Protein AF-A0A370HIV4-F1 (afdb_monomer_lite)

Structure (mmCIF, N/CA/C/O backbone):
data_AF-A0A370HIV4-F1
#
_entry.id   AF-A0A370HIV4-F1
#
loop_
_atom_site.group_PDB
_atom_site.id
_atom_site.type_symbol
_atom_site.label_atom_id
_atom_site.label_alt_id
_atom_site.label_comp_id
_atom_site.label_asym_id
_atom_site.label_entity_id
_atom_site.label_seq_id
_atom_site.pdbx_PDB_ins_code
_atom_site.Cartn_x
_atom_site.Cartn_y
_atom_site.Cartn_z
_atom_site.occupancy
_atom_site.B_iso_or_equiv
_atom_site.auth_seq_id
_atom_site.auth_comp_id
_atom_site.auth_asym_id
_atom_site.auth_atom_id
_atom_site.pdbx_PDB_model_num
ATOM 1 N N . MET A 1 1 ? 9.798 -13.502 9.143 1.00 44.50 1 MET A N 1
ATOM 2 C CA . MET A 1 1 ? 8.578 -12.725 8.877 1.00 44.50 1 MET A CA 1
ATOM 3 C C . MET A 1 1 ? 7.433 -13.500 9.479 1.00 44.50 1 MET A C 1
ATOM 5 O O . MET A 1 1 ? 7.302 -14.675 9.152 1.00 44.50 1 MET A O 1
ATOM 9 N N . HIS A 1 2 ? 6.742 -12.895 10.441 1.00 48.12 2 HIS A N 1
ATOM 10 C CA . HIS A 1 2 ? 5.476 -13.410 10.951 1.00 48.12 2 HIS A CA 1
ATOM 11 C C . HIS A 1 2 ? 4.416 -13.077 9.895 1.00 48.12 2 HIS A C 1
ATOM 13 O O . HIS A 1 2 ? 4.437 -11.974 9.356 1.00 48.12 2 HIS A O 1
ATOM 19 N N . SER A 1 3 ? 3.565 -14.026 9.520 1.00 66.75 3 SER A N 1
ATOM 20 C CA . SER A 1 3 ? 2.393 -13.719 8.695 1.00 66.75 3 SER A CA 1
ATOM 21 C C . SER A 1 3 ? 1.323 -13.077 9.579 1.00 66.75 3 SER A C 1
ATOM 23 O O . SER A 1 3 ? 1.197 -13.473 10.733 1.00 66.75 3 SER A O 1
ATOM 25 N N . ILE A 1 4 ? 0.577 -12.100 9.063 1.00 82.50 4 ILE A N 1
ATOM 26 C CA . ILE A 1 4 ? -0.661 -11.635 9.705 1.00 82.50 4 ILE A CA 1
ATOM 27 C C . ILE A 1 4 ? -1.726 -12.713 9.494 1.00 82.50 4 ILE A C 1
ATOM 29 O O . ILE A 1 4 ? -1.934 -13.150 8.360 1.00 82.50 4 ILE A O 1
ATOM 33 N N . ASP A 1 5 ? -2.392 -13.125 10.567 1.00 86.56 5 ASP A N 1
ATOM 34 C CA . ASP A 1 5 ? -3.491 -14.091 10.528 1.00 86.56 5 ASP A CA 1
ATOM 35 C C . ASP A 1 5 ? -4.853 -13.401 10.309 1.00 86.56 5 ASP A C 1
ATOM 37 O O . ASP A 1 5 ? -5.758 -14.020 9.744 1.00 86.56 5 ASP A O 1
ATOM 41 N N . HIS A 1 6 ? -4.993 -12.127 10.707 1.00 89.75 6 HIS A N 1
ATOM 42 C CA . HIS A 1 6 ? -6.242 -11.352 10.633 1.00 89.75 6 HIS A CA 1
ATOM 43 C C . HIS A 1 6 ? -6.062 -10.025 9.860 1.00 89.75 6 HIS A C 1
ATOM 45 O O . HIS A 1 6 ? -6.101 -8.936 10.454 1.00 89.75 6 HIS A O 1
ATOM 51 N N . PRO A 1 7 ? -5.846 -10.065 8.528 1.00 89.56 7 PRO A N 1
ATOM 52 C CA . PRO A 1 7 ? -5.645 -8.862 7.715 1.00 89.56 7 PRO A CA 1
ATOM 53 C C . PRO A 1 7 ? -6.848 -7.910 7.750 1.00 89.56 7 PRO A C 1
ATOM 55 O O . PRO A 1 7 ? -6.678 -6.702 7.607 1.00 89.56 7 PRO A O 1
ATOM 58 N N . GLU A 1 8 ? -8.051 -8.415 8.033 1.00 90.56 8 GLU A N 1
ATOM 59 C CA . GLU A 1 8 ? -9.260 -7.610 8.194 1.00 90.56 8 GLU A CA 1
ATOM 60 C C . GLU A 1 8 ? -9.182 -6.631 9.375 1.00 90.56 8 GLU A C 1
ATOM 62 O O . GLU A 1 8 ? -9.895 -5.629 9.400 1.00 90.56 8 GLU A O 1
ATOM 67 N N . LYS A 1 9 ? -8.297 -6.846 10.359 1.00 95.69 9 LYS A N 1
ATOM 68 C CA . LYS A 1 9 ? -8.083 -5.861 11.433 1.00 95.69 9 LYS A CA 1
ATOM 69 C C . LYS A 1 9 ? -7.536 -4.541 10.884 1.00 95.69 9 LYS A C 1
ATOM 71 O O . LYS A 1 9 ? -7.753 -3.490 11.491 1.00 95.69 9 LYS A O 1
ATOM 76 N N . ILE A 1 10 ? -6.811 -4.592 9.770 1.00 96.12 10 ILE A N 1
ATOM 77 C CA . ILE A 1 10 ? -6.045 -3.478 9.226 1.00 96.12 10 ILE A CA 1
ATOM 78 C C . ILE A 1 10 ? -6.953 -2.580 8.385 1.00 96.12 10 ILE A C 1
ATOM 80 O O . ILE A 1 10 ? -7.531 -2.998 7.384 1.00 96.12 10 ILE A O 1
ATOM 84 N N . GLY A 1 11 ? -7.055 -1.326 8.804 1.00 96.31 11 GLY A N 1
ATOM 85 C CA . GLY A 1 11 ? -7.689 -0.250 8.061 1.00 96.31 11 GLY A CA 1
ATOM 86 C C . GLY A 1 11 ? -6.772 0.952 7.937 1.00 96.31 11 GLY A C 1
ATOM 87 O O . GLY A 1 11 ? -5.592 0.914 8.303 1.00 96.31 11 GLY A O 1
ATOM 88 N N . ILE A 1 12 ? -7.336 2.033 7.418 1.00 96.31 12 ILE A N 1
ATOM 89 C CA . ILE A 1 12 ? -6.588 3.247 7.118 1.00 96.31 12 ILE A CA 1
ATOM 90 C C . ILE A 1 12 ? -7.407 4.496 7.441 1.00 96.31 12 ILE A C 1
ATOM 92 O O . ILE A 1 12 ? -8.611 4.555 7.183 1.00 96.31 12 ILE A O 1
ATOM 96 N N . SER A 1 13 ? -6.738 5.501 8.000 1.00 94.31 13 SER A N 1
ATOM 97 C CA . SER A 1 13 ? -7.294 6.840 8.164 1.00 94.31 13 SER A CA 1
ATOM 98 C C . SER A 1 13 ? -6.828 7.707 6.999 1.00 94.31 13 SER A C 1
ATOM 100 O O . SER A 1 13 ? -5.652 7.673 6.613 1.00 94.31 13 SER A O 1
ATOM 102 N N . LEU A 1 14 ? -7.753 8.440 6.381 1.00 92.44 14 LEU A N 1
ATOM 103 C CA . LEU A 1 14 ? -7.433 9.265 5.221 1.00 92.44 14 LEU A CA 1
ATOM 104 C C . LEU A 1 14 ? -8.408 10.412 4.995 1.00 92.44 14 LEU A C 1
ATOM 106 O O . LEU A 1 14 ? -9.582 10.350 5.345 1.00 92.44 14 LEU A O 1
ATOM 110 N N . TRP A 1 15 ? -7.898 11.440 4.336 1.00 88.00 15 TRP A N 1
ATOM 111 C CA . TRP A 1 15 ? -8.668 12.521 3.739 1.00 88.00 15 TRP A CA 1
ATOM 112 C C . TRP A 1 15 ? -8.683 12.369 2.219 1.00 88.00 15 TRP A C 1
ATOM 114 O O . TRP A 1 15 ? -7.852 11.654 1.646 1.00 88.00 15 TRP A O 1
ATOM 124 N N . ASP A 1 16 ? -9.605 13.072 1.561 1.00 82.38 16 ASP A N 1
ATOM 125 C CA . ASP A 1 16 ? -9.550 13.177 0.108 1.00 82.38 16 ASP A CA 1
ATOM 126 C C . ASP A 1 16 ? -8.347 14.023 -0.316 1.00 82.38 16 ASP A C 1
ATOM 128 O O . ASP A 1 16 ? -8.036 15.046 0.300 1.00 82.38 16 ASP A O 1
ATOM 132 N N . LYS A 1 17 ? -7.664 13.598 -1.375 1.00 77.19 17 LYS A N 1
ATOM 133 C CA . LYS A 1 17 ? -6.492 14.309 -1.902 1.00 77.19 17 LYS A CA 1
ATOM 134 C C . LYS A 1 17 ? -6.805 15.152 -3.129 1.00 77.19 17 LYS A C 1
ATOM 136 O O . LYS A 1 17 ? -5.969 15.967 -3.522 1.00 77.19 17 LYS A O 1
ATOM 141 N N . ASP A 1 18 ? -7.967 14.954 -3.750 1.00 73.88 18 ASP A N 1
ATOM 142 C CA . ASP A 1 18 ? -8.435 15.777 -4.858 1.00 73.88 18 ASP A CA 1
ATOM 143 C C . ASP A 1 18 ? -9.960 15.770 -5.003 1.00 73.88 18 ASP A C 1
ATOM 145 O O . ASP A 1 18 ? -10.648 14.871 -4.548 1.00 73.88 18 ASP A O 1
ATOM 149 N N . ASP A 1 19 ? -10.503 16.745 -5.733 1.00 72.62 19 ASP A N 1
ATOM 150 C CA . ASP A 1 19 ? -11.945 16.818 -6.026 1.00 72.62 19 ASP A CA 1
ATOM 151 C C . ASP A 1 19 ? -12.424 15.717 -7.002 1.00 72.62 19 ASP A C 1
ATOM 153 O O . ASP A 1 19 ? -13.513 15.808 -7.573 1.00 72.62 19 ASP A O 1
ATOM 157 N N . ARG A 1 20 ? -11.581 14.715 -7.291 1.00 68.06 20 ARG A N 1
ATOM 158 C CA . ARG A 1 20 ? -11.856 13.640 -8.253 1.00 68.06 20 ARG A CA 1
ATOM 159 C C . ARG A 1 20 ? -12.156 12.305 -7.574 1.00 68.06 20 ARG A C 1
ATOM 161 O O . ARG A 1 20 ? -12.395 11.348 -8.304 1.00 68.06 20 ARG A O 1
ATOM 168 N N . GLY A 1 21 ? -12.154 12.238 -6.240 1.00 68.69 21 GLY A N 1
ATOM 169 C CA . GLY A 1 21 ? -12.482 11.015 -5.504 1.00 68.69 21 GLY A CA 1
ATOM 170 C C . GLY A 1 21 ? -11.435 9.915 -5.669 1.00 68.69 21 GLY A C 1
ATOM 171 O O . GLY A 1 21 ? -11.731 8.726 -5.602 1.00 68.69 21 GLY A O 1
ATOM 172 N N . THR A 1 22 ? -10.178 10.281 -5.941 1.00 75.12 22 THR A N 1
ATOM 173 C CA . THR A 1 22 ? -9.132 9.282 -6.228 1.00 75.12 22 THR A CA 1
ATOM 174 C C . THR A 1 22 ? -8.598 8.585 -4.980 1.00 75.12 22 THR A C 1
ATOM 176 O O . THR A 1 22 ? -7.841 7.624 -5.100 1.00 75.12 22 THR A O 1
ATOM 179 N N . ALA A 1 23 ? -8.976 9.058 -3.792 1.00 83.31 23 ALA A N 1
ATOM 180 C CA . ALA A 1 23 ? -8.522 8.502 -2.529 1.00 83.31 23 ALA A CA 1
ATOM 181 C C . ALA A 1 23 ? -8.988 7.054 -2.313 1.00 83.31 23 ALA A C 1
ATOM 183 O O . ALA A 1 23 ? -8.193 6.210 -1.905 1.00 83.31 23 ALA A O 1
ATOM 184 N N . LEU A 1 24 ? -10.243 6.740 -2.647 1.00 78.56 24 LEU A N 1
ATOM 185 C CA . LEU A 1 24 ? -10.789 5.390 -2.470 1.00 78.56 24 LEU A CA 1
ATOM 186 C C . LEU A 1 24 ? -10.171 4.377 -3.432 1.00 78.56 24 LEU A C 1
ATOM 188 O O . LEU A 1 24 ? -9.748 3.308 -3.002 1.00 78.56 24 LEU A O 1
ATOM 192 N N . ASN A 1 25 ? -9.945 4.785 -4.681 1.00 75.75 25 ASN A N 1
ATOM 193 C CA . ASN A 1 25 ? -9.194 4.000 -5.660 1.00 75.75 25 ASN A CA 1
ATOM 194 C C . ASN A 1 25 ? -7.797 3.588 -5.148 1.00 75.75 25 ASN A C 1
ATOM 196 O O . ASN A 1 25 ? -7.335 2.476 -5.397 1.00 75.75 25 ASN A O 1
ATOM 200 N N . ASP A 1 26 ? -7.109 4.472 -4.423 1.00 77.75 26 ASP A N 1
ATOM 201 C CA . ASP A 1 26 ? -5.804 4.175 -3.826 1.00 77.75 26 ASP A CA 1
ATOM 202 C C . ASP A 1 26 ? -5.903 3.255 -2.598 1.00 77.75 26 ASP A C 1
ATOM 204 O O . ASP A 1 26 ? -5.043 2.396 -2.404 1.00 77.75 26 ASP A O 1
ATOM 208 N N . VAL A 1 27 ? -6.948 3.384 -1.783 1.00 76.38 27 VAL A N 1
ATOM 209 C CA . VAL A 1 27 ? -7.199 2.476 -0.652 1.00 76.38 27 VAL A CA 1
ATOM 210 C C . VAL A 1 27 ? -7.513 1.064 -1.140 1.00 76.38 27 VAL A C 1
ATOM 212 O O . VAL A 1 27 ? -6.935 0.099 -0.637 1.00 76.38 27 VAL A O 1
ATOM 215 N N . ASP A 1 28 ? -8.337 0.944 -2.178 1.00 76.50 28 ASP A N 1
ATOM 216 C CA . ASP A 1 28 ? -8.667 -0.332 -2.809 1.00 76.50 28 ASP A CA 1
ATOM 217 C C . ASP A 1 28 ? -7.425 -0.984 -3.454 1.00 76.50 28 ASP A C 1
ATOM 219 O O . ASP A 1 28 ? -7.274 -2.208 -3.402 1.00 76.50 28 ASP A O 1
ATOM 223 N N . ARG A 1 29 ? -6.457 -0.190 -3.955 1.00 75.81 29 ARG A N 1
ATOM 224 C CA . ARG A 1 29 ? -5.132 -0.687 -4.404 1.00 75.81 29 ARG A CA 1
ATOM 225 C C . ARG A 1 29 ? -4.301 -1.321 -3.289 1.00 75.81 29 ARG A C 1
ATOM 227 O O . ARG A 1 29 ? -3.350 -2.028 -3.612 1.00 75.81 29 ARG A O 1
ATOM 234 N N . VAL A 1 30 ? -4.609 -1.049 -2.021 1.00 81.25 30 VAL A N 1
ATOM 235 C CA . VAL A 1 30 ? -3.926 -1.591 -0.833 1.00 81.25 30 VAL A CA 1
ATOM 236 C C . VAL A 1 30 ? -4.804 -2.635 -0.120 1.00 81.25 30 VAL A C 1
ATOM 238 O O . VAL A 1 30 ? -4.378 -3.186 0.876 1.00 81.25 30 VAL A O 1
ATOM 241 N N . ASN A 1 31 ? -5.996 -2.974 -0.635 1.00 83.38 31 ASN A N 1
ATOM 242 C CA . ASN A 1 31 ? -6.896 -4.014 -0.099 1.00 83.38 31 ASN A CA 1
ATOM 243 C C . ASN A 1 31 ? -7.185 -3.890 1.412 1.00 83.38 31 ASN A C 1
ATOM 245 O O . ASN A 1 31 ? -7.249 -4.892 2.127 1.00 83.38 31 ASN A O 1
ATOM 249 N N . PHE A 1 32 ? -7.361 -2.665 1.909 1.00 90.12 32 PHE A N 1
ATOM 250 C CA . PHE A 1 32 ? -7.856 -2.462 3.270 1.00 90.12 32 PHE A CA 1
ATOM 251 C C . PHE A 1 32 ? -9.304 -2.961 3.397 1.00 90.12 32 PHE A C 1
ATOM 253 O O . PHE A 1 32 ? -10.102 -2.828 2.475 1.00 90.12 32 PHE A O 1
ATOM 260 N N . ASP A 1 33 ? -9.669 -3.516 4.555 1.00 87.81 33 ASP A N 1
ATOM 261 C CA . ASP A 1 33 ? -11.056 -3.956 4.802 1.00 87.81 33 ASP A CA 1
ATOM 262 C C . ASP A 1 33 ? -11.967 -2.773 5.170 1.00 87.81 33 ASP A C 1
ATOM 264 O O . ASP A 1 33 ? -13.172 -2.773 4.911 1.00 87.81 33 ASP A O 1
ATOM 268 N N . TRP A 1 34 ? -11.390 -1.741 5.790 1.00 94.38 34 TRP A N 1
ATOM 269 C CA . TRP A 1 34 ? -12.133 -0.599 6.302 1.00 94.38 34 TRP A CA 1
ATOM 270 C C . TRP A 1 34 ? -11.305 0.688 6.320 1.00 94.38 34 TRP A C 1
ATOM 272 O O . TRP A 1 34 ? -10.073 0.665 6.376 1.00 94.38 34 TRP A O 1
ATOM 282 N N . TYR A 1 35 ? -12.002 1.820 6.314 1.00 95.81 35 TYR A N 1
ATOM 283 C CA . TYR A 1 35 ? -11.404 3.140 6.471 1.00 95.81 35 TYR A CA 1
ATOM 284 C C . TYR A 1 35 ? -12.311 4.080 7.265 1.00 95.81 35 TYR A C 1
ATOM 286 O O . TYR A 1 35 ? -13.519 3.853 7.386 1.00 95.81 35 TYR A O 1
ATOM 294 N N . TYR A 1 36 ? -11.745 5.176 7.758 1.00 96.19 36 TYR A N 1
ATOM 295 C CA . TYR A 1 36 ? -12.521 6.338 8.191 1.00 96.19 36 TYR A CA 1
ATOM 296 C C . TYR A 1 36 ? -11.789 7.639 7.838 1.00 96.19 36 TYR A C 1
ATOM 298 O O . TYR A 1 36 ? -10.594 7.642 7.547 1.00 96.19 36 TYR A O 1
ATOM 306 N N . ASN A 1 37 ? -12.531 8.742 7.827 1.00 94.31 37 ASN A N 1
ATOM 307 C CA . ASN A 1 37 ? -12.093 10.047 7.326 1.00 94.31 37 ASN A CA 1
ATOM 308 C C . ASN A 1 37 ? -12.462 11.198 8.274 1.00 94.31 37 ASN A C 1
ATOM 310 O O . ASN A 1 37 ? -12.679 12.319 7.822 1.00 94.31 37 ASN A O 1
ATOM 314 N N . TRP A 1 38 ? -12.583 10.909 9.575 1.00 94.88 38 TRP A N 1
ATOM 315 C CA . TRP A 1 38 ? -13.037 11.849 10.618 1.00 94.88 38 TRP A CA 1
ATOM 316 C C . TRP A 1 38 ? -14.430 12.450 10.406 1.00 94.88 38 TRP A C 1
ATOM 318 O O . TRP A 1 38 ? -14.840 13.337 11.153 1.00 94.88 38 TRP A O 1
ATOM 328 N N . ASP A 1 39 ? -15.179 11.943 9.430 1.00 92.62 39 ASP A N 1
ATOM 329 C CA . ASP A 1 39 ? -16.472 12.473 9.034 1.00 92.62 39 ASP A CA 1
ATOM 330 C C . ASP A 1 39 ? -17.559 11.389 9.105 1.00 92.62 39 ASP A C 1
ATOM 332 O O . ASP A 1 39 ? -17.308 10.180 9.173 1.00 92.62 39 ASP A O 1
ATOM 336 N N . PHE A 1 40 ? -18.810 11.830 9.118 1.00 91.50 40 PHE A N 1
ATOM 337 C CA . PHE A 1 40 ? -19.982 10.971 9.088 1.00 91.50 40 PHE A CA 1
ATOM 338 C C . PHE A 1 40 ? -20.296 10.455 7.682 1.00 91.50 40 PHE A C 1
ATOM 340 O O . PHE A 1 40 ? -21.014 9.461 7.550 1.00 91.50 40 PHE A O 1
ATOM 347 N N . HIS A 1 41 ? -19.811 11.131 6.639 1.00 89.75 41 HIS A N 1
ATOM 348 C CA . HIS A 1 41 ? -20.022 10.731 5.254 1.00 89.75 41 HIS A CA 1
ATOM 349 C C . HIS A 1 41 ? -18.792 10.024 4.686 1.00 89.75 41 HIS A C 1
ATOM 351 O O . HIS A 1 41 ? -17.652 10.410 4.944 1.00 89.75 41 HIS A O 1
ATOM 357 N N . ALA A 1 42 ? -19.048 8.982 3.898 1.00 88.69 42 ALA A N 1
ATOM 358 C CA . ALA A 1 42 ? -18.019 8.317 3.115 1.00 88.69 42 ALA A CA 1
ATOM 359 C C . ALA A 1 42 ? -17.382 9.306 2.133 1.00 88.69 42 ALA A C 1
ATOM 361 O O . ALA A 1 42 ? -18.042 10.247 1.676 1.00 88.69 42 ALA A O 1
ATOM 362 N N . LEU A 1 43 ? -16.117 9.067 1.786 1.00 87.00 43 LEU A N 1
ATOM 363 C CA . LEU A 1 43 ? -15.481 9.796 0.697 1.00 87.00 43 LEU A CA 1
ATOM 364 C C . LEU A 1 43 ? -16.250 9.554 -0.605 1.00 87.00 43 LEU A C 1
ATOM 366 O O . LEU A 1 43 ? -16.894 8.519 -0.791 1.00 87.00 43 LEU A O 1
ATOM 370 N N . TRP A 1 44 ? -16.223 10.549 -1.482 1.00 81.25 44 TRP A N 1
ATOM 371 C CA . TRP A 1 44 ? -16.857 10.441 -2.784 1.00 81.25 44 TRP A CA 1
ATOM 372 C C . TRP A 1 44 ? -15.927 9.713 -3.757 1.00 81.25 44 TRP A C 1
ATOM 374 O O . TRP A 1 44 ? -14.726 9.961 -3.750 1.00 81.25 44 TRP A O 1
ATOM 384 N N . ASP A 1 45 ? -16.494 8.866 -4.614 1.00 69.50 45 ASP A N 1
ATOM 385 C CA . ASP A 1 45 ? -15.803 8.287 -5.766 1.00 69.50 45 ASP A CA 1
ATOM 386 C C . ASP A 1 45 ? -16.582 8.598 -7.052 1.00 69.50 45 ASP A C 1
ATOM 388 O O . ASP A 1 45 ? -17.820 8.636 -7.081 1.00 69.50 45 ASP A O 1
ATOM 392 N N . ALA A 1 46 ? -15.830 8.879 -8.113 1.00 66.06 46 ALA A N 1
ATOM 393 C CA . ALA A 1 46 ? -16.346 9.137 -9.447 1.00 66.06 46 ALA A CA 1
ATOM 394 C C . ALA A 1 46 ? -16.676 7.842 -10.203 1.00 66.06 46 ALA A C 1
ATOM 396 O O . ALA A 1 46 ? -17.472 7.887 -11.151 1.00 66.06 46 ALA A O 1
ATOM 397 N N . ASP A 1 47 ? -16.041 6.723 -9.840 1.00 63.94 47 ASP A N 1
ATOM 398 C CA . ASP A 1 47 ? -16.299 5.427 -10.456 1.00 63.94 47 ASP A CA 1
ATOM 399 C C . ASP A 1 47 ? -17.616 4.817 -9.932 1.00 63.94 47 ASP A C 1
ATOM 401 O O . ASP A 1 47 ? -18.098 5.077 -8.834 1.00 63.94 47 ASP A O 1
ATOM 405 N N . ALA A 1 48 ? -18.266 4.028 -10.784 1.00 57.12 48 ALA A N 1
ATOM 406 C CA . ALA A 1 48 ? -19.438 3.235 -10.440 1.00 57.12 48 ALA A CA 1
ATOM 407 C C . ALA A 1 48 ? -19.059 1.854 -9.874 1.00 57.12 48 ALA A C 1
ATOM 409 O O . ALA A 1 48 ? -19.953 1.038 -9.610 1.00 57.12 48 ALA A O 1
ATOM 410 N N . THR A 1 49 ? -17.763 1.558 -9.746 1.00 58.69 49 THR A N 1
ATOM 411 C CA . THR A 1 49 ? -17.274 0.309 -9.168 1.00 58.69 49 THR A CA 1
ATOM 412 C C . THR A 1 49 ? -17.605 0.280 -7.674 1.00 58.69 49 THR A C 1
ATOM 414 O O . THR A 1 49 ? -17.319 1.234 -6.963 1.00 58.69 49 THR A O 1
ATOM 417 N N . PRO A 1 50 ? -18.251 -0.785 -7.166 1.00 60.16 50 PRO A N 1
ATOM 418 C CA . PRO A 1 50 ? -18.503 -0.896 -5.739 1.00 60.16 50 PRO A CA 1
ATOM 419 C C . PRO A 1 50 ? -17.189 -0.981 -4.965 1.00 60.16 50 PRO A C 1
ATOM 421 O O . PRO A 1 50 ? -16.421 -1.924 -5.172 1.00 60.16 50 PRO A O 1
ATOM 424 N N . GLU A 1 51 ? -16.995 -0.036 -4.052 1.00 68.56 51 GLU A N 1
ATOM 425 C CA . GLU A 1 51 ? -15.879 -0.031 -3.109 1.00 68.56 51 GLU A CA 1
ATOM 426 C C . GLU A 1 51 ? -15.873 -1.316 -2.284 1.00 68.56 51 GLU A C 1
ATOM 428 O O . GLU A 1 51 ? -16.906 -1.737 -1.741 1.00 68.56 51 GLU A O 1
ATOM 433 N N . ARG A 1 52 ? -14.705 -1.952 -2.189 1.00 69.88 52 ARG A N 1
ATOM 434 C CA . ARG A 1 52 ? -14.528 -3.112 -1.301 1.00 69.88 52 ARG A CA 1
ATOM 435 C C . ARG A 1 52 ? -14.332 -2.674 0.139 1.00 69.88 52 ARG A C 1
ATOM 437 O O . ARG A 1 52 ? -14.773 -3.371 1.050 1.00 69.88 52 ARG A O 1
ATOM 444 N N . THR A 1 53 ? -13.695 -1.524 0.321 1.00 83.69 53 THR A N 1
ATOM 445 C CA . THR A 1 53 ? -13.347 -0.987 1.628 1.00 83.69 53 THR A CA 1
ATOM 446 C C . THR A 1 53 ? -14.566 -0.351 2.304 1.00 83.69 53 THR A C 1
ATOM 448 O O . THR A 1 53 ? -15.231 0.529 1.754 1.00 83.69 53 THR A O 1
ATOM 451 N N . HIS A 1 54 ? -14.862 -0.758 3.538 1.00 88.62 54 HIS A N 1
ATOM 452 C CA . HIS A 1 54 ? -16.014 -0.250 4.280 1.00 88.62 54 HIS A CA 1
ATOM 453 C C . HIS A 1 54 ? -15.713 1.059 5.028 1.00 88.62 54 HIS A C 1
ATOM 455 O O . HIS A 1 54 ? -14.817 1.115 5.870 1.00 88.62 54 HIS A O 1
ATOM 461 N N . HIS A 1 55 ? -16.518 2.098 4.786 1.00 94.06 55 HIS A N 1
ATOM 462 C CA . HIS A 1 55 ? -16.471 3.338 5.570 1.00 94.06 55 HIS A CA 1
ATOM 463 C C . HIS A 1 55 ? -17.032 3.130 6.981 1.00 94.06 55 HIS A C 1
ATOM 465 O O . HIS A 1 55 ? -18.124 2.575 7.153 1.00 94.06 55 HIS A O 1
ATOM 471 N N . VAL A 1 56 ? -16.313 3.630 7.985 1.00 97.19 56 VAL A N 1
ATOM 472 C CA . VAL A 1 56 ? -16.794 3.736 9.364 1.00 97.19 56 VAL A CA 1
ATOM 473 C C . VAL A 1 56 ? -17.023 5.214 9.704 1.00 97.19 56 VAL A C 1
ATOM 475 O O . VAL A 1 56 ? -16.057 5.968 9.803 1.00 97.19 56 VAL A O 1
ATOM 478 N N . PRO A 1 57 ? -18.278 5.650 9.917 1.00 97.25 57 PRO A N 1
ATOM 479 C CA . PRO A 1 57 ? -18.583 7.041 10.220 1.00 97.25 57 PRO A CA 1
ATOM 480 C C . PRO A 1 57 ? -18.119 7.441 11.622 1.00 97.25 57 PRO A C 1
ATOM 482 O O . PRO A 1 57 ? -18.112 6.630 12.557 1.00 97.25 57 PRO A O 1
ATOM 485 N N . MET A 1 58 ? -17.818 8.728 11.775 1.00 97.44 58 MET A N 1
ATOM 486 C CA . MET A 1 58 ? -17.431 9.348 13.038 1.00 97.44 58 MET A CA 1
ATOM 487 C C . MET A 1 58 ? -18.304 10.567 13.350 1.00 97.44 58 MET A C 1
ATOM 489 O O . MET A 1 58 ? -18.683 11.322 12.457 1.00 97.44 58 MET A O 1
ATOM 493 N N . ILE A 1 59 ? -18.602 10.781 14.633 1.00 96.56 59 ILE A N 1
ATOM 494 C CA . ILE A 1 59 ? -19.032 12.095 15.127 1.00 96.56 59 ILE A CA 1
ATOM 495 C C . ILE A 1 59 ? -17.813 12.765 15.743 1.00 96.56 59 ILE A C 1
ATOM 497 O O . ILE A 1 59 ? -17.400 12.365 16.825 1.00 96.56 59 ILE A O 1
ATOM 501 N N . TRP A 1 60 ? -17.240 13.756 15.062 1.00 94.38 60 TRP A N 1
ATOM 502 C CA . TRP A 1 60 ? -15.984 14.378 15.485 1.00 94.38 60 TRP A CA 1
ATOM 503 C C . TRP A 1 60 ? -16.124 15.167 16.801 1.00 94.38 60 TRP A C 1
ATOM 505 O O . TRP A 1 60 ? -15.370 14.904 17.735 1.00 94.38 60 TRP A O 1
ATOM 515 N N . ASP A 1 61 ? -17.119 16.056 16.921 1.00 91.81 61 ASP A N 1
ATOM 516 C CA . ASP A 1 61 ? -17.332 16.938 18.082 1.00 91.81 61 ASP A CA 1
ATOM 517 C C . ASP A 1 61 ? -18.819 17.222 18.406 1.00 91.81 61 ASP A C 1
ATOM 519 O O . ASP A 1 61 ? -19.747 16.558 17.927 1.00 91.81 61 ASP A O 1
ATOM 523 N N . GLU A 1 62 ? -19.049 18.222 19.268 1.00 85.00 62 GLU A N 1
ATOM 524 C CA . GLU A 1 62 ? -20.359 18.828 19.489 1.00 85.00 62 GLU A CA 1
ATOM 525 C C . GLU A 1 62 ? -20.777 19.676 18.275 1.00 85.00 62 GLU A C 1
ATOM 527 O O . GLU A 1 62 ? -20.273 20.773 18.047 1.00 85.00 62 GLU A O 1
ATOM 532 N N . THR A 1 63 ? -21.783 19.199 17.539 1.00 79.56 63 THR A N 1
ATOM 533 C CA . THR A 1 63 ? -22.340 19.897 16.373 1.00 79.56 63 THR A CA 1
ATOM 534 C C . THR A 1 63 ? -23.829 20.199 16.532 1.00 79.56 63 THR A C 1
ATOM 536 O O . THR A 1 63 ? -24.620 19.368 16.986 1.00 79.56 63 THR A O 1
ATOM 539 N N . PHE A 1 64 ? -24.252 21.392 16.094 1.00 73.50 64 PHE A N 1
ATOM 540 C CA . PHE A 1 64 ? -25.647 21.853 16.174 1.00 73.50 64 PHE A CA 1
ATOM 541 C C . PHE A 1 64 ? -26.644 20.974 15.397 1.00 73.50 64 PHE A C 1
ATOM 543 O O . PHE A 1 64 ? -27.846 21.058 15.642 1.00 73.50 64 PHE A O 1
ATOM 550 N N . ALA A 1 65 ? -26.170 20.142 14.465 1.00 86.19 65 ALA A N 1
ATOM 551 C CA . ALA A 1 65 ? -27.002 19.284 13.620 1.00 86.19 65 ALA A CA 1
ATOM 552 C C . ALA A 1 65 ? -26.891 17.786 13.962 1.00 86.19 65 ALA A C 1
ATOM 554 O O . ALA A 1 65 ? -27.239 16.946 13.130 1.00 86.19 65 ALA A O 1
ATOM 555 N N . ILE A 1 66 ? -26.425 17.432 15.169 1.00 89.56 66 ILE A N 1
ATOM 556 C CA . ILE A 1 66 ? -26.086 16.045 15.529 1.00 89.56 66 ILE A CA 1
ATOM 557 C C . ILE A 1 66 ? -27.225 15.046 15.268 1.00 89.56 66 ILE A C 1
ATOM 559 O O . ILE A 1 66 ? -26.987 13.980 14.715 1.00 89.56 66 ILE A O 1
ATOM 563 N N . GLU A 1 67 ? -28.481 15.394 15.561 1.00 91.31 67 GLU A N 1
ATOM 564 C CA . GLU A 1 67 ? -29.624 14.503 15.303 1.00 91.31 67 GLU A CA 1
ATOM 565 C C . GLU A 1 67 ? -29.832 14.222 13.806 1.00 91.31 67 GLU A C 1
ATOM 567 O O . GLU A 1 67 ? -30.146 13.094 13.420 1.00 91.31 67 GLU A O 1
ATOM 572 N N . GLN A 1 68 ? -29.637 15.231 12.951 1.00 92.31 68 GLN A N 1
ATOM 573 C CA . GLN A 1 68 ? -29.760 15.080 11.498 1.00 92.31 68 GLN A CA 1
ATOM 574 C C . GLN A 1 68 ? -28.622 14.221 10.945 1.00 92.31 68 GLN A C 1
ATOM 576 O O . GLN A 1 68 ? -28.868 13.339 10.123 1.00 92.31 68 GLN A O 1
ATOM 581 N N . ILE A 1 69 ? -27.402 14.437 11.439 1.00 93.88 69 ILE A N 1
ATOM 582 C CA . ILE A 1 69 ? -26.221 13.651 11.073 1.00 93.88 69 ILE A CA 1
ATOM 583 C C . ILE A 1 69 ? -26.418 12.181 11.467 1.00 93.88 69 ILE A C 1
ATOM 585 O O . ILE A 1 69 ? -26.267 11.289 10.636 1.00 93.88 69 ILE A O 1
ATOM 589 N N . LEU A 1 70 ? -26.861 11.909 12.697 1.00 94.50 70 LEU A N 1
ATOM 590 C CA . LEU A 1 70 ? -27.121 10.545 13.169 1.00 94.50 70 LEU A CA 1
ATOM 591 C C . LEU A 1 70 ? -28.224 9.843 12.360 1.00 94.50 70 LEU A C 1
ATOM 593 O O . LEU A 1 70 ? -28.146 8.635 12.123 1.00 94.50 70 LEU A O 1
ATOM 597 N N . ALA A 1 71 ? -29.236 10.583 11.896 1.00 93.31 71 ALA A N 1
ATOM 598 C CA . ALA A 1 71 ? -30.255 10.041 11.000 1.00 93.31 71 ALA A CA 1
ATOM 599 C C . ALA A 1 71 ? -29.678 9.657 9.625 1.00 93.31 71 ALA A C 1
ATOM 601 O O . ALA A 1 71 ? -30.051 8.613 9.086 1.00 93.31 71 ALA A O 1
ATOM 602 N N . GLN A 1 72 ? -28.756 10.457 9.078 1.00 94.31 72 GLN A N 1
ATOM 603 C CA . GLN A 1 72 ? -28.065 10.154 7.818 1.00 94.31 72 GLN A CA 1
ATOM 604 C C . GLN A 1 72 ? -27.148 8.938 7.955 1.00 94.31 72 GLN A C 1
ATOM 606 O O . GLN A 1 72 ? -27.222 8.031 7.130 1.00 94.31 72 GLN A O 1
ATOM 611 N N . ILE A 1 73 ? -26.371 8.862 9.038 1.00 94.75 73 ILE A N 1
ATOM 612 C CA . ILE A 1 73 ? -25.532 7.699 9.352 1.00 94.75 73 ILE A CA 1
ATOM 613 C C . ILE A 1 73 ? -26.385 6.426 9.433 1.00 94.75 73 ILE A C 1
ATOM 615 O O . ILE A 1 73 ? -26.055 5.400 8.849 1.00 94.75 73 ILE A O 1
ATOM 619 N N . LYS A 1 74 ? -27.534 6.477 10.113 1.00 93.12 74 LYS A N 1
ATOM 620 C CA . LYS A 1 74 ? -28.429 5.316 10.201 1.00 93.12 74 LYS A CA 1
ATOM 621 C C . LYS A 1 74 ? -28.977 4.891 8.834 1.00 93.12 74 LYS A C 1
ATOM 623 O O . LYS A 1 74 ? -29.247 3.711 8.620 1.00 93.12 74 LYS A O 1
ATOM 628 N N . ALA A 1 75 ? -29.163 5.844 7.924 1.00 91.94 75 ALA A N 1
ATOM 629 C CA . ALA A 1 75 ? -29.638 5.589 6.571 1.00 91.94 75 ALA A CA 1
ATOM 630 C C . ALA A 1 75 ? -28.533 5.103 5.613 1.00 91.94 75 ALA A C 1
ATOM 632 O O . ALA A 1 75 ? -28.874 4.538 4.576 1.00 91.94 75 ALA A O 1
ATOM 633 N N . SER A 1 76 ? -27.246 5.279 5.943 1.00 89.12 76 SER A N 1
ATOM 634 C CA . SER A 1 76 ? -26.126 4.882 5.074 1.00 89.12 76 SER A CA 1
ATOM 635 C C . SER A 1 76 ? -25.873 3.371 5.045 1.00 89.12 76 SER A C 1
ATOM 637 O O . SER A 1 76 ? -25.190 2.882 4.151 1.00 89.12 76 SER A O 1
ATOM 639 N N . GLY A 1 77 ? -26.428 2.621 6.004 1.00 89.62 77 GLY A N 1
ATOM 640 C CA . GLY A 1 77 ? -26.165 1.188 6.160 1.00 89.62 77 GLY A CA 1
ATOM 641 C C . GLY A 1 77 ? -24.915 0.869 6.984 1.00 89.62 77 GLY A C 1
ATOM 642 O O . GLY A 1 77 ? -24.558 -0.304 7.096 1.00 89.62 77 GLY A O 1
ATOM 643 N N . ALA A 1 78 ? -24.278 1.878 7.592 1.00 93.38 78 ALA A N 1
ATOM 644 C CA . ALA A 1 78 ? -23.201 1.675 8.553 1.00 93.38 78 ALA A CA 1
ATOM 645 C C . ALA A 1 78 ? -23.633 0.721 9.680 1.00 93.38 78 ALA A C 1
ATOM 647 O O . ALA A 1 78 ? -24.793 0.695 10.090 1.00 93.38 78 ALA A O 1
ATOM 648 N N . THR A 1 79 ? -22.687 -0.061 10.196 1.00 95.75 79 THR A N 1
ATOM 649 C CA . THR A 1 79 ? -22.915 -1.006 11.307 1.00 95.75 79 THR A CA 1
ATOM 650 C C . THR A 1 79 ? -22.215 -0.576 12.594 1.00 95.75 79 THR A C 1
ATOM 652 O O . THR A 1 79 ? -22.589 -1.016 13.684 1.00 95.75 79 THR A O 1
ATOM 655 N N . THR A 1 80 ? -21.232 0.316 12.472 1.00 98.06 80 THR A N 1
ATOM 656 C CA . THR A 1 80 ? -20.379 0.812 13.553 1.00 98.06 80 THR A CA 1
ATOM 657 C C . THR A 1 80 ? -20.305 2.337 13.496 1.00 98.06 80 THR A C 1
ATOM 659 O O . THR A 1 80 ? -20.408 2.911 12.416 1.00 98.06 80 THR A O 1
ATOM 662 N N . LEU A 1 81 ? -20.154 2.983 14.652 1.00 98.19 81 LEU A N 1
ATOM 663 C CA . LEU A 1 81 ? -20.005 4.428 14.808 1.00 98.19 81 LEU A CA 1
ATOM 664 C C . LEU A 1 81 ? -18.841 4.731 15.759 1.00 98.19 81 LEU A C 1
ATOM 666 O O . LEU A 1 81 ? -18.817 4.225 16.887 1.00 98.19 81 LEU A O 1
ATOM 670 N N . LEU A 1 82 ? -17.906 5.570 15.313 1.00 98.50 82 LEU A N 1
ATOM 671 C CA . LEU A 1 82 ? -16.848 6.134 16.152 1.00 98.50 82 LEU A CA 1
ATOM 672 C C . LEU A 1 82 ? -17.362 7.375 16.899 1.00 98.50 82 LEU A C 1
ATOM 674 O O . LEU A 1 82 ? -18.104 8.190 16.342 1.00 98.50 82 LEU A O 1
ATOM 678 N N . GLY A 1 83 ? -16.985 7.492 18.176 1.00 95.62 83 GLY A N 1
ATOM 679 C CA . GLY A 1 83 ? -17.300 8.647 19.021 1.00 95.62 83 GLY A CA 1
ATOM 680 C C . GLY A 1 83 ? -16.406 9.861 18.740 1.00 95.62 83 GLY A C 1
ATOM 681 O O . GLY A 1 83 ? -15.715 9.905 17.731 1.00 95.62 83 GLY A O 1
ATOM 682 N N . PHE A 1 84 ? -16.405 10.823 19.666 1.00 97.94 84 PHE A N 1
ATOM 683 C CA . PHE A 1 84 ? -15.691 12.104 19.535 1.00 97.94 84 PHE A CA 1
ATOM 684 C C . PHE A 1 84 ? -14.170 11.958 19.393 1.00 97.94 84 PHE A C 1
ATOM 686 O O . PHE A 1 84 ? -13.571 11.092 20.038 1.00 97.94 84 PHE A O 1
ATOM 693 N N . ASN A 1 85 ? -13.557 12.828 18.585 1.00 98.12 85 ASN A N 1
ATOM 694 C CA . ASN A 1 85 ? -12.130 12.811 18.264 1.00 98.12 85 ASN A CA 1
ATOM 695 C C . ASN A 1 85 ? -11.307 13.596 19.285 1.00 98.12 85 ASN A C 1
ATOM 697 O O . ASN A 1 85 ? -11.426 14.817 19.361 1.00 98.12 85 ASN A O 1
ATOM 701 N N . GLU A 1 86 ? -10.453 12.910 20.041 1.00 97.81 86 GLU A N 1
ATOM 702 C CA . GLU A 1 86 ? -9.530 13.499 21.020 1.00 97.81 86 GLU A CA 1
ATOM 703 C C . GLU A 1 86 ? -10.185 14.599 21.876 1.00 97.81 86 GLU A C 1
ATOM 705 O O . GLU A 1 86 ? -9.701 15.733 21.928 1.00 97.81 86 GLU A O 1
ATOM 710 N N . PRO A 1 87 ? -11.304 14.308 22.571 1.00 98.00 87 PRO A N 1
ATOM 711 C CA . PRO A 1 87 ? -11.987 15.312 23.388 1.00 98.00 87 PRO A CA 1
ATOM 712 C C . PRO A 1 87 ? -11.103 15.859 24.522 1.00 98.00 87 PRO A C 1
ATOM 714 O O . PRO A 1 87 ? -11.427 16.888 25.111 1.00 98.00 87 PRO A O 1
ATOM 717 N N . ASP A 1 88 ? -9.998 15.180 24.833 1.00 97.56 88 ASP A N 1
ATOM 718 C CA . ASP A 1 88 ? -8.980 15.565 25.801 1.00 97.56 88 ASP A CA 1
ATOM 719 C C . ASP A 1 88 ? -7.875 16.499 25.257 1.00 97.56 88 ASP A C 1
ATOM 721 O O . ASP A 1 88 ? -7.055 16.962 26.054 1.00 97.56 88 ASP A O 1
ATOM 725 N N . ASP A 1 89 ? -7.852 16.824 23.956 1.00 95.81 89 ASP A N 1
ATOM 726 C CA . ASP A 1 89 ? -6.939 17.815 23.358 1.00 95.81 89 ASP A CA 1
ATOM 727 C C . ASP A 1 89 ? -7.688 19.113 22.991 1.00 95.81 89 ASP A C 1
ATOM 729 O O . ASP A 1 89 ? -8.739 19.113 22.350 1.00 95.81 89 ASP A O 1
ATOM 733 N N . LEU A 1 90 ? -7.108 20.257 23.371 1.00 93.94 90 LEU A N 1
ATOM 734 C CA . LEU A 1 90 ? -7.648 21.598 23.115 1.00 93.94 90 LEU A CA 1
ATOM 735 C C . LEU A 1 90 ? -7.700 21.979 21.626 1.00 93.94 90 LEU A C 1
ATOM 737 O O . LEU A 1 90 ? -8.341 22.969 21.276 1.00 93.94 90 LEU A O 1
ATOM 741 N N . ARG A 1 91 ? -6.974 21.260 20.767 1.00 91.31 91 ARG A N 1
ATOM 742 C CA . ARG A 1 91 ? -6.889 21.504 19.318 1.00 91.31 91 ARG A CA 1
ATOM 743 C C . ARG A 1 91 ? -7.842 20.625 18.506 1.00 91.31 91 ARG A C 1
ATOM 745 O O . ARG A 1 91 ? -7.877 20.764 17.290 1.00 91.31 91 ARG A O 1
ATOM 752 N N . GLN A 1 92 ? -8.557 19.728 19.176 1.00 94.25 92 GLN A N 1
ATOM 753 C CA . GLN A 1 92 ? -9.426 18.720 18.574 1.00 94.25 92 GLN A CA 1
ATOM 754 C C . GLN A 1 92 ? -10.871 18.989 19.005 1.00 94.25 92 GLN A C 1
ATOM 756 O O . GLN A 1 92 ? -11.251 20.156 19.113 1.00 94.25 92 GLN A O 1
ATOM 761 N N . ALA A 1 93 ? -11.675 17.957 19.290 1.00 96.25 93 ALA A N 1
ATOM 762 C CA . ALA A 1 93 ? -13.056 18.158 19.724 1.00 96.25 93 ALA A CA 1
ATOM 763 C C . ALA A 1 93 ? -13.160 18.982 21.018 1.00 96.25 93 ALA A C 1
ATOM 765 O O . ALA A 1 93 ? -14.158 19.671 21.216 1.00 96.25 93 ALA A O 1
ATOM 766 N N . ASN A 1 94 ? -12.137 18.929 21.889 1.00 96.94 94 ASN A N 1
ATOM 767 C CA . ASN A 1 94 ? -12.036 19.737 23.108 1.00 96.94 94 ASN A CA 1
ATOM 768 C C . ASN A 1 94 ? -13.343 19.748 23.928 1.00 96.94 94 ASN A C 1
ATOM 770 O O . ASN A 1 94 ? -13.980 20.784 24.141 1.00 96.94 94 ASN A O 1
ATOM 774 N N . MET A 1 95 ? -13.766 18.566 24.370 1.00 97.12 95 MET A N 1
ATOM 775 C CA . MET A 1 95 ? -15.043 18.378 25.051 1.00 97.12 95 MET A CA 1
ATOM 776 C C . MET A 1 95 ? -14.824 17.987 26.504 1.00 97.12 95 MET A C 1
ATOM 778 O O . MET A 1 95 ? -13.998 17.138 26.837 1.00 97.12 95 MET A O 1
ATOM 782 N N . SER A 1 96 ? -15.635 18.545 27.396 1.00 97.75 96 SER A N 1
ATOM 783 C CA . SER A 1 96 ? -15.754 18.006 28.749 1.00 97.75 96 SER A CA 1
ATOM 784 C C . SER A 1 96 ? -16.421 16.624 28.742 1.00 97.75 96 SER A C 1
ATOM 786 O O . SER A 1 96 ? -17.159 16.262 27.820 1.00 97.75 96 SER A O 1
ATOM 788 N N . VAL A 1 97 ? -16.200 15.853 29.810 1.00 98.38 97 VAL A N 1
ATOM 789 C CA . VAL A 1 97 ? -16.888 14.566 30.003 1.00 98.38 97 VAL A CA 1
ATOM 790 C C . VAL A 1 97 ? -18.397 14.791 30.098 1.00 98.38 97 VAL A C 1
ATOM 792 O O . VAL A 1 97 ? -19.174 14.013 29.557 1.00 98.38 97 VAL A O 1
ATOM 795 N N . GLU A 1 98 ? -18.818 15.883 30.732 1.00 97.94 98 GLU A N 1
ATOM 796 C CA . GLU A 1 98 ? -20.216 16.265 30.897 1.00 97.94 98 GLU A CA 1
ATOM 797 C C . GLU A 1 98 ? -20.900 16.531 29.548 1.00 97.94 98 GLU A C 1
ATOM 799 O O . GLU A 1 98 ? -22.009 16.045 29.329 1.00 97.94 98 GLU A O 1
ATOM 804 N N . GLN A 1 99 ? -20.234 17.239 28.626 1.00 97.44 99 GLN A N 1
ATOM 805 C CA . GLN A 1 99 ? -20.735 17.440 27.258 1.00 97.44 99 GLN A CA 1
ATOM 806 C C . GLN A 1 99 ? -20.860 16.113 26.505 1.00 97.44 99 GLN A C 1
ATOM 808 O O . GLN A 1 99 ? -21.913 15.822 25.938 1.00 97.44 99 GLN A O 1
ATOM 813 N N . ALA A 1 100 ? -19.816 15.279 26.537 1.00 97.88 100 ALA A N 1
ATOM 814 C CA . ALA A 1 100 ? -19.830 13.991 25.848 1.00 97.88 100 ALA A CA 1
ATOM 815 C C . ALA A 1 100 ? -20.942 13.066 26.376 1.00 97.88 100 ALA A C 1
ATOM 817 O O . ALA A 1 100 ? -21.669 12.458 25.591 1.00 97.88 100 ALA A O 1
ATOM 818 N N . ILE A 1 101 ? -21.122 13.004 27.700 1.00 98.25 101 ILE A N 1
ATOM 819 C CA . ILE A 1 101 ? -22.189 12.235 28.355 1.00 98.25 101 ILE A CA 1
ATOM 820 C C . ILE A 1 101 ? -23.576 12.781 28.004 1.00 98.25 101 ILE A C 1
ATOM 822 O O . ILE A 1 101 ? -24.488 11.991 27.772 1.00 98.25 101 ILE A O 1
ATOM 826 N N . ALA A 1 102 ? -23.749 14.103 27.915 1.00 96.88 102 ALA A N 1
ATOM 827 C CA . ALA A 1 102 ? -25.032 14.705 27.551 1.00 96.88 102 ALA A CA 1
ATOM 828 C C . ALA A 1 102 ? -25.483 14.328 26.127 1.00 96.88 102 ALA A C 1
ATOM 830 O O . ALA A 1 102 ? -26.677 14.146 25.891 1.00 96.88 102 ALA A O 1
ATOM 831 N N . LEU A 1 103 ? -24.539 14.176 25.194 1.00 97.06 103 LEU A N 1
ATOM 832 C CA . LEU A 1 103 ? -24.817 13.801 23.803 1.00 97.06 103 LEU A CA 1
ATOM 833 C C . LEU A 1 103 ? -24.900 12.282 23.589 1.00 97.06 103 LEU A C 1
ATOM 835 O O . LEU A 1 103 ? -25.537 11.825 22.639 1.00 97.06 103 LEU A O 1
ATOM 839 N N . TRP A 1 104 ? -24.300 11.483 24.473 1.00 98.12 104 TRP A N 1
ATOM 840 C CA . TRP A 1 104 ? -24.194 10.032 24.309 1.00 98.12 104 TRP A CA 1
ATOM 841 C C . TRP A 1 104 ? -25.522 9.282 24.099 1.00 98.12 104 TRP A C 1
ATOM 843 O O . TRP A 1 104 ? -25.555 8.376 23.258 1.00 98.12 104 TRP A O 1
ATOM 853 N N . PRO A 1 105 ? -26.641 9.634 24.773 1.00 97.94 105 PRO A N 1
ATOM 854 C CA . PRO A 1 105 ? -27.933 9.003 24.511 1.00 97.94 105 PRO A CA 1
ATOM 855 C C . PRO A 1 105 ? -28.375 9.096 23.044 1.00 97.94 105 PRO A C 1
ATOM 857 O O . PRO A 1 105 ? -29.009 8.165 22.546 1.00 97.94 105 PRO A O 1
ATOM 860 N N . LEU A 1 106 ? -28.016 10.179 22.340 1.00 96.81 106 LEU A N 1
ATOM 861 C CA . LEU A 1 106 ? -28.332 10.361 20.920 1.00 96.81 106 LEU A CA 1
ATOM 862 C C . LEU A 1 106 ? -27.533 9.381 20.052 1.00 96.81 106 LEU A C 1
ATOM 864 O O . LEU A 1 106 ? -28.116 8.684 19.221 1.00 96.81 106 LEU A O 1
ATOM 868 N N . LEU A 1 107 ? -26.220 9.263 20.289 1.00 97.38 107 LEU A N 1
ATOM 869 C CA . LEU A 1 107 ? -25.358 8.311 19.575 1.00 97.38 107 LEU A CA 1
ATOM 870 C C . LEU A 1 107 ? -25.821 6.871 19.823 1.00 97.38 107 LEU A C 1
ATOM 872 O O . LEU A 1 107 ? -25.958 6.085 18.885 1.00 97.38 107 LEU A O 1
ATOM 876 N N . GLN A 1 108 ? -26.142 6.530 21.074 1.00 97.44 108 GLN A N 1
ATOM 877 C CA . GLN A 1 108 ? -26.661 5.213 21.437 1.00 97.44 108 GLN A CA 1
ATOM 878 C C . GLN A 1 108 ? -27.978 4.883 20.716 1.00 97.44 108 GLN A C 1
ATOM 880 O O . GLN A 1 108 ? -28.173 3.737 20.306 1.00 97.44 108 GLN A O 1
ATOM 885 N N . ALA A 1 109 ? -28.870 5.863 20.535 1.00 96.56 109 ALA A N 1
ATOM 886 C CA . ALA A 1 109 ? -30.174 5.673 19.895 1.00 96.56 109 ALA A CA 1
ATOM 887 C C . ALA A 1 109 ? -30.092 5.283 18.405 1.00 96.56 109 ALA A C 1
ATOM 889 O O . ALA A 1 109 ? -31.077 4.791 17.842 1.00 96.56 109 ALA A O 1
ATOM 890 N N . THR A 1 110 ? -28.927 5.437 17.764 1.00 96.44 110 THR A N 1
ATOM 891 C CA . THR A 1 110 ? -28.697 4.921 16.403 1.00 96.44 110 THR A CA 1
ATOM 892 C C . THR A 1 110 ? -28.851 3.400 16.330 1.00 96.44 11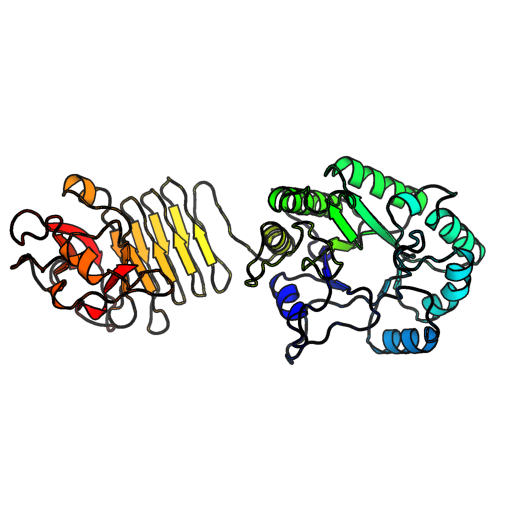0 THR A C 1
ATOM 894 O O . THR A 1 110 ? -29.325 2.882 15.318 1.00 96.44 110 THR A O 1
ATOM 897 N N . GLY A 1 111 ? -28.514 2.691 17.416 1.00 96.81 111 GLY A N 1
ATOM 898 C CA . GLY A 1 111 ? -28.468 1.230 17.486 1.00 96.81 111 GLY A CA 1
ATOM 899 C C . GLY A 1 111 ? -27.188 0.609 16.914 1.00 96.81 111 GLY A C 1
ATOM 900 O O . GLY A 1 111 ? -26.998 -0.596 17.056 1.00 96.81 111 GLY A O 1
ATOM 901 N N . LEU A 1 112 ? -26.294 1.413 16.330 1.00 97.88 112 LEU A N 1
ATOM 902 C CA . LEU A 1 112 ? -25.013 0.966 15.773 1.00 97.88 112 LEU A CA 1
ATOM 903 C C . LEU A 1 112 ? -24.073 0.466 16.861 1.00 97.88 112 LEU A C 1
ATOM 905 O O . LEU A 1 112 ? -24.235 0.830 18.025 1.00 97.88 112 LEU A O 1
ATOM 909 N N . ARG A 1 113 ? -23.079 -0.344 16.503 1.00 98.50 113 ARG A N 1
ATOM 910 C CA . ARG A 1 113 ? -21.994 -0.667 17.429 1.00 98.50 113 ARG A CA 1
ATOM 911 C C . ARG A 1 113 ? -21.210 0.610 17.738 1.00 98.50 113 ARG A C 1
ATOM 913 O O . ARG A 1 113 ? -20.745 1.264 16.813 1.00 98.50 113 ARG A O 1
ATOM 920 N N . LEU A 1 114 ? -21.099 0.982 19.007 1.00 98.50 114 LEU A N 1
ATOM 921 C CA . LEU A 1 114 ? -20.650 2.315 19.408 1.00 98.50 114 LEU A CA 1
ATOM 922 C C . LEU A 1 114 ? -19.298 2.271 20.125 1.00 98.50 114 LEU A C 1
ATOM 924 O O . LEU A 1 114 ? -19.193 1.729 21.228 1.00 98.50 114 LEU A O 1
ATOM 928 N N . GLY A 1 115 ? -18.279 2.859 19.503 1.00 98.62 115 GLY A N 1
ATOM 929 C CA . GLY A 1 115 ? -16.960 3.035 20.107 1.00 98.62 115 GLY A CA 1
ATOM 930 C C . GLY A 1 115 ? -16.946 4.211 21.065 1.00 98.62 115 GLY A C 1
ATOM 931 O O . GLY A 1 115 ? -17.654 5.185 20.827 1.00 98.62 115 GLY A O 1
ATOM 932 N N . SER A 1 116 ? -16.140 4.146 22.127 1.00 98.75 116 SER A N 1
ATOM 933 C CA . SER A 1 116 ? -15.893 5.300 23.002 1.00 98.75 116 SER A CA 1
ATOM 934 C C . SER A 1 116 ? -15.391 6.513 22.202 1.00 98.75 116 SER A C 1
ATOM 936 O O . SER A 1 116 ? -14.894 6.349 21.080 1.00 98.75 116 SER A O 1
ATOM 938 N N . PRO A 1 117 ? -15.435 7.726 22.781 1.00 98.62 117 PRO A N 1
ATOM 939 C CA . PRO A 1 117 ? -14.597 8.817 22.300 1.00 98.62 117 PRO A CA 1
ATOM 940 C C . PRO A 1 117 ? -13.136 8.354 22.222 1.00 98.62 117 PRO A C 1
ATOM 942 O O . PRO A 1 117 ? -12.669 7.638 23.117 1.00 98.62 117 PRO A O 1
ATOM 945 N N . ALA A 1 118 ? -12.452 8.712 21.139 1.00 98.12 118 ALA A N 1
ATOM 946 C CA . ALA A 1 118 ? -11.080 8.307 20.878 1.00 98.12 118 ALA A CA 1
ATOM 947 C C . ALA A 1 118 ? -10.131 9.288 21.564 1.00 98.12 118 ALA A C 1
ATOM 949 O O . ALA A 1 118 ? -9.909 10.387 21.073 1.00 98.12 118 ALA A O 1
ATOM 950 N N . THR A 1 119 ? -9.621 8.934 22.743 1.00 97.69 119 THR A N 1
ATOM 951 C CA . THR A 1 119 ? -8.717 9.818 23.494 1.00 97.69 119 THR A CA 1
ATOM 952 C C . THR A 1 119 ? -7.266 9.661 23.062 1.00 97.69 119 THR A C 1
ATOM 954 O O . THR A 1 119 ? -6.851 8.575 22.637 1.00 97.69 119 THR A O 1
ATOM 957 N N . THR A 1 120 ? -6.461 10.692 23.321 1.00 95.06 120 THR A N 1
ATOM 958 C CA . THR A 1 120 ? -5.000 10.581 23.228 1.00 95.06 120 THR A CA 1
ATOM 959 C C . THR A 1 120 ? -4.454 9.526 24.204 1.00 95.06 120 THR A C 1
ATOM 961 O O . THR A 1 120 ? -5.111 9.133 25.179 1.00 95.06 120 THR A O 1
ATOM 964 N N . LYS A 1 121 ? -3.190 9.117 24.020 1.00 93.31 121 LYS A N 1
ATOM 965 C CA . LYS A 1 121 ? -2.488 8.167 24.907 1.00 93.31 121 LYS A CA 1
ATOM 966 C C . LYS A 1 121 ? -2.622 8.498 26.404 1.00 93.31 121 LYS A C 1
ATOM 968 O O . LYS A 1 121 ? -2.757 7.589 27.227 1.00 93.31 121 LYS A O 1
ATOM 973 N N . ASN A 1 122 ? -2.576 9.785 26.756 1.00 92.56 122 ASN A N 1
ATOM 974 C CA . ASN A 1 122 ? -2.630 10.256 28.143 1.00 92.56 122 ASN A CA 1
ATOM 975 C C . ASN A 1 122 ? -4.067 10.374 28.675 1.00 92.56 122 ASN A C 1
ATOM 977 O O . ASN A 1 122 ? -4.280 10.254 29.881 1.00 92.56 122 ASN A O 1
ATOM 981 N N . GLY A 1 123 ? -5.048 10.582 27.795 1.00 96.44 123 GLY A N 1
ATOM 982 C CA . GLY A 1 123 ? -6.465 10.637 28.151 1.00 96.44 123 GLY A CA 1
ATOM 983 C C . GLY A 1 123 ? -7.108 9.271 28.386 1.00 96.44 123 GLY A C 1
ATOM 984 O O . GLY A 1 123 ? -8.200 9.221 28.951 1.00 96.44 123 GLY A O 1
ATOM 985 N N . ALA A 1 124 ? -6.436 8.181 28.000 1.00 97.19 124 ALA A N 1
ATOM 986 C CA . ALA A 1 124 ? -7.020 6.842 27.982 1.00 97.19 124 ALA A CA 1
ATOM 987 C C . ALA A 1 124 ? -6.935 6.062 29.309 1.00 97.19 124 ALA A C 1
ATOM 989 O O . ALA A 1 124 ? -7.796 5.223 29.563 1.00 97.19 124 ALA A O 1
ATOM 990 N N . LEU A 1 125 ? -5.904 6.263 30.143 1.00 97.00 125 LEU A N 1
ATOM 991 C CA . LEU A 1 125 ? -5.607 5.389 31.295 1.00 97.00 125 LEU A CA 1
ATOM 992 C C . LEU A 1 125 ? -5.672 6.092 32.650 1.00 97.00 125 LEU A C 1
ATOM 994 O O . LEU A 1 125 ? -5.138 7.180 32.830 1.00 97.00 125 LEU A O 1
ATOM 998 N N . GLY A 1 126 ? -6.217 5.392 33.647 1.00 96.94 126 GLY A N 1
ATOM 999 C CA . GLY A 1 126 ? -6.398 5.880 35.014 1.00 96.94 126 GLY A CA 1
ATOM 1000 C C . GLY A 1 126 ? -7.811 6.401 35.271 1.00 96.94 126 GLY A C 1
ATOM 1001 O O . GLY A 1 126 ? -8.495 6.848 34.355 1.00 96.94 126 GLY A O 1
ATOM 1002 N N . GLN A 1 127 ? -8.264 6.338 36.523 1.00 95.38 127 GLN A N 1
ATOM 1003 C CA . GLN A 1 127 ? -9.628 6.742 36.901 1.00 95.38 127 GLN A CA 1
ATOM 1004 C C . GLN A 1 127 ? -9.880 8.243 36.706 1.00 95.38 127 GLN A C 1
ATOM 1006 O O . GLN A 1 127 ? -10.991 8.635 36.366 1.00 95.38 127 GLN A O 1
ATOM 1011 N N . ASP A 1 128 ? -8.837 9.061 36.860 1.00 97.00 128 ASP A N 1
ATOM 1012 C CA . ASP A 1 128 ? -8.911 10.517 36.694 1.00 97.00 128 ASP A CA 1
ATOM 1013 C C . ASP A 1 128 ? -8.690 10.973 35.242 1.00 97.00 128 ASP A C 1
ATOM 1015 O O . ASP A 1 128 ? -8.899 12.147 34.917 1.00 97.00 128 ASP A O 1
ATOM 1019 N N . SER A 1 129 ? -8.286 10.055 34.355 1.00 98.38 129 SER A N 1
ATOM 1020 C CA . SER A 1 129 ? -8.158 10.347 32.926 1.00 98.38 129 SER A CA 1
ATOM 1021 C C . SER A 1 129 ? -9.504 10.718 32.317 1.00 98.38 129 SER A C 1
ATOM 1023 O O . SER A 1 129 ? -10.565 10.449 32.889 1.00 98.38 129 SER A O 1
ATOM 1025 N N . TRP A 1 130 ? -9.475 11.358 31.149 1.00 98.62 130 TRP A N 1
ATOM 1026 C CA . TRP A 1 130 ? -10.703 11.750 30.466 1.00 98.62 130 TRP A CA 1
ATOM 1027 C C . TRP A 1 130 ? -11.592 10.532 30.192 1.00 98.62 130 TRP A C 1
ATOM 1029 O O . TRP A 1 130 ? -12.755 10.521 30.602 1.00 98.62 130 TRP A O 1
ATOM 1039 N N . LEU A 1 131 ? -11.022 9.474 29.603 1.00 98.75 131 LEU A N 1
ATOM 1040 C CA . LEU A 1 131 ? -11.753 8.247 29.300 1.00 98.75 131 LEU A CA 1
ATOM 1041 C C . LEU A 1 131 ? -12.189 7.526 30.578 1.00 98.75 131 LEU A C 1
ATOM 1043 O O . LEU A 1 131 ? -13.315 7.043 30.647 1.00 98.75 131 LEU A O 1
ATOM 1047 N N . GLY A 1 132 ? -11.354 7.513 31.621 1.00 98.69 132 GLY A N 1
ATOM 1048 C CA . GLY A 1 132 ? -11.698 6.916 32.913 1.00 98.69 132 GLY A CA 1
ATOM 1049 C C . GLY A 1 132 ? -12.947 7.541 33.534 1.00 98.69 132 GLY A C 1
ATOM 1050 O O . GLY A 1 132 ? -13.866 6.823 33.935 1.00 98.69 132 GLY A O 1
ATOM 1051 N N . ARG A 1 133 ? -13.016 8.877 33.543 1.00 98.81 133 ARG A N 1
ATOM 1052 C CA . ARG A 1 133 ? -14.179 9.628 34.038 1.00 98.81 133 ARG A CA 1
ATOM 1053 C C . ARG A 1 133 ? -15.408 9.440 33.151 1.00 98.81 133 ARG A C 1
ATOM 1055 O O . ARG A 1 133 ? -16.501 9.251 33.680 1.00 98.81 133 ARG A O 1
ATOM 1062 N N . PHE A 1 134 ? -15.236 9.451 31.828 1.00 98.81 134 PHE A N 1
ATOM 1063 C CA . PHE A 1 134 ? -16.324 9.199 30.881 1.00 98.81 134 PHE A CA 1
ATOM 1064 C C . PHE A 1 134 ? -16.932 7.807 31.068 1.00 98.81 134 PHE A C 1
ATOM 1066 O O . PHE A 1 134 ? -18.140 7.690 31.250 1.00 98.81 134 PHE A O 1
ATOM 1073 N N . MET A 1 135 ? -16.106 6.759 31.097 1.00 98.81 135 MET A N 1
ATOM 1074 C CA . MET A 1 135 ? -16.572 5.381 31.261 1.00 98.81 135 MET A CA 1
ATOM 1075 C C . MET A 1 135 ? -17.281 5.178 32.605 1.00 98.81 135 MET A C 1
ATOM 1077 O O . MET A 1 135 ? -18.331 4.543 32.647 1.00 98.81 135 MET A O 1
ATOM 1081 N N . ALA A 1 136 ? -16.771 5.776 33.688 1.00 98.62 136 ALA A N 1
ATOM 1082 C CA . ALA A 1 136 ? -17.416 5.709 34.998 1.00 98.62 136 ALA A CA 1
ATOM 1083 C C . ALA A 1 136 ? -18.806 6.373 35.016 1.00 98.62 136 ALA A C 1
ATOM 1085 O O . ALA A 1 136 ? -19.741 5.834 35.614 1.00 98.62 136 ALA A O 1
ATOM 1086 N N . GLU A 1 137 ? -18.963 7.529 34.364 1.00 98.69 137 GLU A N 1
ATOM 1087 C CA . GLU A 1 137 ? -20.264 8.200 34.283 1.00 98.69 137 GLU A CA 1
ATOM 1088 C C . GLU A 1 137 ? -21.217 7.480 33.316 1.00 98.69 137 GLU A C 1
ATOM 1090 O O . GLU A 1 137 ? -22.403 7.346 33.621 1.00 98.69 137 GLU A O 1
ATOM 1095 N N . ALA A 1 138 ? -20.708 6.943 32.203 1.00 98.62 138 ALA A N 1
ATOM 1096 C CA . ALA A 1 138 ? -21.481 6.120 31.279 1.00 98.62 138 ALA A CA 1
ATOM 1097 C C . ALA A 1 138 ? -22.045 4.874 31.981 1.00 98.62 138 ALA A C 1
ATOM 1099 O O . ALA A 1 138 ? -23.255 4.641 31.934 1.00 98.62 138 ALA A O 1
ATOM 1100 N N . ASP A 1 139 ? -21.212 4.135 32.719 1.00 98.19 139 ASP A N 1
ATOM 1101 C CA . ASP A 1 139 ? -21.632 2.956 33.487 1.00 98.19 139 ASP A CA 1
ATOM 1102 C C . ASP A 1 139 ? -22.682 3.316 34.546 1.00 98.19 139 ASP A C 1
ATOM 1104 O O . ASP A 1 139 ? -23.704 2.639 34.686 1.00 98.19 139 ASP A O 1
ATOM 1108 N N . LYS A 1 140 ? -22.476 4.427 35.263 1.00 98.38 140 LYS A N 1
ATOM 1109 C CA . LYS A 1 140 ? -23.420 4.936 36.267 1.00 98.38 140 LYS A CA 1
ATOM 1110 C C . LYS A 1 140 ? -24.785 5.289 35.668 1.00 98.38 140 LYS A C 1
ATOM 1112 O O . LYS A 1 140 ? -25.798 5.133 36.350 1.00 98.38 140 LYS A O 1
ATOM 1117 N N . GLN A 1 141 ? -24.822 5.754 34.420 1.00 98.38 141 GLN A N 1
ATOM 1118 C CA . GLN A 1 141 ? -26.053 6.085 33.696 1.00 98.38 141 GLN A CA 1
ATOM 1119 C C . GLN A 1 141 ? -26.614 4.917 32.866 1.00 98.38 141 GLN A C 1
ATOM 1121 O O . GLN A 1 141 ? -27.671 5.059 32.252 1.00 98.38 141 GLN A O 1
ATOM 1126 N N . GLY A 1 142 ? -25.951 3.754 32.857 1.00 98.00 142 GLY A N 1
ATOM 1127 C CA . GLY A 1 142 ? -26.355 2.602 32.046 1.00 98.00 142 GLY A CA 1
ATOM 1128 C C . GLY A 1 142 ? -26.208 2.837 30.540 1.00 98.00 142 GLY A C 1
ATOM 1129 O O . GLY A 1 142 ? -26.959 2.267 29.747 1.00 98.00 142 GLY A O 1
ATOM 1130 N N . LEU A 1 143 ? -25.275 3.704 30.150 1.00 98.56 143 LEU A N 1
ATOM 1131 C CA . LEU A 1 143 ? -24.973 4.038 28.766 1.00 98.56 143 LEU A CA 1
ATOM 1132 C C . LEU A 1 143 ? -24.040 2.990 28.145 1.00 98.56 143 LEU A C 1
ATOM 1134 O O . LEU A 1 143 ? -23.049 2.564 28.734 1.00 98.56 143 LEU A O 1
ATOM 1138 N N . ARG A 1 144 ? -24.363 2.568 26.925 1.00 98.38 144 ARG A N 1
ATOM 1139 C CA . ARG A 1 144 ? -23.646 1.543 26.169 1.00 98.38 144 ARG A CA 1
ATOM 1140 C C . ARG A 1 144 ? -22.401 2.128 25.516 1.00 98.38 144 ARG A C 1
ATOM 1142 O O . ARG A 1 144 ? -22.481 3.106 24.778 1.00 98.38 144 ARG A O 1
ATOM 1149 N N . VAL A 1 145 ? -21.288 1.435 25.717 1.00 98.69 145 VAL A N 1
ATOM 1150 C CA . VAL A 1 145 ? -20.032 1.592 24.978 1.00 98.69 145 VAL A CA 1
ATOM 1151 C C . VAL A 1 145 ? -19.574 0.185 24.603 1.00 98.69 145 VAL A C 1
ATOM 1153 O O . VAL A 1 145 ? -19.339 -0.641 25.492 1.00 98.69 145 VAL A O 1
ATOM 1156 N N . ASP A 1 146 ? -19.512 -0.121 23.311 1.00 98.81 146 ASP A N 1
ATOM 1157 C CA . ASP A 1 146 ? -19.299 -1.483 22.807 1.00 98.81 146 ASP A CA 1
ATOM 1158 C C . ASP A 1 146 ? -17.810 -1.836 22.673 1.00 98.81 146 ASP A C 1
ATOM 1160 O O . ASP A 1 146 ? -17.434 -2.992 22.866 1.00 98.81 146 ASP A O 1
ATOM 1164 N N . PHE A 1 147 ? -16.961 -0.850 22.386 1.00 98.88 147 PHE A N 1
ATOM 1165 C CA . PHE A 1 147 ? -15.503 -0.982 22.320 1.00 98.88 147 PHE A CA 1
ATOM 1166 C C . PHE A 1 147 ? -14.824 0.337 22.705 1.00 98.88 147 PHE A C 1
ATOM 1168 O O . PHE A 1 147 ? -15.468 1.385 22.762 1.00 98.88 147 PHE A O 1
ATOM 1175 N N . ILE A 1 148 ? -13.529 0.276 23.004 1.00 98.88 148 ILE A N 1
ATOM 1176 C CA . ILE A 1 148 ? -12.713 1.446 23.324 1.00 98.88 148 ILE A CA 1
ATOM 1177 C C . ILE A 1 148 ? -11.933 1.870 22.082 1.00 98.88 148 ILE A C 1
ATOM 1179 O O . ILE A 1 148 ? -11.190 1.064 21.526 1.00 98.88 148 ILE A O 1
ATOM 1183 N N . SER A 1 149 ? -12.082 3.128 21.679 1.00 98.69 149 SER A N 1
ATOM 1184 C CA . SER A 1 149 ? -11.286 3.753 20.618 1.00 98.69 149 SER A CA 1
ATOM 1185 C C . SER A 1 149 ? -10.115 4.504 21.247 1.00 98.69 149 SER A C 1
ATOM 1187 O O . SER A 1 149 ? -10.306 5.200 22.247 1.00 98.69 149 SER A O 1
ATOM 1189 N N . VAL A 1 150 ? -8.909 4.381 20.694 1.00 98.50 150 VAL A N 1
ATOM 1190 C CA . VAL A 1 150 ? -7.723 5.082 21.210 1.00 98.50 150 VAL A CA 1
ATOM 1191 C C . VAL A 1 150 ? -6.753 5.511 20.117 1.00 98.50 150 VAL A C 1
ATOM 1193 O O . VAL A 1 150 ? -6.634 4.831 19.097 1.00 98.50 150 VAL A O 1
ATOM 1196 N N . HIS A 1 151 ? -5.996 6.579 20.388 1.00 98.38 151 HIS A N 1
ATOM 1197 C CA . HIS A 1 151 ? -4.889 7.039 19.546 1.00 98.38 151 HIS A CA 1
ATOM 1198 C C . HIS A 1 151 ? -3.529 6.816 20.213 1.00 98.38 151 HIS A C 1
ATOM 1200 O O . HIS A 1 151 ? -3.358 7.048 21.418 1.00 98.38 151 HIS A O 1
ATOM 1206 N N . TYR A 1 152 ? -2.537 6.387 19.429 1.00 97.88 152 TYR A N 1
ATOM 1207 C CA . TYR A 1 152 ? -1.184 6.122 19.907 1.00 97.88 152 TYR A CA 1
ATOM 1208 C C . TYR A 1 152 ? -0.101 6.714 19.000 1.00 97.88 152 TYR A C 1
ATOM 1210 O O . TYR A 1 152 ? 0.344 6.116 18.024 1.00 97.88 152 TYR A O 1
ATOM 1218 N N . TYR A 1 153 ? 0.406 7.872 19.409 1.00 96.12 153 TYR A N 1
ATOM 1219 C CA . TYR A 1 153 ? 1.537 8.543 18.776 1.00 96.12 153 TYR A CA 1
ATOM 1220 C C . TYR A 1 153 ? 2.836 8.211 19.516 1.00 96.12 153 TYR A C 1
ATOM 1222 O O . TYR A 1 153 ? 3.010 8.582 20.682 1.00 96.12 153 TYR A O 1
ATOM 1230 N N . SER A 1 154 ? 3.742 7.478 18.865 1.00 96.75 154 SER A N 1
ATOM 1231 C CA . SER A 1 154 ? 5.018 7.067 19.463 1.00 96.75 154 SER A CA 1
ATOM 1232 C C . SER A 1 154 ? 6.151 8.031 19.114 1.00 96.75 154 SER A C 1
ATOM 1234 O O . SER A 1 154 ? 6.341 8.389 17.956 1.00 96.75 154 SER A O 1
ATOM 1236 N N . THR A 1 155 ? 6.957 8.408 20.108 1.00 96.19 155 THR A N 1
ATOM 1237 C CA . THR A 1 155 ? 8.139 9.276 19.939 1.00 96.19 155 THR A CA 1
ATOM 1238 C C . THR A 1 155 ? 9.468 8.506 19.930 1.00 96.19 155 THR A C 1
ATOM 1240 O O . THR A 1 155 ? 10.542 9.115 19.824 1.00 96.19 155 THR A O 1
ATOM 1243 N N . ASP A 1 156 ? 9.415 7.179 20.057 1.00 95.19 156 ASP A N 1
ATOM 1244 C CA . ASP A 1 156 ? 10.573 6.288 20.209 1.00 95.19 156 ASP A CA 1
ATOM 1245 C C . ASP A 1 156 ? 10.479 4.973 19.414 1.00 95.19 156 ASP A C 1
ATOM 1247 O O . ASP A 1 156 ? 11.492 4.294 19.254 1.00 95.19 156 ASP A O 1
ATOM 1251 N N . GLY A 1 157 ? 9.301 4.627 18.894 1.00 96.19 157 GLY A N 1
ATOM 1252 C CA . GLY A 1 157 ? 9.038 3.382 18.178 1.00 96.19 157 GLY A CA 1
ATOM 1253 C C . GLY A 1 157 ? 9.013 2.130 19.048 1.00 96.19 157 GLY A C 1
ATOM 1254 O O . GLY A 1 157 ? 9.108 1.025 18.512 1.00 96.19 157 GLY A O 1
ATOM 1255 N N . ASP A 1 158 ? 8.874 2.259 20.372 1.00 97.94 158 ASP A N 1
ATOM 1256 C CA . ASP A 1 158 ? 8.830 1.099 21.263 1.00 97.94 158 ASP A CA 1
ATOM 1257 C C . ASP A 1 158 ? 7.477 0.365 21.171 1.00 97.94 158 ASP A C 1
ATOM 1259 O O . ASP A 1 158 ? 6.487 0.701 21.832 1.00 97.94 158 ASP A O 1
ATOM 1263 N N . VAL A 1 159 ? 7.452 -0.685 20.347 1.00 97.88 159 VAL A N 1
ATOM 1264 C CA . VAL A 1 159 ? 6.289 -1.566 20.155 1.00 97.88 159 VAL A CA 1
ATOM 1265 C C . VAL A 1 159 ? 5.944 -2.355 21.424 1.00 97.88 159 VAL A C 1
ATOM 1267 O O . VAL A 1 159 ? 4.772 -2.651 21.653 1.00 97.88 159 VAL A O 1
ATOM 1270 N N . ASN A 1 160 ? 6.909 -2.651 22.302 1.00 98.12 160 ASN A N 1
ATOM 1271 C CA . ASN A 1 160 ? 6.615 -3.328 23.569 1.00 98.12 160 ASN A CA 1
ATOM 1272 C C . ASN A 1 160 ? 5.910 -2.382 24.543 1.00 98.12 160 ASN A C 1
ATOM 1274 O O . ASN A 1 160 ? 4.964 -2.789 25.218 1.00 98.12 160 ASN A O 1
ATOM 1278 N N . ALA A 1 161 ? 6.331 -1.115 24.595 1.00 98.31 161 ALA A N 1
ATOM 1279 C CA . ALA A 1 161 ? 5.631 -0.090 25.363 1.00 98.31 161 ALA A CA 1
ATOM 1280 C C . ALA A 1 161 ? 4.215 0.148 24.821 1.00 98.31 161 ALA A C 1
ATOM 1282 O O . ALA A 1 161 ? 3.276 0.301 25.606 1.00 98.31 161 ALA A O 1
ATOM 1283 N N . PHE A 1 162 ? 4.046 0.124 23.495 1.00 98.50 162 PHE A N 1
ATOM 1284 C CA . PHE A 1 162 ? 2.732 0.211 22.863 1.00 98.50 162 PHE A CA 1
ATOM 1285 C C . PHE A 1 162 ? 1.835 -0.975 23.253 1.00 98.50 162 PHE A C 1
ATOM 1287 O O . PHE A 1 162 ? 0.733 -0.770 23.764 1.00 98.50 162 PHE A O 1
ATOM 1294 N N . LYS A 1 163 ? 2.340 -2.208 23.129 1.00 98.69 163 LYS A N 1
ATOM 1295 C CA . LYS A 1 163 ? 1.643 -3.430 23.554 1.00 98.69 163 LYS A CA 1
ATOM 1296 C C . LYS A 1 163 ? 1.221 -3.377 25.022 1.00 98.69 163 LYS A C 1
ATOM 1298 O O . LYS A 1 163 ? 0.052 -3.587 25.335 1.00 98.69 163 LYS A O 1
ATOM 1303 N N . ALA A 1 164 ? 2.153 -3.060 25.921 1.00 98.69 164 ALA A N 1
ATOM 1304 C CA . ALA A 1 164 ? 1.883 -2.991 27.357 1.00 98.69 164 ALA A CA 1
ATOM 1305 C C . ALA A 1 164 ? 0.815 -1.938 27.694 1.00 98.69 164 ALA A C 1
ATOM 1307 O O . ALA A 1 164 ? 0.001 -2.128 28.600 1.00 98.69 164 ALA A O 1
ATOM 1308 N N . TRP A 1 165 ? 0.796 -0.828 26.953 1.00 98.69 165 TRP A N 1
ATOM 1309 C CA . TRP A 1 165 ? -0.228 0.196 27.100 1.00 98.69 165 TRP A CA 1
ATOM 1310 C C . TRP A 1 165 ? -1.607 -0.292 26.625 1.00 98.69 165 TRP A C 1
ATOM 1312 O O . TRP A 1 165 ? -2.579 -0.123 27.360 1.00 98.69 165 TRP A O 1
ATOM 1322 N N . LEU A 1 166 ? -1.700 -0.977 25.478 1.00 98.81 166 LEU A N 1
ATOM 1323 C CA . LEU A 1 166 ? -2.954 -1.585 25.006 1.00 98.81 166 LEU A CA 1
ATOM 1324 C C . LEU A 1 166 ? -3.493 -2.637 25.989 1.00 98.81 166 LEU A C 1
ATOM 1326 O O . LEU A 1 166 ? -4.681 -2.633 26.311 1.00 98.81 166 LEU A O 1
ATOM 1330 N N . GLU A 1 167 ? -2.623 -3.496 26.526 1.00 98.81 167 GLU A N 1
ATOM 1331 C CA . GLU A 1 167 ? -2.985 -4.475 27.560 1.00 98.81 167 GLU A CA 1
ATOM 1332 C C . GLU A 1 167 ? -3.528 -3.791 28.825 1.00 98.81 167 GLU A C 1
ATOM 1334 O O . GLU A 1 167 ? -4.497 -4.264 29.425 1.00 98.81 167 GLU A O 1
ATOM 1339 N N . ALA A 1 168 ? -2.947 -2.655 29.224 1.00 98.75 168 ALA A N 1
ATOM 1340 C CA . ALA A 1 168 ? -3.430 -1.873 30.357 1.00 98.75 168 ALA A CA 1
ATOM 1341 C C . ALA A 1 168 ? -4.806 -1.241 30.085 1.00 98.75 168 ALA A C 1
ATOM 1343 O O . ALA A 1 168 ? -5.670 -1.289 30.964 1.00 98.75 168 ALA A O 1
ATOM 1344 N N . VAL A 1 169 ? -5.032 -0.697 28.881 1.00 98.69 169 VAL A N 1
ATOM 1345 C CA . VAL A 1 169 ? -6.335 -0.136 28.473 1.00 98.69 169 VAL A CA 1
ATOM 1346 C C . VAL A 1 169 ? -7.396 -1.233 28.497 1.00 98.69 169 VAL A C 1
ATOM 1348 O O . VAL A 1 169 ? -8.439 -1.075 29.137 1.00 98.69 169 VAL A O 1
ATOM 1351 N N . HIS A 1 170 ? -7.103 -2.385 27.887 1.00 98.69 170 HIS A N 1
ATOM 1352 C CA . HIS A 1 170 ? -8.023 -3.518 27.856 1.00 98.69 170 HIS A CA 1
ATOM 1353 C C . HIS A 1 170 ? -8.337 -4.016 29.268 1.00 98.69 170 HIS A C 1
ATOM 1355 O O . HIS A 1 170 ? -9.498 -4.229 29.610 1.00 98.69 170 HIS A O 1
ATOM 1361 N N . LYS A 1 171 ? -7.319 -4.131 30.128 1.00 98.62 171 LYS A N 1
ATOM 1362 C CA . LYS A 1 171 ? -7.485 -4.538 31.526 1.00 98.62 171 LYS A CA 1
ATOM 1363 C C . LYS A 1 171 ? -8.345 -3.564 32.333 1.00 98.62 171 LYS A C 1
ATOM 1365 O O . LYS A 1 171 ? -9.090 -4.014 33.201 1.00 98.62 171 LYS A O 1
ATOM 1370 N N . GLN A 1 172 ? -8.229 -2.256 32.096 1.00 98.62 172 GLN A N 1
ATOM 1371 C CA . GLN A 1 172 ? -8.994 -1.249 32.832 1.00 98.62 172 GLN A CA 1
ATOM 1372 C C . GLN A 1 172 ? -10.484 -1.278 32.465 1.00 98.62 172 GLN A C 1
ATOM 1374 O O . GLN A 1 172 ? -11.321 -1.199 33.362 1.00 98.62 172 GLN A O 1
ATOM 1379 N N . TYR A 1 173 ? -10.813 -1.399 31.177 1.00 98.50 173 TYR A N 1
ATOM 1380 C CA . TYR A 1 173 ? -12.195 -1.259 30.698 1.00 98.50 173 TYR A CA 1
ATOM 1381 C C . TYR A 1 173 ? -12.894 -2.581 30.368 1.00 98.50 173 TYR A C 1
ATOM 1383 O O . TYR A 1 173 ? -14.115 -2.598 30.230 1.00 98.50 173 TYR A O 1
ATOM 1391 N N . ASN A 1 174 ? -12.144 -3.681 30.249 1.00 98.06 174 ASN A N 1
ATOM 1392 C CA . ASN A 1 174 ? -12.635 -5.013 29.886 1.00 98.06 174 ASN A CA 1
ATOM 1393 C C . ASN A 1 174 ? -13.525 -5.000 28.627 1.00 98.06 174 ASN A C 1
ATOM 1395 O O . ASN A 1 174 ? -14.625 -5.557 28.601 1.00 98.06 174 ASN A O 1
ATOM 1399 N N . LYS A 1 175 ? -13.056 -4.306 27.588 1.00 98.69 175 LYS A N 1
ATOM 1400 C CA . LYS A 1 175 ? -13.739 -4.128 26.301 1.00 98.69 175 LYS A CA 1
ATOM 1401 C C . LYS A 1 175 ? -12.755 -4.325 25.148 1.00 98.69 175 LYS A C 1
ATOM 1403 O O . LYS A 1 175 ? -11.562 -4.084 25.352 1.00 98.69 175 LYS A O 1
ATOM 1408 N N . PRO A 1 176 ? -13.223 -4.739 23.959 1.00 98.81 176 PRO A N 1
ATOM 1409 C CA . PRO A 1 176 ? -12.388 -4.745 22.765 1.00 98.81 176 PRO A CA 1
ATOM 1410 C C . PRO A 1 176 ? -11.830 -3.352 22.461 1.00 98.81 176 PRO A C 1
ATOM 1412 O O . PRO A 1 176 ? -12.426 -2.348 22.858 1.00 98.81 176 PRO A O 1
ATOM 1415 N N . ILE A 1 177 ? -10.699 -3.300 21.762 1.00 98.88 177 ILE A N 1
ATOM 1416 C CA . ILE A 1 177 ? -9.997 -2.066 21.412 1.00 98.88 177 ILE A CA 1
ATOM 1417 C C . ILE A 1 177 ? -9.970 -1.885 19.899 1.00 98.88 177 ILE A C 1
ATOM 1419 O O . ILE A 1 177 ? -9.666 -2.818 19.152 1.00 98.88 177 ILE A O 1
ATOM 1423 N N . TRP A 1 178 ? -10.257 -0.658 19.474 1.00 98.81 178 TRP A N 1
ATOM 1424 C CA . TRP A 1 178 ? -9.956 -0.143 18.148 1.00 98.81 178 TRP A CA 1
ATOM 1425 C C . TRP A 1 178 ? -8.860 0.913 18.287 1.00 98.81 178 TRP A C 1
ATOM 1427 O O . TRP A 1 178 ? -9.029 1.909 18.991 1.00 98.81 178 TRP A O 1
ATOM 1437 N N . VAL A 1 179 ? -7.721 0.690 17.638 1.00 98.81 179 VAL A N 1
ATOM 1438 C CA . VAL A 1 179 ? -6.651 1.692 17.557 1.00 98.81 179 VAL A CA 1
ATOM 1439 C C . VAL A 1 179 ? -6.902 2.519 16.305 1.00 98.81 179 VAL A C 1
ATOM 1441 O O . VAL A 1 179 ? -6.499 2.126 15.214 1.00 98.81 179 VAL A O 1
ATOM 1444 N N . THR A 1 180 ? -7.635 3.620 16.434 1.00 98.31 180 THR A N 1
ATOM 1445 C CA . THR A 1 180 ? -8.105 4.393 15.275 1.00 98.31 180 THR A CA 1
ATOM 1446 C C . THR A 1 180 ? -7.005 5.250 14.652 1.00 98.31 180 THR A C 1
ATOM 1448 O O . THR A 1 180 ? -7.025 5.454 13.444 1.00 98.31 180 THR A O 1
ATOM 1451 N N . GLU A 1 181 ? -5.984 5.633 15.426 1.00 97.50 181 GLU A N 1
ATOM 1452 C CA . GLU A 1 181 ? -4.792 6.324 14.916 1.00 97.50 181 GLU A CA 1
ATOM 1453 C C . GLU A 1 181 ? -3.540 5.813 15.611 1.00 97.50 181 GLU A C 1
ATOM 1455 O O . GLU A 1 181 ? -3.476 5.747 16.843 1.00 97.50 181 GLU A O 1
ATOM 1460 N N . TRP A 1 182 ? -2.516 5.485 14.830 1.00 98.19 182 TRP A N 1
ATOM 1461 C CA . TRP A 1 182 ? -1.186 5.217 15.359 1.00 98.19 182 TRP A CA 1
ATOM 1462 C C . TRP A 1 182 ? -0.102 5.428 14.297 1.00 98.19 182 TRP A C 1
ATOM 1464 O O . TRP A 1 182 ? -0.314 5.134 13.122 1.00 98.19 182 TRP A O 1
ATOM 1474 N N . VAL A 1 183 ? 1.046 5.966 14.726 1.00 97.25 183 VAL A N 1
ATOM 1475 C CA . VAL A 1 183 ? 2.206 6.313 13.878 1.00 97.25 183 VAL A CA 1
ATOM 1476 C C . VAL A 1 183 ? 3.418 6.681 14.756 1.00 97.25 183 VAL A C 1
ATOM 1478 O O . VAL A 1 183 ? 3.266 6.932 15.961 1.00 97.25 183 VAL A O 1
ATOM 1481 N N . LEU A 1 184 ? 4.629 6.753 14.183 1.00 96.81 184 LEU A N 1
ATOM 1482 C CA . LEU A 1 184 ? 5.718 7.510 14.810 1.00 96.81 184 LEU A CA 1
ATOM 1483 C C . LEU A 1 184 ? 5.479 9.008 14.607 1.00 96.81 184 LEU A C 1
ATOM 1485 O O . LEU A 1 184 ? 5.536 9.507 13.483 1.00 96.81 184 LEU A O 1
ATOM 1489 N N . ALA A 1 185 ? 5.260 9.741 15.691 1.00 94.75 185 ALA A N 1
ATOM 1490 C CA . ALA A 1 185 ? 5.085 11.184 15.641 1.00 94.75 185 ALA A CA 1
ATOM 1491 C C . ALA A 1 185 ? 5.777 11.859 16.821 1.00 94.75 185 ALA A C 1
ATOM 1493 O O . ALA A 1 185 ? 5.518 11.570 17.990 1.00 94.75 185 ALA A O 1
ATOM 1494 N N . ASP A 1 186 ? 6.641 12.813 16.490 1.00 92.94 186 ASP A N 1
ATOM 1495 C CA . ASP A 1 186 ? 7.159 13.810 17.414 1.00 92.94 186 ASP A CA 1
ATOM 1496 C C . ASP A 1 186 ? 6.628 15.165 16.954 1.00 92.94 186 ASP A C 1
ATOM 1498 O O . ASP A 1 186 ? 7.178 15.786 16.051 1.00 92.94 186 ASP A O 1
ATOM 1502 N N . TRP A 1 187 ? 5.531 15.625 17.553 1.00 89.50 187 TRP A N 1
ATOM 1503 C CA . TRP A 1 187 ? 4.859 16.860 17.133 1.00 89.50 187 TRP A CA 1
ATOM 1504 C C . TRP A 1 187 ? 5.728 18.120 17.269 1.00 89.50 187 TRP A C 1
ATOM 1506 O O . TRP A 1 187 ? 5.428 19.143 16.660 1.00 89.50 187 TRP A O 1
ATOM 1516 N N . ASN A 1 188 ? 6.823 18.063 18.037 1.00 91.06 188 ASN A N 1
ATOM 1517 C CA . ASN A 1 188 ? 7.796 19.155 18.119 1.00 91.06 188 ASN A CA 1
ATOM 1518 C C . ASN A 1 188 ? 8.868 19.077 17.018 1.00 91.06 188 ASN A C 1
ATOM 1520 O O . ASN A 1 188 ? 9.605 20.041 16.809 1.00 91.06 188 ASN A O 1
ATOM 1524 N N . ASN A 1 189 ? 8.981 17.935 16.338 1.00 91.31 189 ASN A N 1
ATOM 1525 C CA . ASN A 1 189 ? 9.914 17.683 15.247 1.00 91.31 189 ASN A CA 1
ATOM 1526 C C . ASN A 1 189 ? 9.312 16.665 14.248 1.00 91.31 189 ASN A C 1
ATOM 1528 O O . ASN A 1 189 ? 9.758 15.518 14.195 1.00 91.31 189 ASN A O 1
ATOM 1532 N N . PRO A 1 190 ? 8.291 17.059 13.466 1.00 87.88 190 PRO A N 1
ATOM 1533 C CA . PRO A 1 190 ? 7.471 16.137 12.669 1.00 87.88 190 PRO A CA 1
ATOM 1534 C C . PRO A 1 190 ? 8.289 15.327 11.650 1.00 87.88 190 PRO A C 1
ATOM 1536 O O . PRO A 1 190 ? 8.074 14.132 11.493 1.00 87.88 190 PRO A O 1
ATOM 1539 N N . GLY A 1 191 ? 9.315 15.931 11.043 1.00 87.94 191 GLY A N 1
ATOM 1540 C CA . GLY A 1 191 ? 10.199 15.262 10.081 1.00 87.94 191 GLY A CA 1
ATOM 1541 C C . GLY A 1 191 ? 11.314 14.414 10.705 1.00 87.94 191 GLY A C 1
ATOM 1542 O O . GLY A 1 191 ? 12.271 14.074 10.009 1.00 87.94 191 GLY A O 1
ATOM 1543 N N . ARG A 1 192 ? 11.257 14.124 12.013 1.00 93.50 192 ARG A N 1
ATOM 1544 C CA . ARG A 1 192 ? 12.310 13.394 12.741 1.00 93.50 192 ARG A CA 1
ATOM 1545 C C . ARG A 1 192 ? 12.523 11.977 12.219 1.00 93.50 192 ARG A C 1
ATOM 1547 O O . ARG A 1 192 ? 13.665 11.524 12.199 1.00 93.50 192 ARG A O 1
ATOM 1554 N N . PHE A 1 193 ? 11.443 11.285 11.872 1.00 94.31 193 PHE A N 1
ATOM 1555 C CA . PHE A 1 193 ? 11.484 9.883 11.476 1.00 94.31 193 PHE A CA 1
ATOM 1556 C C . PHE A 1 193 ? 11.582 9.752 9.962 1.00 94.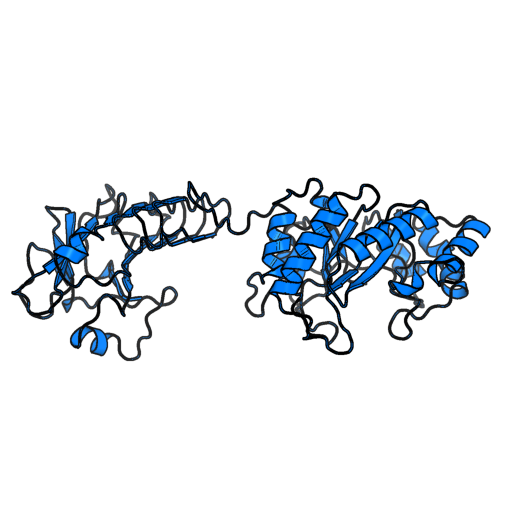31 193 PHE A C 1
ATOM 1558 O O . PHE A 1 193 ? 10.918 10.455 9.203 1.00 94.31 193 PHE A O 1
ATOM 1565 N N . THR A 1 194 ? 12.424 8.832 9.516 1.00 89.81 194 THR A N 1
ATOM 1566 C CA . THR A 1 194 ? 12.543 8.452 8.111 1.00 89.81 194 THR A CA 1
ATOM 1567 C C . THR A 1 194 ? 11.390 7.537 7.695 1.00 89.81 194 THR A C 1
ATOM 1569 O O . THR A 1 194 ? 10.825 6.815 8.515 1.00 89.81 194 THR A O 1
ATOM 1572 N N . ALA A 1 195 ? 11.096 7.473 6.393 1.00 85.81 195 ALA A N 1
ATOM 1573 C CA . ALA A 1 195 ? 10.105 6.529 5.861 1.00 85.81 195 ALA A CA 1
ATOM 1574 C C . ALA A 1 195 ? 10.447 5.055 6.174 1.00 85.81 195 ALA A C 1
ATOM 1576 O O . ALA A 1 195 ? 9.556 4.219 6.287 1.00 85.81 195 ALA A O 1
ATOM 1577 N N . ALA A 1 196 ? 11.735 4.725 6.334 1.00 80.12 196 ALA A N 1
ATOM 1578 C CA . ALA A 1 196 ? 12.173 3.385 6.725 1.00 80.12 196 ALA A CA 1
ATOM 1579 C C . ALA A 1 196 ? 11.860 3.076 8.199 1.00 80.12 196 ALA A C 1
ATOM 1581 O O . ALA A 1 196 ? 11.435 1.965 8.509 1.00 80.12 196 ALA A O 1
ATOM 1582 N N . GLU A 1 197 ? 12.032 4.048 9.100 1.00 88.50 197 GLU A N 1
ATOM 1583 C CA . GLU A 1 197 ? 11.640 3.911 10.510 1.00 88.50 197 GLU A CA 1
ATOM 1584 C C . GLU A 1 197 ? 10.118 3.807 10.649 1.00 88.50 197 GLU A C 1
ATOM 1586 O O . GLU A 1 197 ? 9.638 2.936 11.374 1.00 88.50 197 GLU A O 1
ATOM 1591 N N . GLN A 1 198 ? 9.366 4.616 9.893 1.00 96.81 198 GLN A N 1
ATOM 1592 C CA . GLN A 1 198 ? 7.906 4.515 9.824 1.00 96.81 198 GLN A CA 1
ATOM 1593 C C . GLN A 1 198 ? 7.465 3.132 9.342 1.00 96.81 198 GLN A C 1
ATOM 1595 O O . GLN A 1 198 ? 6.647 2.492 9.993 1.00 96.81 198 GLN A O 1
ATOM 1600 N N . ALA A 1 199 ? 8.057 2.620 8.259 1.00 89.38 199 ALA A N 1
ATOM 1601 C CA . ALA A 1 199 ? 7.734 1.297 7.726 1.00 89.38 199 ALA A CA 1
ATOM 1602 C C . ALA A 1 199 ? 8.062 0.168 8.721 1.00 89.38 199 ALA A C 1
ATOM 1604 O O . ALA A 1 199 ? 7.279 -0.769 8.885 1.00 89.38 199 ALA A O 1
ATOM 1605 N N . ALA A 1 200 ? 9.196 0.259 9.422 1.00 86.44 200 ALA A N 1
ATOM 1606 C CA . ALA A 1 200 ? 9.566 -0.718 10.443 1.00 86.44 200 ALA A CA 1
ATOM 1607 C C . ALA A 1 200 ? 8.566 -0.727 11.613 1.00 86.44 200 ALA A C 1
ATOM 1609 O O . ALA A 1 200 ? 8.155 -1.800 12.060 1.00 86.44 200 ALA A O 1
ATOM 1610 N N . PHE A 1 201 ? 8.141 0.453 12.076 1.00 97.38 201 PHE A N 1
ATOM 1611 C CA . PHE A 1 201 ? 7.139 0.583 13.133 1.00 97.38 201 PHE A CA 1
ATOM 1612 C C . PHE A 1 201 ? 5.748 0.129 12.673 1.00 97.38 201 PHE A C 1
ATOM 1614 O O . PHE A 1 201 ? 5.094 -0.620 13.395 1.00 97.38 201 PHE A O 1
ATOM 1621 N N . ALA A 1 202 ? 5.334 0.490 11.455 1.00 97.75 202 ALA A N 1
ATOM 1622 C CA . ALA A 1 202 ? 4.088 0.046 10.831 1.00 97.75 202 ALA A CA 1
ATOM 1623 C C . ALA A 1 202 ? 3.999 -1.485 10.746 1.00 97.75 202 ALA A C 1
ATOM 1625 O O . ALA A 1 202 ? 2.966 -2.077 11.058 1.00 97.75 202 ALA A O 1
ATOM 1626 N N . ARG A 1 203 ? 5.093 -2.163 10.380 1.00 94.75 203 ARG A N 1
ATOM 1627 C CA . ARG A 1 203 ? 5.115 -3.629 10.351 1.00 94.75 203 ARG A CA 1
ATOM 1628 C C . ARG A 1 203 ? 5.017 -4.216 11.751 1.00 94.75 203 ARG A C 1
ATOM 1630 O O . ARG A 1 203 ? 4.110 -4.991 12.033 1.00 94.75 203 ARG A O 1
ATOM 1637 N N . ALA A 1 204 ? 5.935 -3.821 12.630 1.00 92.50 204 ALA A N 1
ATOM 1638 C CA . ALA A 1 204 ? 6.039 -4.409 13.958 1.00 92.50 204 ALA A CA 1
ATOM 1639 C C . ALA A 1 204 ? 4.796 -4.131 14.824 1.00 92.50 204 ALA A C 1
ATOM 1641 O O . ALA A 1 204 ? 4.360 -5.007 15.566 1.00 92.50 204 ALA A O 1
ATOM 1642 N N . GLY A 1 205 ? 4.202 -2.940 14.718 1.00 97.44 205 GLY A N 1
ATOM 1643 C CA . GLY A 1 205 ? 2.957 -2.598 15.405 1.00 97.44 205 GLY A CA 1
ATOM 1644 C C . GLY A 1 205 ? 1.752 -3.367 14.865 1.00 97.44 205 GLY A C 1
ATOM 1645 O O . GLY A 1 205 ? 0.937 -3.832 15.661 1.00 97.44 205 GLY A O 1
ATOM 1646 N N . SER A 1 206 ? 1.672 -3.574 13.546 1.00 97.69 206 SER A N 1
ATOM 1647 C CA . SER A 1 206 ? 0.578 -4.338 12.941 1.00 97.69 206 SER A CA 1
ATOM 1648 C C . SER A 1 206 ? 0.636 -5.816 13.319 1.00 97.69 206 SER A C 1
ATOM 1650 O O . SER A 1 206 ? -0.375 -6.358 13.752 1.00 97.69 206 SER A O 1
ATOM 1652 N N . GLU A 1 207 ? 1.815 -6.443 13.216 1.00 94.25 207 GLU A N 1
ATOM 1653 C CA . GLU A 1 207 ? 2.049 -7.833 13.645 1.00 94.25 207 GLU A CA 1
ATOM 1654 C C . GLU A 1 207 ? 1.741 -7.997 15.144 1.00 94.25 207 GLU A C 1
ATOM 1656 O O . GLU A 1 207 ? 1.060 -8.933 15.551 1.00 94.25 207 GLU A O 1
ATOM 1661 N N . MET A 1 208 ? 2.149 -7.030 15.972 1.00 97.62 208 MET A N 1
ATOM 1662 C CA . MET A 1 208 ? 1.835 -7.034 17.402 1.00 97.62 208 MET A CA 1
ATOM 1663 C C . MET A 1 208 ? 0.329 -6.961 17.680 1.00 97.62 208 MET A C 1
ATOM 1665 O O . MET A 1 208 ? -0.158 -7.685 18.544 1.00 97.62 208 MET A O 1
ATOM 1669 N N . MET A 1 209 ? -0.411 -6.091 16.991 1.00 98.38 209 MET A N 1
ATOM 1670 C CA . MET A 1 209 ? -1.857 -5.948 17.196 1.00 98.38 209 MET A CA 1
ATOM 1671 C C . MET A 1 209 ? -2.657 -7.123 16.631 1.00 98.38 209 MET A C 1
ATOM 1673 O O . MET A 1 209 ? -3.727 -7.441 17.154 1.00 98.38 209 MET A O 1
ATOM 1677 N N . ASP A 1 210 ? -2.140 -7.795 15.606 1.00 96.62 210 ASP A N 1
ATOM 1678 C CA . ASP A 1 210 ? -2.715 -9.035 15.099 1.00 96.62 210 ASP A CA 1
ATOM 1679 C C . ASP A 1 210 ? -2.721 -10.135 16.174 1.00 96.62 210 ASP A C 1
ATOM 1681 O O . ASP A 1 210 ? -3.776 -10.715 16.450 1.00 96.62 210 ASP A O 1
ATOM 1685 N N . ASP A 1 211 ? -1.600 -10.292 16.888 1.00 95.69 211 ASP A N 1
ATOM 1686 C CA . ASP A 1 211 ? -1.430 -11.234 18.004 1.00 95.69 211 ASP A CA 1
ATOM 1687 C C . ASP A 1 211 ? -2.296 -10.915 19.240 1.00 95.69 211 ASP A C 1
ATOM 1689 O O . ASP A 1 211 ? -2.443 -11.749 20.142 1.00 95.69 211 ASP A O 1
ATOM 1693 N N . LEU A 1 212 ? -2.852 -9.702 19.339 1.00 97.88 212 LEU A N 1
ATOM 1694 C CA . LEU A 1 212 ? -3.696 -9.290 20.459 1.00 97.88 212 LEU A CA 1
ATOM 1695 C C . LEU A 1 212 ? -5.176 -9.583 20.152 1.00 97.88 212 LEU A C 1
ATOM 1697 O O . LEU A 1 212 ? -5.811 -8.841 19.401 1.00 97.88 212 LEU A O 1
ATOM 1701 N N . PRO A 1 213 ? -5.799 -10.603 20.777 1.00 97.38 213 PRO A N 1
ATOM 1702 C CA . PRO A 1 213 ? -7.178 -10.991 20.459 1.00 97.38 213 PRO A CA 1
ATOM 1703 C C . PRO A 1 213 ? -8.223 -9.949 20.880 1.00 97.38 213 PRO A C 1
ATOM 1705 O O . PRO A 1 213 ? -9.358 -9.997 20.418 1.00 97.38 213 PRO A O 1
ATOM 1708 N N . PHE A 1 214 ? -7.866 -9.023 21.774 1.00 98.56 214 PHE A N 1
ATOM 1709 C CA . PHE A 1 214 ? -8.740 -7.926 22.185 1.00 98.56 214 PHE A CA 1
ATOM 1710 C C . PHE A 1 214 ? -8.615 -6.685 21.293 1.00 98.56 214 PHE A C 1
ATOM 1712 O O . PHE A 1 214 ? -9.424 -5.772 21.444 1.00 98.56 214 PHE A O 1
ATOM 1719 N N . VAL A 1 215 ? -7.622 -6.624 20.398 1.00 98.81 215 VAL A N 1
ATOM 1720 C CA . VAL A 1 215 ? -7.543 -5.587 19.366 1.00 98.81 215 VAL A CA 1
ATOM 1721 C C . VAL A 1 215 ? -8.309 -6.094 18.153 1.00 98.81 215 VAL A C 1
ATOM 1723 O O . VAL A 1 215 ? -7.922 -7.076 17.520 1.00 98.81 215 VAL A O 1
ATOM 1726 N N . GLU A 1 216 ? -9.425 -5.440 17.855 1.00 98.56 216 GLU A N 1
ATOM 1727 C CA . GLU A 1 216 ? -10.311 -5.843 16.762 1.00 98.56 216 GLU A CA 1
ATOM 1728 C C . GLU A 1 216 ? -10.023 -5.107 15.465 1.00 98.56 216 GLU A C 1
ATOM 1730 O O . GLU A 1 216 ? -10.252 -5.656 14.393 1.00 98.56 216 GLU A O 1
ATOM 1735 N N . ARG A 1 217 ? -9.583 -3.852 15.560 1.00 98.44 217 ARG A N 1
ATOM 1736 C CA . ARG A 1 217 ? -9.315 -2.995 14.410 1.00 98.44 217 ARG A CA 1
ATOM 1737 C C . ARG A 1 217 ? -8.159 -2.053 14.719 1.00 98.44 217 ARG A C 1
ATOM 1739 O O . ARG A 1 217 ? -7.987 -1.614 15.858 1.00 98.44 217 ARG A O 1
ATOM 1746 N N . GLN A 1 218 ? -7.390 -1.732 13.693 1.00 98.31 218 GLN A N 1
ATOM 1747 C CA . GLN A 1 218 ? -6.310 -0.756 13.727 1.00 98.31 218 GLN A CA 1
ATOM 1748 C C . GLN A 1 218 ? -6.344 0.102 12.464 1.00 98.31 218 GLN A C 1
ATOM 1750 O O . GLN A 1 218 ? -6.709 -0.395 11.402 1.00 98.31 218 GLN A O 1
ATOM 1755 N N . SER A 1 219 ? -5.953 1.365 12.565 1.00 98.19 219 SER A N 1
ATOM 1756 C CA . SER A 1 219 ? -5.902 2.275 11.427 1.00 98.19 219 SER A CA 1
ATOM 1757 C C . SER A 1 219 ? -4.645 3.137 11.482 1.00 98.19 219 SER A C 1
ATOM 1759 O O . SER A 1 219 ? -4.405 3.856 12.452 1.00 98.19 219 SER A O 1
ATOM 1761 N N . TRP A 1 220 ? -3.816 3.017 10.445 1.00 97.88 220 TRP A N 1
ATOM 1762 C CA . TRP A 1 220 ? -2.585 3.794 10.318 1.00 97.88 220 TRP A CA 1
ATOM 1763 C C . TRP A 1 220 ? -2.893 5.272 10.064 1.00 97.88 220 TRP A C 1
ATOM 1765 O O . TRP A 1 220 ? -3.830 5.596 9.329 1.00 97.88 220 TRP A O 1
ATOM 1775 N N . PHE A 1 221 ? -2.094 6.161 10.655 1.00 95.31 221 PHE A N 1
ATOM 1776 C CA . PHE A 1 221 ? -2.173 7.604 10.437 1.00 95.31 221 PHE A CA 1
ATOM 1777 C C . PHE A 1 221 ? -0.971 8.071 9.599 1.00 95.31 221 PHE A C 1
ATOM 1779 O O . PHE A 1 221 ? 0.151 8.082 10.095 1.00 95.31 221 PHE A O 1
ATOM 1786 N N . ALA A 1 222 ? -1.130 8.422 8.323 1.00 92.44 222 ALA A N 1
ATOM 1787 C CA . ALA A 1 222 ? -2.341 8.339 7.495 1.00 92.44 222 ALA A CA 1
ATOM 1788 C C . ALA A 1 222 ? -1.994 7.943 6.047 1.00 92.44 222 ALA A C 1
ATOM 1790 O O . ALA A 1 222 ? -0.824 7.752 5.707 1.00 92.44 222 ALA A O 1
ATOM 1791 N N . ALA A 1 223 ? -3.000 7.798 5.174 1.00 91.88 223 ALA A N 1
ATOM 1792 C CA . ALA A 1 223 ? -2.769 7.412 3.774 1.00 91.88 223 ALA A CA 1
ATOM 1793 C C . ALA A 1 223 ? -1.878 8.404 3.004 1.00 91.88 223 ALA A C 1
ATOM 1795 O O . ALA A 1 223 ? -1.056 7.999 2.174 1.00 91.88 223 ALA A O 1
ATOM 1796 N N . TYR A 1 224 ? -2.018 9.695 3.303 1.00 89.81 224 TYR A N 1
ATOM 1797 C CA . TYR A 1 224 ? -1.342 10.799 2.627 1.00 89.81 224 TYR A CA 1
ATOM 1798 C C . TYR A 1 224 ? -0.608 11.687 3.639 1.00 89.81 224 TYR A C 1
ATOM 1800 O O . TYR A 1 224 ? -0.880 11.634 4.830 1.00 89.81 224 TYR A O 1
ATOM 1808 N N . GLU A 1 225 ? 0.334 12.502 3.165 1.00 82.56 225 GLU A N 1
ATOM 1809 C CA . GLU A 1 225 ? 1.012 13.527 3.975 1.00 82.56 225 GLU A CA 1
ATOM 1810 C C . GLU A 1 225 ? 0.403 14.910 3.712 1.00 82.56 225 GLU A C 1
ATOM 1812 O O . GLU A 1 225 ? -0.122 15.172 2.627 1.00 82.56 225 GLU A O 1
ATOM 1817 N N . GLY A 1 226 ? 0.525 15.822 4.681 1.00 66.62 226 GLY A N 1
ATOM 1818 C CA . GLY A 1 226 ? 0.288 17.255 4.494 1.00 66.62 226 GLY A CA 1
ATOM 1819 C C . GLY A 1 226 ? -1.162 17.739 4.593 1.00 66.62 226 GLY A C 1
ATOM 1820 O O . GLY A 1 226 ? -1.363 18.952 4.670 1.00 66.62 226 GLY A O 1
ATOM 1821 N N . GLY A 1 227 ? -2.163 16.853 4.639 1.00 60.75 227 GLY A N 1
ATOM 1822 C CA . GLY A 1 227 ? -3.572 17.244 4.823 1.00 60.75 227 GLY A CA 1
ATOM 1823 C C . GLY A 1 227 ? -3.872 17.838 6.202 1.00 60.75 227 GLY A C 1
ATOM 1824 O O . GLY A 1 227 ? -4.756 18.676 6.343 1.00 60.75 227 GLY A O 1
ATOM 1825 N N . ASP A 1 228 ? -3.072 17.474 7.198 1.00 62.16 228 ASP A N 1
ATOM 1826 C CA . ASP A 1 228 ? -3.099 17.975 8.574 1.00 62.16 228 ASP A CA 1
ATOM 1827 C C . ASP A 1 228 ? -2.048 19.078 8.836 1.00 62.16 228 ASP A C 1
ATOM 1829 O O . ASP A 1 228 ? -1.929 19.592 9.951 1.00 62.16 228 ASP A O 1
ATOM 1833 N N . GLY A 1 229 ? -1.284 19.462 7.805 1.00 65.81 229 GLY A N 1
ATOM 1834 C CA . GLY A 1 229 ? -0.193 20.435 7.891 1.00 65.81 229 GLY A CA 1
ATOM 1835 C C . GLY A 1 229 ? 1.141 19.872 8.399 1.00 65.81 229 GLY A C 1
ATOM 1836 O O . GLY A 1 229 ? 2.084 20.652 8.571 1.00 65.81 229 GLY A O 1
ATOM 1837 N N . TRP A 1 230 ? 1.253 18.556 8.606 1.00 77.25 230 TRP A N 1
ATOM 1838 C CA . TRP A 1 230 ? 2.469 17.893 9.080 1.00 77.25 230 TRP A CA 1
ATOM 1839 C C . TRP A 1 230 ? 3.094 16.995 8.002 1.00 77.25 230 TRP A C 1
ATOM 1841 O O . TRP A 1 230 ? 2.445 16.584 7.045 1.00 77.25 230 TRP A O 1
ATOM 1851 N N . TYR A 1 231 ? 4.403 16.753 8.144 1.00 86.00 231 TYR A N 1
ATOM 1852 C CA . TYR A 1 231 ? 5.190 15.884 7.264 1.00 86.00 231 TYR A CA 1
ATOM 1853 C C . TYR A 1 231 ? 5.932 14.846 8.114 1.00 86.00 231 TYR A C 1
ATOM 1855 O O . TYR A 1 231 ? 7.040 15.115 8.586 1.00 86.00 231 TYR A O 1
ATOM 1863 N N . LEU A 1 232 ? 5.303 13.691 8.345 1.00 91.94 232 LEU A N 1
ATOM 1864 C CA . LEU A 1 232 ? 5.788 12.609 9.213 1.00 91.94 232 LEU A CA 1
ATOM 1865 C C . LEU A 1 232 ? 6.563 11.512 8.461 1.00 91.94 232 LEU A C 1
ATOM 1867 O O . LEU A 1 232 ? 7.153 10.636 9.096 1.00 91.94 232 LEU A O 1
ATOM 1871 N N . ASN A 1 233 ? 6.579 11.544 7.122 1.00 92.31 233 ASN A N 1
ATOM 1872 C CA . ASN A 1 233 ? 7.084 10.467 6.247 1.00 92.31 233 ASN A CA 1
ATOM 1873 C C . ASN A 1 233 ? 6.335 9.124 6.414 1.00 92.31 233 ASN A C 1
ATOM 1875 O O . ASN A 1 233 ? 6.905 8.050 6.216 1.00 92.31 233 ASN A O 1
ATOM 1879 N N . SER A 1 234 ? 5.068 9.204 6.801 1.00 93.94 234 SER A N 1
ATOM 1880 C CA . SER A 1 234 ? 4.123 8.132 7.102 1.00 93.94 234 SER A CA 1
ATOM 1881 C C . SER A 1 234 ? 3.169 7.765 5.955 1.00 93.94 234 SER A C 1
ATOM 1883 O O . SER A 1 234 ? 2.552 6.704 6.046 1.00 93.94 234 SER A O 1
ATOM 1885 N N . SER A 1 235 ? 3.048 8.576 4.890 1.00 92.75 235 SER A N 1
ATOM 1886 C CA . SER A 1 235 ? 2.104 8.291 3.791 1.00 92.75 235 SER A CA 1
ATOM 1887 C C . SER A 1 235 ? 2.330 6.935 3.143 1.00 92.75 235 SER A C 1
ATOM 1889 O O . SER A 1 235 ? 3.462 6.469 3.014 1.00 92.75 235 SER A O 1
ATOM 1891 N N . LEU A 1 236 ? 1.253 6.338 2.634 1.00 91.75 236 LEU A N 1
ATOM 1892 C CA . LEU A 1 236 ? 1.316 5.132 1.812 1.00 91.75 236 LEU A CA 1
ATOM 1893 C C . LEU A 1 236 ? 1.768 5.431 0.383 1.00 91.75 236 LEU A C 1
ATOM 1895 O O . LEU A 1 236 ? 2.400 4.581 -0.242 1.00 91.75 236 LEU A O 1
ATOM 1899 N N . PHE A 1 237 ? 1.491 6.639 -0.113 1.00 86.25 237 PHE A N 1
ATOM 1900 C CA . PHE A 1 237 ? 1.783 7.049 -1.486 1.00 86.25 237 PHE A CA 1
ATOM 1901 C C . PHE A 1 237 ? 2.708 8.267 -1.547 1.00 86.25 237 PHE A C 1
ATOM 1903 O O . PHE A 1 237 ? 2.636 9.167 -0.704 1.00 86.25 237 PHE A O 1
ATOM 1910 N N . ASP A 1 238 ? 3.594 8.281 -2.544 1.00 81.50 238 ASP A N 1
ATOM 1911 C CA . ASP A 1 238 ? 4.400 9.448 -2.899 1.00 81.50 238 ASP A CA 1
ATOM 1912 C C . ASP A 1 238 ? 3.643 10.399 -3.849 1.00 81.50 238 ASP A C 1
ATOM 1914 O O . ASP A 1 238 ? 2.525 10.125 -4.286 1.00 81.50 238 ASP A O 1
ATOM 1918 N N . ALA A 1 239 ? 4.261 11.532 -4.198 1.00 80.00 239 ALA A N 1
ATOM 1919 C CA . ALA A 1 239 ? 3.660 12.540 -5.079 1.00 80.00 239 ALA A CA 1
ATOM 1920 C C . ALA A 1 239 ? 3.357 12.043 -6.510 1.00 80.00 239 ALA A C 1
ATOM 1922 O O . ALA A 1 239 ? 2.637 12.714 -7.248 1.00 80.00 239 ALA A O 1
ATOM 1923 N N . ASN A 1 240 ? 3.906 10.892 -6.908 1.00 73.12 240 ASN A N 1
ATOM 1924 C CA . ASN A 1 240 ? 3.671 10.251 -8.198 1.00 73.12 240 ASN A CA 1
ATOM 1925 C C . ASN A 1 240 ? 2.697 9.058 -8.082 1.00 73.12 240 ASN A C 1
ATOM 1927 O O . ASN A 1 240 ? 2.559 8.300 -9.038 1.00 73.12 240 ASN A O 1
ATOM 1931 N N . ASN A 1 241 ? 2.016 8.892 -6.938 1.00 72.88 241 ASN A N 1
ATOM 1932 C CA . ASN A 1 241 ? 1.125 7.771 -6.602 1.00 72.88 241 ASN A CA 1
ATOM 1933 C C . ASN A 1 241 ? 1.808 6.387 -6.541 1.00 72.88 241 ASN A C 1
ATOM 1935 O O . ASN A 1 241 ? 1.127 5.353 -6.629 1.00 72.88 241 ASN A O 1
ATOM 1939 N N . ASN A 1 242 ? 3.133 6.341 -6.365 1.00 76.75 242 ASN A N 1
ATOM 1940 C CA . ASN A 1 242 ? 3.841 5.091 -6.088 1.00 76.75 242 ASN A CA 1
ATOM 1941 C C . ASN A 1 242 ? 3.753 4.754 -4.599 1.00 76.75 242 ASN A C 1
ATOM 1943 O O . ASN A 1 242 ? 3.731 5.655 -3.759 1.00 76.75 242 ASN A O 1
ATOM 1947 N N . LEU A 1 243 ? 3.781 3.462 -4.260 1.00 81.19 243 LEU A N 1
ATOM 1948 C CA . LEU A 1 243 ? 3.866 3.041 -2.862 1.00 81.19 243 LEU A CA 1
ATOM 1949 C C . LEU A 1 243 ? 5.190 3.508 -2.238 1.00 81.19 243 LEU A C 1
ATOM 1951 O O . LEU A 1 243 ? 6.284 3.250 -2.752 1.00 81.19 243 LEU A O 1
ATOM 1955 N N . THR A 1 244 ? 5.099 4.152 -1.081 1.00 84.25 244 THR A N 1
ATOM 1956 C CA . THR A 1 244 ? 6.248 4.449 -0.218 1.00 84.25 244 THR A CA 1
ATOM 1957 C C . THR A 1 244 ? 6.725 3.164 0.483 1.00 84.25 244 THR A C 1
ATOM 1959 O O . THR A 1 244 ? 6.083 2.113 0.372 1.00 84.25 244 THR A O 1
ATOM 1962 N N . PRO A 1 245 ? 7.833 3.193 1.253 1.00 85.75 245 PRO A N 1
ATOM 1963 C CA . PRO A 1 245 ? 8.171 2.084 2.144 1.00 85.75 245 PRO A CA 1
ATOM 1964 C C . PRO A 1 245 ? 7.029 1.678 3.091 1.00 85.75 245 PRO A C 1
ATOM 1966 O O . PRO A 1 245 ? 6.860 0.489 3.338 1.00 85.75 245 PRO A O 1
ATOM 1969 N N . VAL A 1 246 ? 6.233 2.636 3.580 1.00 92.19 246 VAL A N 1
ATOM 1970 C CA . VAL A 1 246 ? 5.079 2.370 4.454 1.00 92.19 246 VAL A CA 1
ATOM 1971 C C . VAL A 1 246 ? 3.928 1.753 3.657 1.00 92.19 246 VAL A C 1
ATOM 1973 O O . VAL A 1 246 ? 3.366 0.743 4.072 1.00 92.19 246 VAL A O 1
ATOM 1976 N N . GLY A 1 247 ? 3.641 2.291 2.465 1.00 90.50 247 GLY A N 1
ATOM 1977 C CA . GLY A 1 247 ? 2.646 1.742 1.539 1.00 90.50 247 GLY A CA 1
ATOM 1978 C C . GLY A 1 247 ? 2.894 0.277 1.202 1.00 90.50 247 GLY A C 1
ATOM 1979 O O . GLY A 1 247 ? 1.975 -0.536 1.257 1.00 90.50 247 GLY A O 1
ATOM 1980 N N . ARG A 1 248 ? 4.154 -0.083 0.928 1.00 82.62 248 ARG A N 1
ATOM 1981 C CA . ARG A 1 248 ? 4.546 -1.478 0.676 1.00 82.62 248 ARG A CA 1
ATOM 1982 C C . ARG A 1 248 ? 4.320 -2.384 1.884 1.00 82.62 248 ARG A C 1
ATOM 1984 O O . ARG A 1 248 ? 3.906 -3.521 1.700 1.00 82.62 248 ARG A O 1
ATOM 1991 N N . VAL A 1 249 ? 4.555 -1.897 3.105 1.00 86.31 249 VAL A N 1
ATOM 1992 C CA . VAL A 1 249 ? 4.263 -2.683 4.312 1.00 86.31 249 VAL A CA 1
ATOM 1993 C C . VAL A 1 249 ? 2.778 -3.006 4.383 1.00 86.31 249 VAL A C 1
ATOM 1995 O O . VAL A 1 249 ? 2.432 -4.176 4.493 1.00 86.31 249 VAL A O 1
ATOM 1998 N N . PHE A 1 250 ? 1.901 -2.007 4.283 1.00 92.44 250 PHE A N 1
ATOM 1999 C CA . PHE A 1 250 ? 0.466 -2.256 4.418 1.00 92.44 250 PHE A CA 1
ATOM 2000 C C . PHE A 1 250 ? -0.121 -3.051 3.264 1.00 92.44 250 PHE A C 1
ATOM 2002 O O . PHE A 1 250 ? -0.962 -3.905 3.521 1.00 92.44 250 PHE A O 1
ATOM 2009 N N . ALA A 1 251 ? 0.354 -2.851 2.035 1.00 83.81 251 ALA A N 1
ATOM 2010 C CA . ALA A 1 251 ? -0.054 -3.701 0.926 1.00 83.81 251 ALA A CA 1
ATOM 2011 C C . ALA A 1 251 ? 0.349 -5.166 1.194 1.00 83.81 251 ALA A C 1
ATOM 2013 O O . ALA A 1 251 ? -0.491 -6.044 1.059 1.00 83.81 251 ALA A O 1
ATOM 2014 N N . GLU A 1 252 ? 1.545 -5.440 1.735 1.00 79.12 252 GLU A N 1
ATOM 2015 C CA . GLU A 1 252 ? 1.940 -6.813 2.098 1.00 79.12 252 GLU A CA 1
ATOM 2016 C C . GLU A 1 252 ? 1.033 -7.409 3.186 1.00 79.12 252 GLU A C 1
ATOM 2018 O O . GLU A 1 252 ? 0.569 -8.543 3.072 1.00 79.12 252 GLU A O 1
ATOM 2023 N N . LEU A 1 253 ? 0.773 -6.645 4.250 1.00 86.12 253 LEU A N 1
ATOM 2024 C CA . LEU A 1 253 ? 0.049 -7.131 5.430 1.00 86.12 253 LEU A CA 1
ATOM 2025 C C . LEU A 1 253 ? -1.447 -7.370 5.181 1.00 86.12 253 LEU A C 1
ATOM 2027 O O . LEU A 1 253 ? -2.040 -8.237 5.814 1.00 86.12 253 LEU A O 1
ATOM 2031 N N . THR A 1 254 ? -2.053 -6.618 4.267 1.00 86.38 254 THR A N 1
ATOM 2032 C CA . THR A 1 254 ? -3.470 -6.740 3.864 1.00 86.38 254 THR A CA 1
ATOM 2033 C C . THR A 1 254 ? -3.690 -7.806 2.785 1.00 86.38 254 THR A C 1
ATOM 2035 O O . THR A 1 254 ? -4.802 -7.981 2.280 1.00 86.38 254 THR A O 1
ATOM 2038 N N . GLY A 1 255 ? -2.640 -8.548 2.425 1.00 67.06 255 GLY A N 1
ATOM 2039 C CA . GLY A 1 255 ? -2.719 -9.636 1.457 1.00 67.06 255 GLY A CA 1
ATOM 2040 C C . GLY A 1 255 ? -2.585 -9.199 -0.003 1.00 67.06 255 GLY A C 1
ATOM 2041 O O . GLY A 1 255 ? -2.782 -10.036 -0.888 1.00 67.06 255 GLY A O 1
ATOM 2042 N N . LEU A 1 256 ? -2.202 -7.945 -0.280 1.00 53.62 256 LEU A N 1
ATOM 2043 C CA . LEU A 1 256 ? -1.587 -7.613 -1.564 1.00 53.62 256 LEU A CA 1
ATOM 2044 C C . LEU A 1 256 ? -0.157 -8.142 -1.574 1.00 53.62 256 LEU A C 1
ATOM 2046 O O . LEU A 1 256 ? 0.684 -7.780 -0.760 1.00 53.62 256 LEU A O 1
ATOM 2050 N N . ILE A 1 257 ? 0.160 -8.995 -2.535 1.00 44.00 257 ILE A N 1
ATOM 2051 C CA . ILE A 1 257 ? 1.532 -9.468 -2.694 1.00 44.00 257 ILE A CA 1
ATOM 2052 C C . ILE A 1 257 ? 2.339 -8.345 -3.356 1.00 44.00 257 ILE A C 1
ATOM 2054 O O . ILE A 1 257 ? 2.375 -8.234 -4.576 1.00 44.00 257 ILE A O 1
ATOM 2058 N N . VAL A 1 258 ? 2.961 -7.500 -2.536 1.00 40.47 258 VAL A N 1
ATOM 2059 C CA . VAL A 1 258 ? 3.982 -6.524 -2.944 1.00 40.47 258 VAL A CA 1
ATOM 2060 C C . VAL A 1 258 ? 5.339 -7.209 -2.873 1.00 40.47 258 VAL A C 1
ATOM 2062 O O . VAL A 1 258 ? 5.731 -7.699 -1.819 1.00 40.47 258 VAL A O 1
ATOM 2065 N N . ASP A 1 259 ? 6.040 -7.241 -4.002 1.00 41.06 259 ASP A N 1
ATOM 2066 C CA . ASP A 1 259 ? 7.490 -7.405 -4.125 1.00 41.06 259 ASP A CA 1
ATOM 2067 C C . ASP A 1 259 ? 8.151 -8.458 -3.212 1.00 41.06 259 ASP A C 1
ATOM 2069 O O . ASP A 1 259 ? 8.741 -8.164 -2.170 1.00 41.06 259 ASP A O 1
ATOM 2073 N N . HIS A 1 260 ? 8.179 -9.714 -3.657 1.00 43.81 260 HIS A N 1
ATOM 2074 C CA . HIS A 1 260 ? 9.088 -10.696 -3.074 1.00 43.81 260 HIS A CA 1
ATOM 2075 C C . HIS A 1 260 ? 10.539 -10.451 -3.535 1.00 43.81 260 HIS A C 1
ATOM 2077 O O . HIS A 1 260 ? 10.944 -10.901 -4.605 1.00 43.81 260 HIS A O 1
ATOM 2083 N N . VAL A 1 261 ? 11.364 -9.836 -2.680 1.00 39.16 261 VAL A N 1
ATOM 2084 C CA . VAL A 1 261 ? 12.818 -10.081 -2.678 1.00 39.16 261 VAL A CA 1
ATOM 2085 C C . VAL A 1 261 ? 13.048 -11.437 -2.007 1.00 39.16 261 VAL A C 1
ATOM 2087 O O . VAL A 1 261 ? 12.978 -11.547 -0.782 1.00 39.16 261 VAL A O 1
ATOM 2090 N N . VAL A 1 262 ? 13.307 -12.490 -2.788 1.00 43.47 262 VAL A N 1
ATOM 2091 C CA . VAL A 1 262 ? 13.706 -13.800 -2.241 1.00 43.47 262 VAL A CA 1
ATOM 2092 C C . VAL A 1 262 ? 15.217 -13.964 -2.327 1.00 43.47 262 VAL A C 1
ATOM 2094 O O . VAL A 1 262 ? 15.826 -13.834 -3.384 1.00 43.47 262 VAL A O 1
ATOM 2097 N N . VAL A 1 263 ? 15.822 -14.316 -1.195 1.00 35.62 263 VAL A N 1
ATOM 2098 C CA . VAL A 1 263 ? 17.195 -14.818 -1.115 1.00 35.62 263 VAL A CA 1
ATOM 2099 C C . VAL A 1 263 ? 17.214 -16.254 -1.646 1.00 35.62 263 VAL A C 1
ATOM 2101 O O . VAL A 1 263 ? 16.839 -17.176 -0.928 1.00 35.62 263 VAL A O 1
ATOM 2104 N N . GLY A 1 264 ? 17.670 -16.439 -2.887 1.00 38.78 264 GLY A N 1
ATOM 2105 C CA . GLY A 1 264 ? 18.015 -17.738 -3.468 1.00 38.78 264 GLY A CA 1
ATOM 2106 C C . GLY A 1 264 ? 16.830 -18.681 -3.697 1.00 38.78 264 GLY A C 1
ATOM 2107 O O . GLY A 1 264 ? 16.542 -19.543 -2.867 1.00 38.78 264 GLY A O 1
ATOM 2108 N N . GLY A 1 265 ? 16.227 -18.593 -4.885 1.00 52.12 265 GLY A N 1
ATOM 2109 C CA . GLY A 1 265 ? 15.264 -19.575 -5.396 1.00 52.12 265 GLY A CA 1
ATOM 2110 C C . GLY A 1 265 ? 13.915 -18.980 -5.809 1.00 52.12 265 GLY A C 1
ATOM 2111 O O . GLY A 1 265 ? 13.312 -18.231 -5.056 1.00 52.12 265 GLY A O 1
ATOM 2112 N N . ALA A 1 266 ? 13.470 -19.367 -7.013 1.00 50.28 266 ALA A N 1
ATOM 2113 C CA . ALA A 1 266 ? 12.151 -19.169 -7.636 1.00 50.28 266 ALA A CA 1
ATOM 2114 C C . ALA A 1 266 ? 11.301 -17.975 -7.133 1.00 50.28 266 ALA A C 1
ATOM 2116 O O . ALA A 1 266 ? 10.506 -18.120 -6.208 1.00 50.28 266 ALA A O 1
ATOM 2117 N N . ILE A 1 267 ? 11.389 -16.837 -7.824 1.00 54.59 267 ILE A N 1
ATOM 2118 C CA . ILE A 1 267 ? 10.499 -15.677 -7.683 1.00 54.59 267 ILE A CA 1
ATOM 2119 C C . ILE A 1 267 ? 9.305 -15.859 -8.633 1.00 54.59 267 ILE A C 1
ATOM 2121 O O . ILE A 1 267 ? 9.491 -16.222 -9.797 1.00 54.59 267 ILE A O 1
ATOM 2125 N N . LYS A 1 268 ? 8.079 -15.622 -8.153 1.00 55.97 268 LYS A N 1
ATOM 2126 C CA . LYS A 1 268 ? 6.861 -15.627 -8.974 1.00 55.97 268 LYS A CA 1
ATOM 2127 C C . LYS A 1 268 ? 5.988 -14.415 -8.634 1.00 55.97 268 LYS A C 1
ATOM 2129 O O . LYS A 1 268 ? 5.490 -14.342 -7.514 1.00 55.97 268 LYS A O 1
ATOM 2134 N N . GLY A 1 269 ? 5.806 -13.507 -9.586 1.00 49.75 269 GLY A N 1
ATOM 2135 C CA . GLY A 1 269 ? 4.838 -12.421 -9.539 1.00 49.75 269 GLY A CA 1
ATOM 2136 C C . GLY A 1 269 ? 3.414 -12.929 -9.770 1.00 49.75 269 GLY A C 1
ATOM 2137 O O . GLY A 1 269 ? 3.177 -14.034 -10.279 1.00 49.75 269 GLY A O 1
ATOM 2138 N N . VAL A 1 270 ? 2.459 -12.168 -9.248 1.00 51.25 270 VAL A N 1
ATOM 2139 C CA . VAL A 1 270 ? 1.044 -12.564 -9.124 1.00 51.25 270 VAL A CA 1
ATOM 2140 C C . VAL A 1 270 ? 0.068 -11.398 -9.331 1.00 51.25 270 VAL A C 1
ATOM 2142 O O . VAL A 1 270 ? -1.139 -11.634 -9.296 1.00 51.25 270 VAL A O 1
ATOM 2145 N N . LEU A 1 271 ? 0.564 -10.173 -9.543 1.00 53.09 271 LEU A N 1
ATOM 2146 C CA . LEU A 1 271 ? -0.223 -8.971 -9.851 1.00 53.09 271 LEU A CA 1
ATOM 2147 C C . LEU A 1 271 ? -0.105 -8.610 -11.330 1.00 53.09 271 LEU A C 1
ATOM 2149 O O . LEU A 1 271 ? 0.834 -9.059 -11.974 1.00 53.09 271 LEU A O 1
ATOM 2153 N N . ASP A 1 272 ? -0.999 -7.746 -11.819 1.00 62.47 272 ASP A N 1
ATOM 2154 C CA . ASP A 1 272 ? -0.838 -7.091 -13.115 1.00 62.47 272 ASP A CA 1
ATOM 2155 C C . ASP A 1 272 ? 0.185 -5.942 -12.961 1.00 62.47 272 ASP A C 1
ATOM 2157 O O . ASP A 1 272 ? -0.163 -4.883 -12.442 1.00 62.47 272 ASP A O 1
ATOM 2161 N N . GLN A 1 273 ? 1.420 -6.150 -13.442 1.00 67.31 273 GLN A N 1
ATOM 2162 C CA . GLN A 1 273 ? 2.605 -5.265 -13.371 1.00 67.31 273 GLN A CA 1
ATOM 2163 C C . GLN A 1 273 ? 3.447 -5.400 -12.089 1.00 67.31 273 GLN A C 1
ATOM 2165 O O . GLN A 1 273 ? 3.115 -4.863 -11.035 1.00 67.31 273 GLN A O 1
ATOM 2170 N N . ASN A 1 274 ? 4.594 -6.067 -12.206 1.00 64.56 274 ASN A N 1
ATOM 2171 C CA . ASN A 1 274 ? 5.521 -6.391 -11.124 1.00 64.56 274 ASN A CA 1
ATOM 2172 C C . ASN A 1 274 ? 6.898 -5.732 -11.343 1.00 64.56 274 ASN A C 1
ATOM 2174 O O . ASN A 1 274 ? 7.365 -5.611 -12.474 1.00 64.56 274 ASN A O 1
ATOM 2178 N N . TYR A 1 275 ? 7.601 -5.372 -10.262 1.00 75.69 275 TYR A N 1
ATOM 2179 C CA . TYR A 1 275 ? 9.026 -5.011 -10.296 1.00 75.69 275 TYR A CA 1
ATOM 2180 C C . TYR A 1 275 ? 9.840 -6.087 -9.565 1.00 75.69 275 TYR A C 1
ATOM 2182 O O . TYR A 1 275 ? 9.929 -6.113 -8.339 1.00 75.69 275 TYR A O 1
ATOM 2190 N N . LEU A 1 276 ? 10.425 -7.019 -10.317 1.00 76.00 276 LEU A N 1
ATOM 2191 C CA . LEU A 1 276 ? 11.074 -8.214 -9.782 1.00 76.00 276 LEU A CA 1
ATOM 2192 C C . LEU A 1 276 ? 12.592 -8.106 -9.907 1.00 76.00 276 LEU A C 1
ATOM 2194 O O . LEU A 1 276 ? 13.114 -7.904 -10.996 1.00 76.00 276 LEU A O 1
ATOM 2198 N N . THR A 1 277 ? 13.320 -8.286 -8.805 1.00 80.75 277 THR A N 1
ATOM 2199 C CA . THR A 1 277 ? 14.792 -8.274 -8.799 1.00 80.75 277 THR A CA 1
ATOM 2200 C C . THR A 1 277 ? 15.348 -9.552 -8.172 1.00 80.75 277 THR A C 1
ATOM 2202 O O . THR A 1 277 ? 14.971 -9.922 -7.061 1.00 80.75 277 THR A O 1
ATOM 2205 N N . GLY A 1 278 ? 16.242 -10.219 -8.900 1.00 75.69 278 GLY A N 1
ATOM 2206 C CA . GLY A 1 278 ? 17.007 -11.385 -8.479 1.00 75.69 278 GLY A CA 1
ATOM 2207 C C . GLY A 1 278 ? 18.185 -11.040 -7.572 1.00 75.69 278 GLY A C 1
ATOM 2208 O O . GLY A 1 278 ? 18.326 -9.931 -7.052 1.00 75.69 278 GLY A O 1
ATOM 2209 N N . THR A 1 279 ? 19.042 -12.025 -7.352 1.00 80.75 279 THR A N 1
ATOM 2210 C CA . THR A 1 279 ? 20.202 -11.959 -6.465 1.00 80.75 279 THR A CA 1
ATOM 2211 C C . THR A 1 279 ? 21.506 -11.980 -7.267 1.00 80.75 279 THR A C 1
ATOM 2213 O O . THR A 1 279 ? 21.514 -11.914 -8.483 1.00 80.75 279 THR A O 1
ATOM 2216 N N . ALA A 1 280 ? 22.657 -12.074 -6.594 1.00 83.88 280 ALA A N 1
ATOM 2217 C CA . ALA A 1 280 ? 23.931 -12.342 -7.274 1.00 83.88 280 ALA A CA 1
ATOM 2218 C C . ALA A 1 280 ? 24.155 -13.845 -7.591 1.00 83.88 280 ALA A C 1
ATOM 2220 O O . ALA A 1 280 ? 25.270 -14.249 -7.940 1.00 83.88 280 ALA A O 1
ATOM 2221 N N . GLY A 1 281 ? 23.144 -14.687 -7.349 1.00 83.88 281 GLY A N 1
ATOM 2222 C CA . GLY A 1 281 ? 23.147 -16.127 -7.593 1.00 83.88 281 GLY A CA 1
ATOM 2223 C C . GLY A 1 281 ? 22.393 -16.501 -8.867 1.00 83.88 281 GLY A C 1
ATOM 2224 O O . GLY A 1 281 ? 21.946 -15.652 -9.606 1.00 83.88 281 GLY A O 1
ATOM 2225 N N . ALA A 1 282 ? 22.269 -17.801 -9.145 1.00 87.50 282 ALA A N 1
ATOM 2226 C CA . ALA A 1 282 ? 21.437 -18.257 -10.258 1.00 87.50 282 ALA A CA 1
ATOM 2227 C C . ALA A 1 282 ? 19.967 -18.315 -9.828 1.00 87.50 282 ALA A C 1
ATOM 2229 O O . ALA A 1 282 ? 19.601 -19.161 -9.004 1.00 87.50 282 ALA A O 1
ATOM 2230 N N . ASP A 1 283 ? 19.143 -17.469 -10.428 1.00 86.62 283 ASP A N 1
ATOM 2231 C CA . ASP A 1 283 ? 17.747 -17.284 -10.072 1.00 86.62 283 ASP A CA 1
ATOM 2232 C C . ASP A 1 283 ? 16.782 -17.810 -11.139 1.00 86.62 283 ASP A C 1
ATOM 2234 O O . ASP A 1 283 ? 17.101 -18.070 -12.301 1.00 86.62 283 ASP A O 1
ATOM 2238 N N . THR A 1 284 ? 15.545 -18.043 -10.717 1.00 87.06 284 THR A N 1
ATOM 2239 C CA . THR A 1 284 ? 14.420 -18.265 -11.625 1.00 87.06 284 THR A CA 1
ATOM 2240 C C . THR A 1 284 ? 13.356 -17.261 -11.249 1.00 87.06 284 THR A C 1
ATOM 2242 O O . THR A 1 284 ? 12.908 -17.280 -10.111 1.00 87.06 284 THR A O 1
ATOM 2245 N N . ILE A 1 285 ? 12.964 -16.398 -12.176 1.00 84.56 285 ILE A N 1
ATOM 2246 C CA . ILE A 1 285 ? 11.995 -15.330 -11.946 1.00 84.56 285 ILE A CA 1
ATOM 2247 C C . ILE A 1 285 ? 10.870 -15.474 -12.962 1.00 84.56 285 ILE A C 1
ATOM 2249 O O . ILE A 1 285 ? 11.123 -15.704 -14.144 1.00 84.56 285 ILE A O 1
ATOM 2253 N N . ILE A 1 286 ? 9.634 -15.400 -12.489 1.00 87.12 286 ILE A N 1
ATOM 2254 C CA . ILE A 1 286 ? 8.414 -15.486 -13.285 1.00 87.12 286 ILE A CA 1
ATOM 2255 C C . ILE A 1 286 ? 7.603 -14.228 -12.980 1.00 87.12 286 ILE A C 1
ATOM 2257 O O . ILE A 1 286 ? 7.296 -14.011 -11.817 1.00 87.12 286 ILE A O 1
ATOM 2261 N N . GLY A 1 287 ? 7.301 -13.420 -13.988 1.00 77.06 287 GLY A N 1
ATOM 2262 C CA . GLY A 1 287 ? 6.540 -12.176 -13.923 1.00 77.06 287 GLY A CA 1
ATOM 2263 C C . GLY A 1 287 ? 5.069 -12.427 -13.630 1.00 77.06 287 GLY A C 1
ATOM 2264 O O . GLY A 1 287 ? 4.573 -12.053 -12.574 1.00 77.06 287 GLY A O 1
ATOM 2265 N N . GLY A 1 288 ? 4.429 -13.234 -14.472 1.00 78.31 288 GLY A N 1
ATOM 2266 C CA . GLY A 1 288 ? 3.021 -13.581 -14.332 1.00 78.31 288 GLY A CA 1
ATOM 2267 C C . GLY A 1 288 ? 2.194 -12.849 -15.381 1.00 78.31 288 GLY A C 1
ATOM 2268 O O . GLY A 1 288 ? 2.550 -12.830 -16.552 1.00 78.31 288 GLY A O 1
ATOM 2269 N N . ASN A 1 289 ? 1.039 -12.318 -14.999 1.00 75.50 289 ASN A N 1
ATOM 2270 C CA . ASN A 1 289 ? 0.276 -11.466 -15.911 1.00 75.50 289 ASN A CA 1
ATOM 2271 C C . ASN A 1 289 ? 0.662 -9.993 -15.686 1.00 75.50 289 ASN A C 1
ATOM 2273 O O . ASN A 1 289 ? 1.144 -9.639 -14.620 1.00 75.50 289 ASN A O 1
ATOM 2277 N N . GLY A 1 290 ? 0.370 -9.124 -16.650 1.00 79.75 290 GLY A N 1
ATOM 2278 C CA . GLY A 1 290 ? 0.685 -7.700 -16.588 1.00 79.75 290 GLY A CA 1
ATOM 2279 C C . GLY A 1 290 ? 2.044 -7.348 -17.191 1.00 79.75 290 GLY A C 1
ATOM 2280 O O . GLY A 1 290 ? 2.738 -8.194 -17.722 1.00 79.75 290 GLY A O 1
ATOM 2281 N N . ASN A 1 291 ? 2.363 -6.054 -17.190 1.00 85.75 291 ASN A N 1
ATOM 2282 C CA . ASN A 1 291 ? 3.603 -5.512 -17.755 1.00 85.75 291 ASN A CA 1
ATOM 2283 C C . ASN A 1 291 ? 4.676 -5.429 -16.663 1.00 85.75 291 ASN A C 1
ATOM 2285 O O . ASN A 1 291 ? 4.654 -4.508 -15.843 1.00 85.75 291 ASN A O 1
ATOM 2289 N N . ASP A 1 292 ? 5.604 -6.369 -16.655 1.00 86.19 292 ASP A N 1
ATOM 2290 C CA . ASP A 1 292 ? 6.577 -6.540 -15.586 1.00 86.19 292 ASP A CA 1
ATOM 2291 C C . ASP A 1 292 ? 7.939 -5.933 -15.930 1.00 86.19 292 ASP A C 1
ATOM 2293 O O . ASP A 1 292 ? 8.350 -5.876 -17.085 1.00 86.19 292 ASP A O 1
ATOM 2297 N N . GLN A 1 293 ? 8.695 -5.516 -14.917 1.00 89.25 293 GLN A N 1
ATOM 2298 C CA . GLN A 1 293 ? 10.126 -5.242 -15.032 1.00 89.25 293 GLN A CA 1
ATOM 2299 C C . GLN A 1 293 ? 10.892 -6.278 -14.218 1.00 89.25 293 GLN A C 1
ATOM 2301 O O . GLN A 1 293 ? 10.752 -6.350 -12.999 1.00 89.25 293 GLN A O 1
ATOM 2306 N N . ILE A 1 294 ? 11.702 -7.090 -14.888 1.00 91.06 294 ILE A N 1
ATOM 2307 C CA . ILE A 1 294 ? 12.381 -8.242 -14.301 1.00 91.06 294 ILE A CA 1
ATOM 2308 C C . ILE A 1 294 ? 13.893 -8.077 -14.451 1.00 91.06 294 ILE A C 1
ATOM 2310 O O . ILE A 1 294 ? 14.407 -8.054 -15.566 1.00 91.06 294 ILE A O 1
ATOM 2314 N N . PHE A 1 295 ? 14.616 -8.030 -13.333 1.00 91.81 295 PHE A N 1
ATOM 2315 C CA . PHE A 1 295 ? 16.067 -7.852 -13.264 1.00 91.81 295 PHE A CA 1
ATOM 2316 C C . PHE A 1 295 ? 16.723 -9.098 -12.663 1.00 91.81 295 PHE A C 1
ATOM 2318 O O . PHE A 1 295 ? 16.532 -9.373 -11.485 1.00 91.81 295 PHE A O 1
ATOM 2325 N N . GLY A 1 296 ? 17.514 -9.841 -13.437 1.00 92.38 296 GLY A N 1
ATOM 2326 C CA . GLY A 1 296 ? 18.238 -11.034 -12.973 1.00 92.38 296 GLY A CA 1
ATOM 2327 C C . GLY A 1 296 ? 19.410 -10.715 -12.043 1.00 92.38 296 GLY A C 1
ATOM 2328 O O . GLY A 1 296 ? 19.627 -11.427 -11.072 1.00 92.38 296 GLY A O 1
ATOM 2329 N N . GLN A 1 297 ? 20.054 -9.559 -12.248 1.00 91.69 297 GLN A N 1
ATOM 2330 C CA . GLN A 1 297 ? 21.289 -9.128 -11.581 1.00 91.69 297 GLN A CA 1
ATOM 2331 C C . GLN A 1 297 ? 22.508 -9.934 -12.040 1.00 91.69 297 GLN A C 1
ATOM 2333 O O . GLN A 1 297 ? 22.887 -9.822 -13.195 1.00 91.69 297 GLN A O 1
ATOM 2338 N N . ALA A 1 298 ? 23.219 -10.638 -11.163 1.00 89.12 298 ALA A N 1
ATOM 2339 C CA . ALA A 1 298 ? 24.384 -11.425 -11.562 1.00 89.12 298 ALA A CA 1
ATOM 2340 C C . ALA A 1 298 ? 24.066 -12.889 -11.318 1.00 89.12 298 ALA A C 1
ATOM 2342 O O . ALA A 1 298 ? 23.579 -13.212 -10.250 1.00 89.12 298 ALA A O 1
ATOM 2343 N N . GLY A 1 299 ? 24.406 -13.791 -12.228 1.00 92.94 299 GLY A N 1
ATOM 2344 C CA . GLY A 1 299 ? 23.871 -15.141 -12.115 1.00 92.94 299 GLY A CA 1
ATOM 2345 C C . GLY A 1 299 ? 23.836 -15.859 -13.442 1.00 92.94 299 GLY A C 1
ATOM 2346 O O . GLY A 1 299 ? 24.358 -15.381 -14.430 1.00 92.94 299 GLY A O 1
ATOM 2347 N N . ASN A 1 300 ? 23.294 -17.070 -13.471 1.00 95.38 300 ASN A N 1
ATOM 2348 C CA . ASN A 1 300 ? 22.831 -17.637 -14.737 1.00 95.38 300 ASN A CA 1
ATOM 2349 C C . ASN A 1 300 ? 21.336 -17.834 -14.565 1.00 95.38 300 ASN A C 1
ATOM 2351 O O . ASN A 1 300 ? 20.903 -18.879 -14.061 1.00 95.38 300 ASN A O 1
ATOM 2355 N N . ASP A 1 301 ? 20.580 -16.825 -14.949 1.00 96.06 301 ASP A N 1
ATOM 2356 C CA . ASP A 1 301 ? 19.206 -16.674 -14.523 1.00 96.06 301 ASP A CA 1
ATOM 2357 C C . ASP A 1 301 ? 18.237 -17.270 -15.535 1.00 96.06 301 ASP A C 1
ATOM 2359 O O . ASP A 1 301 ? 18.548 -17.572 -16.692 1.00 96.06 301 ASP A O 1
ATOM 2363 N N . THR A 1 302 ? 17.024 -17.528 -15.074 1.00 95.62 302 THR A N 1
ATOM 2364 C CA . THR A 1 302 ? 15.894 -17.886 -15.924 1.00 95.62 302 THR A CA 1
ATOM 2365 C C . THR A 1 302 ? 14.769 -16.906 -15.656 1.00 95.62 302 THR A C 1
ATOM 2367 O O . THR A 1 302 ? 14.073 -17.054 -14.659 1.00 95.62 302 THR A O 1
ATOM 2370 N N . LEU A 1 303 ? 14.583 -15.936 -16.547 1.00 96.00 303 LEU A N 1
ATOM 2371 C CA . LEU A 1 303 ? 13.557 -14.900 -16.433 1.00 96.00 303 LEU A CA 1
ATOM 2372 C C . LEU A 1 303 ? 12.402 -15.213 -17.384 1.00 96.00 303 LEU A C 1
ATOM 2374 O O . LEU A 1 303 ? 12.635 -15.514 -18.557 1.00 96.00 303 LEU A O 1
ATOM 2378 N N . LYS A 1 304 ? 11.170 -15.163 -16.883 1.00 93.50 304 LYS A N 1
ATOM 2379 C CA . LYS A 1 304 ? 9.945 -15.352 -17.662 1.00 93.50 304 LYS A CA 1
ATOM 2380 C C . LYS A 1 304 ? 9.009 -14.180 -17.403 1.00 93.50 304 LYS A C 1
ATOM 2382 O O . LYS A 1 304 ? 8.625 -14.040 -16.255 1.00 93.50 304 LYS A O 1
ATOM 2387 N N . GLY A 1 305 ? 8.646 -13.394 -18.410 1.00 90.44 305 GLY A N 1
ATOM 2388 C CA . GLY A 1 305 ? 7.607 -12.363 -18.295 1.00 90.44 305 GLY A CA 1
ATOM 2389 C C . GLY A 1 305 ? 6.220 -12.987 -18.127 1.00 90.44 305 GLY A C 1
ATOM 2390 O O . GLY A 1 305 ? 5.552 -12.767 -17.132 1.00 90.44 305 GLY A O 1
ATOM 2391 N N . GLU A 1 306 ? 5.923 -13.981 -18.967 1.00 88.62 306 GLU A N 1
ATOM 2392 C CA . GLU A 1 306 ? 4.626 -14.650 -19.126 1.00 88.62 306 GLU A CA 1
ATOM 2393 C C . GLU A 1 306 ? 3.622 -13.848 -19.962 1.00 88.62 306 GLU A C 1
ATOM 2395 O O . GLU A 1 306 ? 3.561 -14.100 -21.168 1.00 88.62 306 GLU A O 1
ATOM 2400 N N . GLY A 1 307 ? 2.768 -13.009 -19.384 1.00 82.94 307 GLY A N 1
ATOM 2401 C CA . GLY A 1 307 ? 1.676 -12.378 -20.122 1.00 82.94 307 GLY A CA 1
ATOM 2402 C C . GLY A 1 307 ? 1.596 -10.879 -19.916 1.00 82.94 307 GLY A C 1
ATOM 2403 O O . GLY A 1 307 ? 1.076 -10.451 -18.907 1.00 82.94 307 GLY A O 1
ATOM 2404 N N . GLY A 1 308 ? 1.912 -10.093 -20.937 1.00 87.62 308 GLY A N 1
ATOM 2405 C CA . GLY A 1 308 ? 1.877 -8.632 -20.895 1.00 87.62 308 GLY A CA 1
ATOM 2406 C C . GLY A 1 308 ? 3.049 -8.072 -21.685 1.00 87.62 308 GLY A C 1
ATOM 2407 O O . GLY A 1 308 ? 3.607 -8.779 -22.516 1.00 87.62 308 GLY A O 1
ATOM 2408 N N . ASN A 1 309 ? 3.364 -6.792 -21.516 1.00 91.44 309 ASN A N 1
ATOM 2409 C CA . ASN A 1 309 ? 4.511 -6.161 -22.167 1.00 91.44 309 ASN A CA 1
ATOM 2410 C C . ASN A 1 309 ? 5.641 -6.020 -21.148 1.00 91.44 309 ASN A C 1
ATOM 2412 O O . ASN A 1 309 ? 5.652 -5.059 -20.375 1.00 91.44 309 ASN A O 1
ATOM 2416 N N . ASP A 1 310 ? 6.573 -6.961 -21.154 1.00 94.31 310 ASP A N 1
ATOM 2417 C CA . ASP A 1 310 ? 7.554 -7.093 -20.083 1.00 94.31 310 ASP A CA 1
ATOM 2418 C C . ASP A 1 310 ? 8.921 -6.510 -20.466 1.00 94.31 310 ASP A C 1
ATOM 2420 O O . ASP A 1 310 ? 9.348 -6.581 -21.616 1.00 94.31 310 ASP A O 1
ATOM 2424 N N . ILE A 1 311 ? 9.657 -5.967 -19.497 1.00 96.56 311 ILE A N 1
ATOM 2425 C CA . ILE A 1 311 ? 11.064 -5.570 -19.619 1.00 96.56 311 ILE A CA 1
ATOM 2426 C C . ILE A 1 311 ? 11.911 -6.598 -18.869 1.00 96.56 311 ILE A C 1
ATOM 2428 O O . ILE A 1 311 ? 11.860 -6.682 -17.645 1.00 96.56 311 ILE A O 1
ATOM 2432 N N . LEU A 1 312 ? 12.721 -7.374 -19.589 1.00 97.81 312 LEU A N 1
ATOM 2433 C CA . LEU A 1 312 ? 13.583 -8.411 -19.022 1.00 97.81 312 LEU A CA 1
ATOM 2434 C C . LEU A 1 312 ? 15.054 -8.007 -19.144 1.00 97.81 312 LEU A C 1
ATOM 2436 O O . LEU A 1 312 ? 15.612 -7.985 -20.243 1.00 97.81 312 LEU A O 1
ATOM 2440 N N . VAL A 1 313 ? 15.699 -7.760 -18.007 1.00 97.81 313 VAL A N 1
ATOM 2441 C CA . VAL A 1 313 ? 17.132 -7.479 -17.879 1.00 97.81 313 VAL A CA 1
ATOM 2442 C C . VAL A 1 313 ? 17.814 -8.703 -17.273 1.00 97.81 313 VAL A C 1
ATOM 2444 O O . VAL A 1 313 ? 17.692 -8.947 -16.076 1.00 97.81 313 VAL A O 1
ATOM 2447 N N . GLY A 1 314 ? 18.518 -9.493 -18.090 1.00 95.88 314 GLY A N 1
ATOM 2448 C CA . GLY A 1 314 ? 19.265 -10.665 -17.602 1.00 95.88 314 GLY A CA 1
ATOM 2449 C C . GLY A 1 314 ? 20.371 -10.270 -16.623 1.00 95.88 314 GLY A C 1
ATOM 2450 O O . GLY A 1 314 ? 20.460 -10.811 -15.526 1.00 95.88 314 GLY A O 1
ATOM 2451 N N . GLY A 1 315 ? 21.113 -9.220 -16.976 1.00 95.69 315 GLY A N 1
ATOM 2452 C CA . GLY A 1 315 ? 22.251 -8.750 -16.208 1.00 95.69 315 GLY A CA 1
ATOM 2453 C C . GLY A 1 315 ? 23.519 -9.538 -16.538 1.00 95.69 315 GLY A C 1
ATOM 2454 O O . GLY A 1 315 ? 23.804 -9.874 -17.690 1.00 95.69 315 GLY A O 1
ATOM 2455 N N . ALA A 1 316 ? 24.350 -9.774 -15.529 1.00 93.50 316 ALA A N 1
ATOM 2456 C CA . ALA A 1 316 ? 25.630 -10.430 -15.694 1.00 93.50 316 ALA A CA 1
ATOM 2457 C C . ALA A 1 316 ? 25.525 -11.958 -15.575 1.00 93.50 316 ALA A C 1
ATOM 2459 O O . ALA A 1 316 ? 25.681 -12.518 -14.495 1.00 93.50 316 ALA A O 1
ATOM 2460 N N . GLY A 1 317 ? 25.493 -12.642 -16.712 1.00 96.44 317 GLY A N 1
ATOM 2461 C CA . GLY A 1 317 ? 25.894 -14.037 -16.852 1.00 96.44 317 GLY A CA 1
ATOM 2462 C C . GLY A 1 317 ? 25.161 -14.691 -18.007 1.00 96.44 317 GLY A C 1
ATOM 2463 O O . GLY A 1 317 ? 24.929 -14.038 -19.013 1.00 96.44 317 GLY A O 1
ATOM 2464 N N . ARG A 1 318 ? 24.947 -16.009 -17.986 1.00 97.31 318 ARG A N 1
ATOM 2465 C CA . ARG A 1 318 ? 24.292 -16.689 -19.117 1.00 97.31 318 ARG A CA 1
ATOM 2466 C C . ARG A 1 318 ? 22.827 -16.907 -18.819 1.00 97.31 318 ARG A C 1
ATOM 2468 O O . ARG A 1 318 ? 22.463 -17.964 -18.286 1.00 97.31 318 ARG A O 1
ATOM 2475 N N . ASP A 1 319 ? 22.010 -15.979 -19.287 1.00 98.31 319 ASP A N 1
ATOM 2476 C CA . ASP A 1 319 ? 20.611 -15.950 -18.902 1.00 98.31 319 ASP A CA 1
ATOM 2477 C C . ASP A 1 319 ? 19.712 -16.617 -19.942 1.00 98.31 319 ASP A C 1
ATOM 2479 O O . ASP A 1 319 ? 20.008 -16.725 -21.141 1.00 98.31 319 ASP A O 1
ATOM 2483 N N . LYS A 1 320 ? 18.589 -17.144 -19.460 1.00 98.19 320 LYS A N 1
ATOM 2484 C CA . LYS A 1 320 ? 17.514 -17.698 -20.279 1.00 98.19 320 LYS A CA 1
ATOM 2485 C C . LYS A 1 320 ? 16.307 -16.792 -20.135 1.00 98.19 320 LYS A C 1
ATOM 2487 O O . LYS A 1 320 ? 15.686 -16.776 -19.078 1.00 98.19 320 LYS A O 1
ATOM 2492 N N . LEU A 1 321 ? 15.964 -16.099 -21.208 1.00 98.31 321 LEU A N 1
ATOM 2493 C CA . LEU A 1 321 ? 14.904 -15.102 -21.206 1.00 98.31 321 LEU A CA 1
ATOM 2494 C C . LEU A 1 321 ? 13.706 -15.611 -22.012 1.00 98.31 321 LEU A C 1
ATOM 2496 O O . LEU A 1 321 ? 13.874 -16.154 -23.113 1.00 98.31 321 LEU A O 1
ATOM 2500 N N . TYR A 1 322 ? 12.519 -15.452 -21.437 1.00 95.81 322 TYR A N 1
ATOM 2501 C CA . TYR A 1 322 ? 11.231 -15.778 -22.038 1.00 95.81 322 TYR A CA 1
ATOM 2502 C C . TYR A 1 322 ? 10.324 -14.569 -21.844 1.00 95.81 322 TYR A C 1
ATOM 2504 O O . TYR A 1 322 ? 10.030 -14.243 -20.702 1.00 95.81 322 TYR A O 1
ATOM 2512 N N . GLY A 1 323 ? 9.924 -13.890 -22.912 1.00 92.12 323 GLY A N 1
ATOM 2513 C CA . GLY A 1 323 ? 9.032 -12.731 -22.782 1.00 92.12 323 GLY A CA 1
ATOM 2514 C C . GLY A 1 323 ? 7.621 -13.217 -22.485 1.00 92.12 323 GLY A C 1
ATOM 2515 O O . GLY A 1 323 ? 7.112 -13.111 -21.382 1.00 92.12 323 GLY A O 1
ATOM 2516 N N . GLY A 1 324 ? 7.090 -13.979 -23.424 1.00 88.31 324 GLY A N 1
ATOM 2517 C CA . GLY A 1 324 ? 5.729 -14.467 -23.404 1.00 88.31 324 GLY A CA 1
ATOM 2518 C C . GLY A 1 324 ? 5.390 -14.943 -24.803 1.00 88.31 324 GLY A C 1
ATOM 2519 O O . GLY A 1 324 ? 6.166 -14.787 -25.748 1.00 88.31 324 GLY A O 1
ATOM 2520 N N . LYS A 1 325 ? 4.239 -15.589 -24.986 1.00 78.38 325 LYS A N 1
ATOM 2521 C CA . LYS A 1 325 ? 3.813 -16.008 -26.330 1.00 78.38 325 LYS A CA 1
ATOM 2522 C C . LYS A 1 325 ? 2.564 -15.285 -26.769 1.00 78.38 325 LYS A C 1
ATOM 2524 O O . LYS A 1 325 ? 1.531 -15.357 -26.112 1.00 78.38 325 LYS A O 1
ATOM 2529 N N . GLY A 1 326 ? 2.619 -14.784 -27.997 1.00 68.81 326 GLY A N 1
ATOM 2530 C CA . GLY A 1 326 ? 1.462 -14.322 -28.737 1.00 68.81 326 GLY A CA 1
ATOM 2531 C C . GLY A 1 326 ? 1.408 -12.811 -28.902 1.00 68.81 326 GLY A C 1
ATOM 2532 O O . GLY A 1 326 ? 2.053 -12.037 -28.217 1.00 68.81 326 GLY A O 1
ATOM 2533 N N . LYS A 1 327 ? 0.545 -12.401 -29.829 1.00 69.50 327 LYS A N 1
ATOM 2534 C CA . LYS A 1 327 ? 0.430 -11.037 -30.370 1.00 69.50 327 LYS A CA 1
ATOM 2535 C C . LYS A 1 327 ? 0.041 -9.940 -29.372 1.00 69.50 327 LYS A C 1
ATOM 2537 O O . LYS A 1 327 ? -0.094 -8.795 -29.797 1.00 69.50 327 LYS A O 1
ATOM 2542 N N . LEU A 1 328 ? -0.299 -10.318 -28.143 1.00 71.50 328 LEU A N 1
ATOM 2543 C CA . LEU A 1 328 ? -0.729 -9.407 -27.085 1.00 71.50 328 LEU A CA 1
ATOM 2544 C C . LEU A 1 328 ? 0.417 -9.072 -26.114 1.00 71.50 328 LEU A C 1
ATOM 2546 O O . LEU A 1 328 ? 0.237 -8.143 -25.339 1.00 71.50 328 LEU A O 1
ATOM 2550 N N . SER A 1 329 ? 1.556 -9.775 -26.208 1.00 82.50 329 SER A N 1
ATOM 2551 C CA . SER A 1 329 ? 2.827 -9.405 -25.572 1.00 82.50 329 SER A CA 1
ATOM 2552 C C . SER A 1 32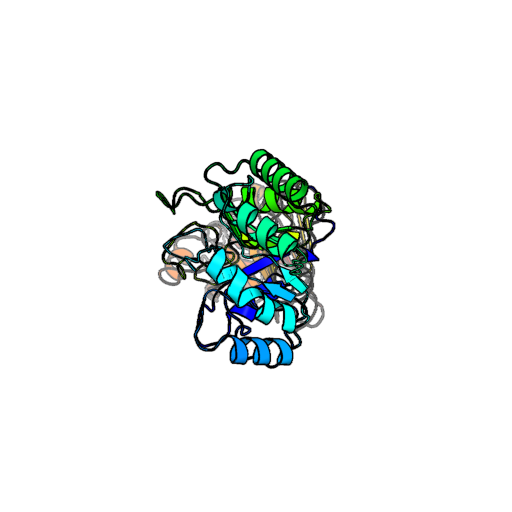9 ? 3.678 -8.585 -26.529 1.00 82.50 329 SER A C 1
ATOM 2554 O O . SER A 1 329 ? 3.785 -8.932 -27.708 1.00 82.50 329 SER A O 1
ATOM 2556 N N . GLN A 1 330 ? 4.271 -7.510 -26.025 1.00 92.12 330 GLN A N 1
ATOM 2557 C CA . GLN A 1 330 ? 5.333 -6.740 -26.667 1.00 92.12 330 GLN A CA 1
ATOM 2558 C C . GLN A 1 330 ? 6.471 -6.605 -25.665 1.00 92.12 330 GLN A C 1
ATOM 2560 O O . GLN A 1 330 ? 6.502 -5.653 -24.884 1.00 92.12 330 GLN A O 1
ATOM 2565 N N . ASP A 1 331 ? 7.390 -7.561 -25.697 1.00 95.75 331 ASP A N 1
ATOM 2566 C CA . ASP A 1 331 ? 8.418 -7.657 -24.668 1.00 95.75 331 ASP A CA 1
ATOM 2567 C C . ASP A 1 331 ? 9.707 -6.953 -25.101 1.00 95.75 331 ASP A C 1
ATOM 2569 O O . ASP A 1 331 ? 10.064 -6.886 -26.282 1.00 95.75 331 ASP A O 1
ATOM 2573 N N . ALA A 1 332 ? 10.436 -6.423 -24.132 1.00 97.75 332 ALA A N 1
ATOM 2574 C CA . ALA A 1 332 ? 11.734 -5.802 -24.298 1.00 97.75 332 ALA A CA 1
ATOM 2575 C C . ALA A 1 332 ? 12.796 -6.623 -23.564 1.00 97.75 332 ALA A C 1
ATOM 2577 O O . ALA A 1 332 ? 12.778 -6.752 -22.343 1.00 97.75 332 ALA A O 1
ATOM 2578 N N . PHE A 1 333 ? 13.769 -7.147 -24.306 1.00 98.44 333 PHE A N 1
ATOM 2579 C CA . PHE A 1 333 ? 14.921 -7.837 -23.724 1.00 98.44 333 PHE A CA 1
ATOM 2580 C C . PHE A 1 333 ? 16.116 -6.891 -23.705 1.00 98.44 333 PHE A C 1
ATOM 2582 O O . PHE A 1 333 ? 16.582 -6.456 -24.763 1.00 98.44 333 PHE A O 1
ATOM 2589 N N . VAL A 1 334 ? 16.606 -6.571 -22.512 1.00 98.25 334 VAL A N 1
ATOM 2590 C CA . VAL A 1 334 ? 17.640 -5.559 -22.296 1.00 98.25 334 VAL A CA 1
ATOM 2591 C C . VAL A 1 334 ? 19.002 -6.217 -22.108 1.00 98.25 334 VAL A C 1
ATOM 2593 O O . VAL A 1 334 ? 19.165 -7.116 -21.286 1.00 98.25 334 VAL A O 1
ATOM 2596 N N . PHE A 1 335 ? 19.996 -5.720 -22.841 1.00 97.38 335 PHE A N 1
ATOM 2597 C CA . PHE A 1 335 ? 21.404 -6.046 -22.646 1.00 97.38 335 PHE A CA 1
ATOM 2598 C C . PHE A 1 335 ? 22.124 -4.856 -22.013 1.00 97.38 335 PHE A C 1
ATOM 2600 O O . PHE A 1 335 ? 22.280 -3.809 -22.645 1.00 97.38 335 PHE A O 1
ATOM 2607 N N . ASP A 1 336 ? 22.610 -5.044 -20.792 1.00 95.25 336 ASP A N 1
ATOM 2608 C CA . ASP A 1 336 ? 23.249 -4.020 -19.954 1.00 95.25 336 ASP A CA 1
ATOM 2609 C C . ASP A 1 336 ? 24.727 -4.321 -19.640 1.00 95.25 336 ASP A C 1
ATOM 2611 O O . ASP A 1 336 ? 25.478 -3.487 -19.130 1.00 95.25 336 ASP A O 1
ATOM 2615 N N . THR A 1 337 ? 25.193 -5.521 -19.984 1.00 92.56 337 THR A N 1
ATOM 2616 C CA . THR A 1 337 ? 26.550 -5.949 -19.658 1.00 92.56 337 THR A CA 1
ATOM 2617 C C . THR A 1 337 ? 27.548 -5.538 -20.737 1.00 92.56 337 THR A C 1
ATOM 2619 O O . THR A 1 337 ? 27.484 -5.948 -21.897 1.00 92.56 337 THR A O 1
ATOM 2622 N N . LYS A 1 338 ? 28.573 -4.777 -20.339 1.00 91.56 338 LYS A N 1
ATOM 2623 C CA . LYS A 1 338 ? 29.639 -4.321 -21.242 1.00 91.56 338 LYS A CA 1
ATOM 2624 C C . LYS A 1 338 ? 30.512 -5.473 -21.759 1.00 91.56 338 LYS A C 1
ATOM 2626 O O . LYS A 1 338 ? 31.348 -6.025 -21.038 1.00 91.56 338 LYS A O 1
ATOM 2631 N N . LEU A 1 339 ? 30.416 -5.774 -23.057 1.00 89.88 339 LEU A N 1
ATOM 2632 C CA . LEU A 1 339 ? 31.155 -6.869 -23.701 1.00 89.88 339 LEU A CA 1
ATOM 2633 C C . LEU A 1 339 ? 32.406 -6.377 -24.444 1.00 89.88 339 LEU A C 1
ATOM 2635 O O . LEU A 1 339 ? 32.341 -5.917 -25.579 1.00 89.88 339 LEU A O 1
ATOM 2639 N N . THR A 1 340 ? 33.579 -6.513 -23.820 1.00 88.19 340 THR A N 1
ATOM 2640 C CA . THR A 1 340 ? 34.847 -5.966 -24.355 1.00 88.19 340 THR A CA 1
ATOM 2641 C C . THR A 1 340 ? 35.718 -6.970 -25.113 1.00 88.19 340 THR A C 1
ATOM 2643 O O . THR A 1 340 ? 36.679 -6.588 -25.777 1.00 88.19 340 THR A O 1
ATOM 2646 N N . SER A 1 341 ? 35.441 -8.270 -24.996 1.00 89.50 341 SER A N 1
ATOM 2647 C CA . SER A 1 341 ? 36.230 -9.328 -25.638 1.00 89.50 341 SER A CA 1
ATOM 2648 C C . SER A 1 341 ? 35.439 -10.627 -25.743 1.00 89.50 341 SER A C 1
ATOM 2650 O O . SER A 1 341 ? 34.468 -10.828 -25.016 1.00 89.50 341 SER A O 1
ATOM 2652 N N . LYS A 1 342 ? 35.901 -11.570 -26.576 1.00 90.38 342 LYS A N 1
ATOM 2653 C CA . LYS A 1 342 ? 35.326 -12.927 -26.642 1.00 90.38 342 LYS A CA 1
ATOM 2654 C C . LYS A 1 342 ? 35.305 -13.627 -25.283 1.00 90.38 342 LYS A C 1
ATOM 2656 O O . LYS A 1 342 ? 34.367 -14.362 -24.999 1.00 90.38 342 LYS A O 1
ATOM 2661 N N . THR A 1 343 ? 36.322 -13.412 -24.448 1.00 92.00 343 THR A N 1
ATOM 2662 C CA . THR A 1 343 ? 36.409 -14.018 -23.112 1.00 92.00 343 THR A CA 1
ATOM 2663 C C . THR A 1 343 ? 35.312 -13.499 -22.189 1.00 92.00 343 THR A C 1
ATOM 2665 O O . THR A 1 343 ? 34.687 -14.298 -21.497 1.00 92.00 343 THR A O 1
ATOM 2668 N N . VAL A 1 344 ? 35.064 -12.186 -22.203 1.00 91.56 344 VAL A N 1
ATOM 2669 C CA . VAL A 1 344 ? 33.981 -11.563 -21.427 1.00 91.56 344 VAL A CA 1
ATOM 2670 C C . VAL A 1 344 ? 32.634 -11.992 -21.993 1.00 91.56 344 VAL A C 1
ATOM 2672 O O . VAL A 1 344 ? 31.824 -12.541 -21.258 1.00 91.56 344 VAL A O 1
ATOM 2675 N N . ALA A 1 345 ? 32.438 -11.860 -23.304 1.00 92.12 345 ALA A N 1
ATOM 2676 C CA . ALA A 1 345 ? 31.199 -12.242 -23.971 1.00 92.12 345 ALA A CA 1
ATOM 2677 C C . ALA A 1 345 ? 30.828 -13.705 -23.716 1.00 92.12 345 ALA A C 1
ATOM 2679 O O . ALA A 1 345 ? 29.700 -13.991 -23.368 1.00 92.12 345 ALA A O 1
ATOM 2680 N N . ASN A 1 346 ? 31.780 -14.643 -23.765 1.00 93.06 346 ASN A N 1
ATOM 2681 C CA . ASN A 1 346 ? 31.522 -16.058 -23.475 1.00 93.06 346 ASN A CA 1
ATOM 2682 C C . ASN A 1 346 ? 30.956 -16.335 -22.076 1.00 93.06 346 ASN A C 1
ATOM 2684 O O . ASN A 1 346 ? 30.400 -17.417 -21.885 1.00 93.06 346 ASN A O 1
ATOM 2688 N N . LYS A 1 347 ? 31.106 -15.431 -21.107 1.00 94.38 347 LYS A N 1
ATOM 2689 C CA . LYS A 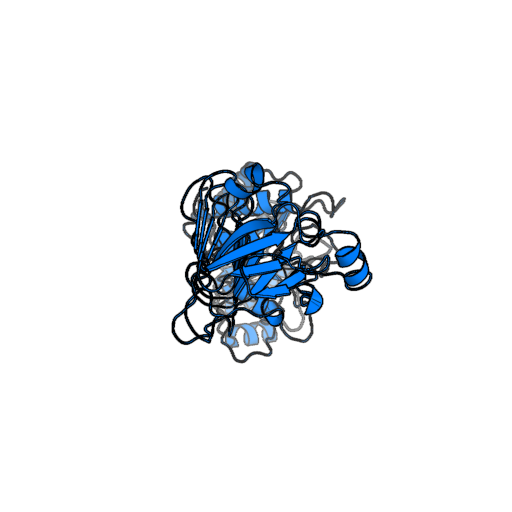1 347 ? 30.505 -15.572 -19.774 1.00 94.38 347 LYS A CA 1
ATOM 2690 C C . LYS A 1 347 ? 29.106 -14.961 -19.675 1.00 94.38 347 LYS A C 1
ATOM 2692 O O . LYS A 1 347 ? 28.395 -15.365 -18.773 1.00 94.38 347 LYS A O 1
ATOM 2697 N N . HIS A 1 348 ? 28.734 -14.084 -20.607 1.00 95.12 348 HIS A N 1
ATOM 2698 C CA . HIS A 1 348 ? 27.526 -13.260 -20.547 1.00 95.12 348 HIS A CA 1
ATOM 2699 C C . HIS A 1 348 ? 26.666 -13.426 -21.812 1.00 95.12 348 HIS A C 1
ATOM 2701 O O . HIS A 1 348 ? 26.348 -12.454 -22.486 1.00 95.12 348 HIS A O 1
ATOM 2707 N N . LYS A 1 349 ? 26.488 -14.674 -22.271 1.00 92.38 349 LYS A N 1
ATOM 2708 C CA . LYS A 1 349 ? 25.735 -14.955 -23.503 1.00 92.38 349 LYS A CA 1
ATOM 2709 C C . LYS A 1 349 ? 24.333 -15.376 -23.150 1.00 92.38 349 LYS A C 1
ATOM 2711 O O . LYS A 1 349 ? 24.145 -16.526 -22.734 1.00 92.38 349 LYS A O 1
ATOM 2716 N N . ASP A 1 350 ? 23.386 -14.521 -23.474 1.00 97.38 350 ASP A N 1
ATOM 2717 C CA . ASP A 1 350 ? 21.996 -14.807 -23.170 1.00 97.38 350 ASP A CA 1
ATOM 2718 C C . ASP A 1 350 ? 21.343 -15.584 -24.295 1.00 97.38 350 ASP A C 1
ATOM 2720 O O . ASP A 1 350 ? 21.780 -15.609 -25.456 1.00 97.38 350 ASP A O 1
ATOM 2724 N N . THR A 1 351 ? 20.277 -16.281 -23.939 1.00 98.31 351 THR A N 1
ATOM 2725 C CA . THR A 1 351 ? 19.410 -16.940 -24.900 1.00 98.31 351 THR A CA 1
ATOM 2726 C C . THR A 1 351 ? 17.981 -16.484 -24.691 1.00 98.31 351 THR A C 1
ATOM 2728 O O . THR A 1 351 ? 17.389 -16.781 -23.657 1.00 98.31 351 THR A O 1
ATOM 2731 N N . ILE A 1 352 ? 17.411 -15.857 -25.717 1.00 98.06 352 ILE A N 1
ATOM 2732 C CA . ILE A 1 352 ? 15.983 -15.543 -25.782 1.00 98.06 352 ILE A CA 1
ATOM 2733 C C . ILE A 1 352 ? 15.279 -16.712 -26.469 1.00 98.06 352 ILE A C 1
ATOM 2735 O O . ILE A 1 352 ? 15.701 -17.155 -27.547 1.00 98.06 352 ILE A O 1
ATOM 2739 N N . TYR A 1 353 ? 14.251 -17.267 -25.832 1.00 95.62 353 TYR A N 1
ATOM 2740 C CA . TYR A 1 353 ? 13.646 -18.534 -26.256 1.00 95.62 353 TYR A CA 1
ATOM 2741 C C . TYR A 1 353 ? 12.408 -18.392 -27.140 1.00 95.62 353 TYR A C 1
ATOM 2743 O O . TYR A 1 353 ? 12.074 -19.342 -27.858 1.00 95.62 353 TYR A O 1
ATOM 2751 N N . ASP A 1 354 ? 11.763 -17.238 -27.108 1.00 92.56 354 ASP A N 1
ATOM 2752 C CA . ASP A 1 354 ? 10.486 -16.970 -27.752 1.00 92.56 354 ASP A CA 1
ATOM 2753 C C . ASP A 1 354 ? 10.413 -15.534 -28.281 1.00 92.56 354 ASP A C 1
ATOM 2755 O O . ASP A 1 354 ? 9.400 -14.876 -28.160 1.00 92.56 354 ASP A O 1
ATOM 2759 N N . PHE A 1 355 ? 11.453 -15.059 -28.962 1.00 95.19 355 PHE A N 1
ATOM 2760 C CA . PHE A 1 355 ? 11.414 -13.726 -29.562 1.00 95.19 355 PHE A CA 1
ATOM 2761 C C . PHE A 1 355 ? 10.457 -13.682 -30.766 1.00 95.19 355 PHE A C 1
ATOM 2763 O O . PHE A 1 355 ? 10.648 -14.421 -31.742 1.00 95.19 355 PHE A O 1
ATOM 2770 N N . GLY A 1 356 ? 9.453 -12.815 -30.739 1.00 93.62 356 GLY A N 1
ATOM 2771 C CA . GLY A 1 356 ? 8.524 -12.525 -31.827 1.00 93.62 356 GLY A CA 1
ATOM 2772 C C . GLY A 1 356 ? 8.862 -11.201 -32.525 1.00 93.62 356 GLY A C 1
ATOM 2773 O O . GLY A 1 356 ? 8.389 -10.163 -32.080 1.00 93.62 356 GLY A O 1
ATOM 2774 N N . PRO A 1 357 ? 9.575 -11.182 -33.676 1.00 90.38 357 PRO A N 1
ATOM 2775 C CA . PRO A 1 357 ? 10.049 -9.942 -34.325 1.00 90.38 357 PRO A CA 1
ATOM 2776 C C . PRO A 1 357 ? 8.986 -8.929 -34.752 1.00 90.38 357 PRO A C 1
ATOM 2778 O O . PRO A 1 357 ? 9.310 -7.852 -35.238 1.00 90.38 357 PRO A O 1
ATOM 2781 N N . LYS A 1 358 ? 7.710 -9.301 -34.699 1.00 89.81 358 LYS A N 1
ATOM 2782 C CA . LYS A 1 358 ? 6.605 -8.397 -34.992 1.00 89.81 358 LYS A CA 1
ATOM 2783 C C . LYS A 1 358 ? 6.204 -7.546 -33.780 1.00 89.81 358 LYS A C 1
ATOM 2785 O O . LYS A 1 358 ? 5.547 -6.527 -33.990 1.00 89.81 358 LYS A O 1
ATOM 2790 N N . TYR A 1 359 ? 6.546 -7.982 -32.572 1.00 89.31 359 TYR A N 1
ATOM 2791 C CA . TYR A 1 359 ? 6.031 -7.436 -31.318 1.00 89.31 359 TYR A CA 1
ATOM 2792 C C . TYR A 1 359 ? 7.150 -7.127 -30.323 1.00 89.31 359 TYR A C 1
ATOM 2794 O O . TYR A 1 359 ? 7.137 -6.055 -29.728 1.00 89.31 359 TYR A O 1
ATOM 2802 N N . ASP A 1 360 ? 8.136 -8.013 -30.219 1.00 95.69 360 ASP A N 1
ATOM 2803 C CA . ASP A 1 360 ? 9.219 -7.885 -29.252 1.00 95.69 360 ASP A CA 1
ATOM 2804 C C . ASP A 1 360 ? 10.346 -6.989 -29.762 1.00 95.69 360 ASP A C 1
ATOM 2806 O O . ASP A 1 360 ? 10.544 -6.782 -30.965 1.00 95.69 360 ASP A O 1
ATOM 2810 N N . SER A 1 361 ? 11.142 -6.504 -28.818 1.00 97.25 361 SER A N 1
ATOM 2811 C CA . SER A 1 361 ? 12.256 -5.603 -29.058 1.00 97.25 361 SER A CA 1
ATOM 2812 C C . SER A 1 361 ? 13.487 -5.966 -28.227 1.00 97.25 361 SER A C 1
ATOM 2814 O O . SER A 1 361 ? 13.423 -6.659 -27.214 1.00 97.25 361 SER A O 1
ATOM 2816 N N . LEU A 1 362 ? 14.647 -5.531 -28.708 1.00 98.38 362 LEU A N 1
ATOM 2817 C CA . LEU A 1 362 ? 15.951 -5.747 -28.092 1.00 98.38 362 LEU A CA 1
ATOM 2818 C C . LEU A 1 362 ? 16.535 -4.391 -27.729 1.00 98.38 362 LEU A C 1
ATOM 2820 O O . LEU A 1 362 ? 16.707 -3.528 -28.593 1.00 98.38 362 LEU A O 1
ATOM 2824 N N . TRP A 1 363 ? 16.801 -4.182 -26.452 1.00 98.38 363 TRP A N 1
ATOM 2825 C CA . TRP A 1 363 ? 17.255 -2.903 -25.927 1.00 98.38 363 TRP A CA 1
ATOM 2826 C C . TRP A 1 363 ? 18.708 -3.021 -25.485 1.00 98.38 363 TRP A C 1
ATOM 2828 O O . TRP A 1 363 ? 19.133 -4.050 -24.962 1.00 98.38 363 TRP A O 1
ATOM 2838 N N . PHE A 1 364 ? 19.485 -1.974 -25.722 1.00 97.69 364 PHE A N 1
ATOM 2839 C CA . PHE A 1 364 ? 20.892 -1.912 -25.353 1.00 97.69 364 PHE A CA 1
ATOM 2840 C C . PHE A 1 364 ? 21.123 -0.720 -24.445 1.00 97.69 364 PHE A C 1
ATOM 2842 O O . PHE A 1 364 ? 20.866 0.411 -24.858 1.00 97.69 364 PHE A O 1
ATOM 2849 N N . ASP A 1 365 ? 21.661 -0.980 -23.260 1.00 96.25 365 ASP A N 1
ATOM 2850 C CA . ASP A 1 365 ? 22.143 0.068 -22.368 1.00 96.25 365 ASP A CA 1
ATOM 2851 C C . ASP A 1 365 ? 23.190 0.924 -23.091 1.00 96.25 365 ASP A C 1
ATOM 2853 O O . ASP A 1 365 ? 24.174 0.420 -23.665 1.00 96.25 365 ASP A O 1
ATOM 2857 N N . ASP A 1 366 ? 22.956 2.232 -23.105 1.00 91.69 366 ASP A N 1
ATOM 2858 C CA . ASP A 1 366 ? 23.803 3.164 -23.828 1.00 91.69 366 ASP A CA 1
ATOM 2859 C C . ASP A 1 366 ? 25.212 3.300 -23.226 1.00 91.69 366 ASP A C 1
ATOM 2861 O O . ASP A 1 366 ? 26.149 3.646 -23.945 1.00 91.69 366 ASP A O 1
ATOM 2865 N N . ALA A 1 367 ? 25.433 2.954 -21.958 1.00 89.75 367 ALA A N 1
ATOM 2866 C CA . ALA A 1 367 ? 26.760 2.955 -21.351 1.00 89.75 367 ALA A CA 1
ATOM 2867 C C . ALA A 1 367 ? 27.564 1.690 -21.715 1.00 89.75 367 ALA A C 1
ATOM 2869 O O . ALA A 1 367 ? 28.796 1.746 -21.881 1.00 89.75 367 ALA A O 1
ATOM 2870 N N . ALA A 1 368 ? 26.889 0.554 -21.884 1.00 91.94 368 ALA A N 1
ATOM 2871 C CA . ALA A 1 368 ? 27.475 -0.728 -22.251 1.00 91.94 368 ALA A CA 1
ATOM 2872 C C . ALA A 1 368 ? 27.782 -0.828 -23.752 1.00 91.94 368 ALA A C 1
ATOM 2874 O O . ALA A 1 368 ? 28.849 -1.334 -24.127 1.00 91.94 368 ALA A O 1
ATOM 2875 N N . PHE A 1 369 ? 26.898 -0.298 -24.604 1.00 92.44 369 PHE A N 1
ATOM 2876 C CA . PHE A 1 369 ? 26.943 -0.448 -26.064 1.00 92.44 369 PHE A CA 1
ATOM 2877 C C . PHE A 1 369 ? 27.204 0.865 -26.810 1.00 92.44 369 PHE A C 1
ATOM 2879 O O . PHE A 1 369 ? 26.584 1.166 -27.831 1.00 92.44 369 PHE A O 1
ATOM 2886 N N . THR A 1 370 ? 28.181 1.647 -26.347 1.00 88.81 370 THR A N 1
ATOM 2887 C CA . THR A 1 370 ? 28.551 2.915 -26.991 1.00 88.81 370 THR A CA 1
ATOM 2888 C C . THR A 1 370 ? 29.985 2.973 -27.491 1.00 88.81 370 THR A C 1
ATOM 2890 O O . THR A 1 370 ? 30.922 2.377 -26.958 1.00 88.81 370 THR A O 1
ATOM 2893 N N . ASN A 1 371 ? 30.152 3.769 -28.540 1.00 87.88 371 ASN A N 1
ATOM 2894 C CA . ASN A 1 371 ? 31.419 4.251 -29.063 1.00 87.88 371 ASN A CA 1
ATOM 2895 C C . ASN A 1 371 ? 31.236 5.715 -29.497 1.00 87.88 371 ASN A C 1
ATOM 2897 O O . ASN A 1 371 ? 30.143 6.272 -29.413 1.00 87.88 371 ASN A O 1
ATOM 2901 N N . LYS A 1 372 ? 32.287 6.360 -30.014 1.00 89.94 372 LYS A N 1
ATOM 2902 C CA . LYS A 1 372 ? 32.216 7.777 -30.415 1.00 89.94 372 LYS A CA 1
ATOM 2903 C C . LYS A 1 372 ? 31.098 8.074 -31.430 1.00 89.94 372 LYS A C 1
ATOM 2905 O O . LYS A 1 372 ? 30.499 9.147 -31.380 1.00 89.94 372 LYS A O 1
ATOM 2910 N N . THR A 1 373 ? 30.825 7.159 -32.357 1.00 91.50 373 THR A N 1
ATOM 2911 C CA . THR A 1 373 ? 29.778 7.316 -33.376 1.00 91.50 373 THR A CA 1
ATOM 2912 C C . THR A 1 373 ? 28.384 7.209 -32.759 1.00 91.50 373 THR A C 1
ATOM 2914 O O . THR A 1 373 ? 27.539 8.062 -33.032 1.00 91.50 373 THR A O 1
ATOM 2917 N N . ILE A 1 374 ? 28.158 6.217 -31.894 1.00 92.38 374 ILE A N 1
ATOM 2918 C CA . ILE A 1 374 ? 26.881 6.022 -31.188 1.00 92.38 374 ILE A CA 1
ATOM 2919 C C . ILE A 1 374 ? 26.629 7.164 -30.195 1.00 92.38 374 ILE A C 1
ATOM 2921 O O . ILE A 1 374 ? 25.558 7.759 -30.224 1.00 92.38 374 ILE A O 1
ATOM 2925 N N . ALA A 1 375 ? 27.631 7.576 -29.416 1.00 93.38 375 ALA A N 1
ATOM 2926 C CA . ALA A 1 375 ? 27.522 8.708 -28.494 1.00 93.38 375 ALA A CA 1
ATOM 2927 C C . ALA A 1 375 ? 27.106 10.008 -29.208 1.00 93.38 375 ALA A C 1
ATOM 2929 O O . ALA A 1 375 ? 26.258 10.754 -28.725 1.00 93.38 375 ALA A O 1
ATOM 2930 N N . ASN A 1 376 ? 27.651 10.269 -30.402 1.00 95.00 376 ASN A N 1
ATOM 2931 C CA . ASN A 1 376 ? 27.228 11.410 -31.216 1.00 95.00 376 ASN A CA 1
ATOM 2932 C C . ASN A 1 376 ? 25.784 11.275 -31.719 1.00 95.00 376 ASN A C 1
ATOM 2934 O O . ASN A 1 376 ? 25.089 12.281 -31.831 1.00 95.00 376 ASN A O 1
ATOM 2938 N N . TYR A 1 377 ? 25.338 10.057 -32.036 1.00 95.25 377 TYR A N 1
ATOM 2939 C CA . TYR A 1 377 ? 23.960 9.785 -32.446 1.00 95.25 377 TYR A CA 1
ATOM 2940 C C . TYR A 1 377 ? 22.957 9.965 -31.296 1.00 95.25 377 TYR A C 1
ATOM 2942 O O . TYR A 1 377 ? 21.852 10.455 -31.535 1.00 95.25 377 TYR A O 1
ATOM 2950 N N . LEU A 1 378 ? 23.342 9.594 -30.073 1.00 96.38 378 LEU A N 1
ATOM 2951 C CA . LEU A 1 378 ? 22.507 9.679 -28.871 1.00 96.38 378 LEU A CA 1
ATOM 2952 C C . LEU A 1 378 ? 22.527 11.059 -28.203 1.00 96.38 378 LEU A C 1
ATOM 2954 O O . LEU A 1 378 ? 21.681 11.352 -27.359 1.00 96.38 378 LEU A O 1
ATOM 2958 N N . LYS A 1 379 ? 23.454 11.941 -28.593 1.00 96.62 379 LYS A N 1
ATOM 2959 C CA . LYS A 1 379 ? 23.585 13.281 -28.014 1.00 96.62 379 LYS A CA 1
ATOM 2960 C C . LYS A 1 379 ? 22.258 14.050 -28.069 1.00 96.62 379 LYS A C 1
ATOM 2962 O O . LYS A 1 379 ? 21.763 14.372 -29.147 1.00 96.62 379 LYS A O 1
ATOM 2967 N N . GLY A 1 380 ? 21.736 14.393 -26.891 1.00 95.00 380 GLY A N 1
ATOM 2968 C CA . GLY A 1 380 ? 20.490 15.149 -26.729 1.00 95.00 380 GLY A CA 1
ATOM 2969 C C . GLY A 1 380 ? 19.208 14.325 -26.875 1.00 95.00 380 GLY A C 1
ATOM 2970 O O . GLY A 1 380 ? 18.139 14.922 -26.909 1.00 95.00 380 GLY A O 1
ATOM 2971 N N . LYS A 1 381 ? 19.301 12.991 -26.977 1.00 94.88 381 LYS A N 1
ATOM 2972 C CA . LYS A 1 381 ? 18.135 12.099 -27.068 1.00 94.88 381 LYS A CA 1
ATOM 2973 C C . LYS A 1 381 ? 17.698 11.498 -25.732 1.00 94.88 381 LYS A C 1
ATOM 2975 O O . LYS A 1 381 ? 16.533 11.158 -25.635 1.00 94.88 381 LYS A O 1
ATOM 2980 N N . ALA A 1 382 ? 18.610 11.409 -24.756 1.00 91.50 382 ALA A N 1
ATOM 2981 C CA . ALA A 1 382 ? 18.357 10.898 -23.402 1.00 91.50 382 ALA A CA 1
ATOM 2982 C C . ALA A 1 382 ? 17.587 9.557 -23.397 1.00 91.50 382 ALA A C 1
ATOM 2984 O O . ALA A 1 382 ? 16.432 9.539 -22.977 1.00 91.50 382 ALA A O 1
ATOM 2985 N N . PRO A 1 383 ? 18.188 8.472 -23.926 1.00 92.56 383 PRO A N 1
ATOM 2986 C CA . PRO A 1 383 ? 17.555 7.156 -23.902 1.00 92.56 383 PRO A CA 1
ATOM 2987 C C . PRO A 1 383 ? 17.236 6.726 -22.457 1.00 92.56 383 PRO A C 1
ATOM 2989 O O . PRO A 1 383 ? 17.958 7.091 -21.528 1.00 92.56 383 PRO A O 1
ATOM 2992 N N . SER A 1 384 ? 16.104 6.042 -22.288 1.00 92.12 384 SER A N 1
ATOM 2993 C CA . SER A 1 384 ? 15.645 5.438 -21.032 1.00 92.12 384 SER A CA 1
ATOM 2994 C C . SER A 1 384 ? 14.644 4.316 -21.330 1.00 92.12 384 SER A C 1
ATOM 2996 O O . SER A 1 384 ? 14.159 4.210 -22.460 1.00 92.12 384 SER A O 1
ATOM 2998 N N . PHE A 1 385 ? 14.262 3.520 -20.325 1.00 84.69 385 PHE A N 1
ATOM 2999 C CA . PHE A 1 385 ? 13.193 2.518 -20.477 1.00 84.69 385 PHE A CA 1
ATOM 3000 C C . PHE A 1 385 ? 11.846 3.130 -20.893 1.00 84.69 385 PHE A C 1
ATOM 3002 O O . PHE A 1 385 ? 11.148 2.558 -21.725 1.00 84.69 385 PHE A O 1
ATOM 3009 N N . ASP A 1 386 ? 11.513 4.322 -20.391 1.00 86.88 386 ASP A N 1
ATOM 3010 C CA . ASP A 1 386 ? 10.275 5.032 -20.753 1.00 86.88 386 ASP A CA 1
ATOM 3011 C C . ASP A 1 386 ? 10.353 5.706 -22.131 1.00 86.88 386 ASP A C 1
ATOM 3013 O O . ASP A 1 386 ? 9.347 6.133 -22.701 1.00 86.88 386 ASP A O 1
ATOM 3017 N N . SER A 1 387 ? 11.560 5.896 -22.662 1.00 91.31 387 SER A N 1
ATOM 3018 C CA . SER A 1 387 ? 11.807 6.611 -23.916 1.00 91.31 387 SER A CA 1
ATOM 3019 C C . SER A 1 387 ? 12.955 5.973 -24.710 1.00 91.31 387 SER A C 1
ATOM 3021 O O . SER A 1 387 ? 13.990 6.610 -24.941 1.00 91.31 387 SER A O 1
ATOM 3023 N N . PRO A 1 388 ? 12.779 4.720 -25.175 1.00 96.06 388 PRO A N 1
ATOM 3024 C CA . PRO A 1 388 ? 13.809 3.998 -25.905 1.00 96.06 388 PRO A CA 1
ATOM 3025 C C . PRO A 1 388 ? 14.081 4.651 -27.268 1.00 96.06 388 PRO A C 1
ATOM 3027 O O . PRO A 1 388 ? 13.178 4.989 -28.040 1.00 96.06 388 PRO A O 1
ATOM 3030 N N . VAL A 1 389 ? 15.358 4.808 -27.611 1.00 97.81 389 VAL A N 1
ATOM 3031 C CA . VAL A 1 389 ? 15.798 5.451 -28.854 1.00 97.81 389 VAL A CA 1
ATOM 3032 C C . VAL A 1 389 ? 16.080 4.397 -29.917 1.00 97.81 389 VAL A C 1
ATOM 3034 O O . VAL A 1 389 ? 17.058 3.661 -29.826 1.00 97.81 389 VAL A O 1
ATOM 3037 N N . ALA A 1 390 ? 15.284 4.374 -30.987 1.00 97.75 390 ALA A N 1
ATOM 3038 C CA . ALA A 1 390 ? 15.455 3.410 -32.076 1.00 97.75 390 ALA A CA 1
ATOM 3039 C C . ALA A 1 390 ? 16.878 3.406 -32.670 1.00 97.75 390 ALA A C 1
ATOM 3041 O O . ALA A 1 390 ? 17.499 4.460 -32.894 1.00 97.75 390 ALA A O 1
ATOM 3042 N N . LEU A 1 391 ? 17.377 2.211 -32.988 1.00 96.75 391 LEU A N 1
ATOM 3043 C CA . LEU A 1 391 ? 18.679 2.010 -33.607 1.00 96.75 391 LEU A CA 1
ATOM 3044 C C . LEU A 1 391 ? 18.702 2.620 -35.015 1.00 96.75 391 LEU A C 1
ATOM 3046 O O . LEU A 1 391 ? 17.816 2.407 -35.849 1.00 96.75 391 LEU A O 1
ATOM 3050 N N . LYS A 1 392 ? 19.761 3.376 -35.320 1.00 95.94 392 LYS A N 1
ATOM 3051 C CA . LYS A 1 392 ? 19.959 3.917 -36.667 1.00 95.94 392 LYS A CA 1
ATOM 3052 C C . LYS A 1 392 ? 20.174 2.763 -37.648 1.00 95.94 392 LYS A C 1
ATOM 3054 O O . LYS A 1 392 ? 21.024 1.916 -37.413 1.00 95.94 392 LYS A O 1
ATOM 3059 N N . ALA A 1 393 ? 19.491 2.776 -38.793 1.00 96.12 393 ALA A N 1
ATOM 3060 C CA . ALA A 1 393 ? 19.594 1.704 -39.790 1.00 96.12 393 ALA A CA 1
ATOM 3061 C C . ALA A 1 393 ? 21.036 1.383 -40.229 1.00 96.12 393 ALA A C 1
ATOM 3063 O O . ALA A 1 393 ? 21.353 0.224 -40.463 1.00 96.12 393 ALA A O 1
ATOM 3064 N N . SER A 1 394 ? 21.913 2.391 -40.297 1.00 93.44 394 SER A N 1
ATOM 3065 C CA . SER A 1 394 ? 23.331 2.213 -40.640 1.00 93.44 394 SER A CA 1
ATOM 3066 C C . SER A 1 394 ? 24.159 1.515 -39.558 1.00 93.44 394 SER A C 1
ATOM 3068 O O . SER A 1 394 ? 25.321 1.248 -39.803 1.00 93.44 394 SER A O 1
ATOM 3070 N N . PHE A 1 395 ? 23.605 1.297 -38.360 1.00 94.62 395 PHE A N 1
ATOM 3071 C CA . PHE A 1 395 ? 24.275 0.605 -37.255 1.00 94.62 395 PHE A CA 1
ATOM 3072 C C . PHE A 1 395 ? 24.012 -0.900 -37.228 1.00 94.62 395 PHE A C 1
ATOM 3074 O O . PHE A 1 395 ? 24.598 -1.616 -36.418 1.00 94.62 395 PHE A O 1
ATOM 3081 N N . PHE A 1 396 ? 23.112 -1.377 -38.087 1.00 95.31 396 PHE A N 1
ATOM 3082 C CA . PHE A 1 396 ? 22.622 -2.743 -38.077 1.00 95.31 396 PHE A CA 1
ATOM 3083 C C . PHE A 1 396 ? 22.874 -3.441 -39.403 1.00 95.31 396 PHE A C 1
ATOM 3085 O O . PHE A 1 396 ? 22.637 -2.889 -40.480 1.00 95.31 396 PHE A O 1
ATOM 3092 N N . ARG A 1 397 ? 23.222 -4.722 -39.313 1.00 93.25 397 ARG A N 1
ATOM 3093 C CA . ARG A 1 397 ? 23.481 -5.563 -40.467 1.00 93.25 397 ARG A CA 1
ATOM 3094 C C . ARG A 1 397 ? 22.925 -6.968 -40.300 1.00 93.25 397 ARG A C 1
ATOM 3096 O O . ARG A 1 397 ? 23.035 -7.585 -39.249 1.00 93.25 397 ARG A O 1
ATOM 3103 N N . VAL A 1 398 ? 22.431 -7.531 -41.401 1.00 94.25 398 VAL A N 1
ATOM 3104 C CA . VAL A 1 398 ? 22.154 -8.969 -41.514 1.00 94.25 398 VAL A CA 1
ATOM 3105 C C . VAL A 1 398 ? 23.332 -9.659 -42.207 1.00 94.25 398 VAL A C 1
ATOM 3107 O O . VAL A 1 398 ? 23.713 -9.280 -43.317 1.00 94.25 398 VAL A O 1
ATOM 3110 N N . GLY A 1 399 ? 23.916 -10.679 -41.576 1.00 92.50 399 GLY A N 1
ATOM 3111 C CA . GLY A 1 399 ? 25.013 -11.455 -42.154 1.00 92.50 399 GLY A CA 1
ATOM 3112 C C . GLY A 1 399 ? 25.899 -12.163 -41.130 1.00 92.50 399 GLY A C 1
ATOM 3113 O O . GLY A 1 399 ? 25.524 -12.355 -39.979 1.00 92.50 399 GLY A O 1
ATOM 3114 N N . ASP A 1 400 ? 27.092 -12.560 -41.580 1.00 90.00 400 ASP A N 1
ATOM 3115 C CA . ASP A 1 400 ? 28.058 -13.327 -40.778 1.00 90.00 400 ASP A CA 1
ATOM 3116 C C . ASP A 1 400 ? 29.241 -12.476 -40.271 1.00 90.00 400 ASP A C 1
ATOM 3118 O O . ASP A 1 400 ? 30.128 -12.999 -39.601 1.00 90.00 400 ASP A O 1
ATOM 3122 N N . LYS A 1 401 ? 29.302 -11.190 -40.645 1.00 88.00 401 LYS A N 1
ATOM 3123 C CA . LYS A 1 401 ? 30.361 -10.240 -40.267 1.00 88.00 401 LYS A CA 1
ATOM 3124 C C . LYS A 1 401 ? 29.946 -8.793 -40.546 1.00 88.00 401 LYS A C 1
ATOM 3126 O O . LYS A 1 401 ? 29.127 -8.562 -41.443 1.00 88.00 401 LYS A O 1
ATOM 3131 N N . ALA A 1 402 ? 30.577 -7.857 -39.842 1.00 87.69 402 ALA A N 1
ATOM 3132 C CA . ALA A 1 402 ? 30.622 -6.447 -40.219 1.00 87.69 402 ALA A CA 1
ATOM 3133 C C . ALA A 1 402 ? 31.369 -6.271 -41.558 1.00 87.69 402 ALA A C 1
ATOM 3135 O O . ALA A 1 402 ? 32.265 -7.060 -41.885 1.00 87.69 402 ALA A O 1
ATOM 3136 N N . LEU A 1 403 ? 30.964 -5.288 -42.363 1.00 85.50 403 LEU A N 1
ATOM 3137 C CA . LEU A 1 403 ? 31.614 -4.925 -43.627 1.00 85.50 403 LEU A CA 1
ATOM 3138 C C . LEU A 1 403 ? 32.183 -3.511 -43.613 1.00 85.50 403 LEU A C 1
ATOM 3140 O O . LEU A 1 403 ? 33.150 -3.253 -44.332 1.00 85.50 403 LEU A O 1
ATOM 3144 N N . ASP A 1 404 ? 31.597 -2.618 -42.827 1.00 84.94 404 ASP A N 1
ATOM 3145 C CA . ASP A 1 404 ? 32.104 -1.272 -42.623 1.00 84.94 404 ASP A CA 1
ATOM 3146 C C . ASP A 1 404 ? 32.213 -0.919 -41.133 1.00 84.94 404 ASP A C 1
ATOM 3148 O O . ASP A 1 404 ? 31.973 -1.739 -40.249 1.00 84.94 404 ASP A O 1
ATOM 3152 N N . LYS A 1 405 ? 32.670 0.306 -40.870 1.00 84.31 405 LYS A N 1
ATOM 3153 C CA . LYS A 1 405 ? 32.930 0.834 -39.524 1.00 84.31 405 LYS A CA 1
ATOM 3154 C C . LYS A 1 405 ? 31.665 1.235 -38.756 1.00 84.31 405 LYS A C 1
ATOM 3156 O O . LYS A 1 405 ? 31.766 1.687 -37.620 1.00 84.31 405 LYS A O 1
ATOM 3161 N N . ASP A 1 406 ? 30.513 1.221 -39.419 1.00 85.12 406 ASP A N 1
ATOM 3162 C CA . ASP A 1 406 ? 29.242 1.625 -38.836 1.00 85.12 406 ASP A CA 1
ATOM 3163 C C . ASP A 1 406 ? 28.363 0.390 -38.544 1.00 85.12 406 ASP A C 1
ATOM 3165 O O . ASP A 1 406 ? 27.471 0.495 -37.717 1.00 85.12 406 ASP A O 1
ATOM 3169 N N . ASP A 1 407 ? 28.668 -0.792 -39.099 1.00 89.38 407 ASP A N 1
ATOM 3170 C CA . ASP A 1 407 ? 28.036 -2.090 -38.800 1.00 89.38 407 ASP A CA 1
ATOM 3171 C C . ASP A 1 407 ? 28.297 -2.597 -37.355 1.00 89.38 407 ASP A C 1
ATOM 3173 O O . ASP A 1 407 ? 29.032 -3.564 -37.135 1.00 89.38 407 ASP A O 1
ATOM 3177 N N . PHE A 1 408 ? 27.680 -1.978 -36.347 1.00 92.75 408 PHE A N 1
ATOM 3178 C CA . PHE A 1 408 ? 27.910 -2.324 -34.939 1.00 92.75 408 PHE A CA 1
ATOM 3179 C C . PHE A 1 408 ? 27.147 -3.563 -34.455 1.00 92.75 408 PHE A C 1
ATOM 3181 O O . PHE A 1 408 ? 27.686 -4.346 -33.674 1.00 92.75 408 PHE A O 1
ATOM 3188 N N . PHE A 1 409 ? 25.912 -3.763 -34.919 1.00 94.75 409 PHE A N 1
ATOM 3189 C CA . PHE A 1 409 ? 25.071 -4.902 -34.544 1.00 94.75 409 PHE A CA 1
ATOM 3190 C C . PHE A 1 409 ? 24.833 -5.811 -35.745 1.00 94.75 409 PHE A C 1
ATOM 3192 O O . PHE A 1 409 ? 24.314 -5.377 -36.774 1.00 94.75 409 PHE A O 1
ATOM 3199 N N . ILE A 1 410 ? 25.194 -7.088 -35.617 1.00 94.31 410 ILE A N 1
ATOM 3200 C CA . ILE A 1 410 ? 25.131 -8.053 -36.717 1.00 94.31 410 ILE A CA 1
ATOM 3201 C C . ILE A 1 410 ? 24.227 -9.220 -36.334 1.00 94.31 410 ILE A C 1
ATOM 3203 O O . ILE A 1 410 ? 24.546 -10.005 -35.443 1.00 94.31 410 ILE A O 1
ATOM 3207 N N . TRP A 1 411 ? 23.113 -9.369 -37.047 1.00 95.94 411 TRP A N 1
ATOM 3208 C CA . TRP A 1 411 ? 22.211 -10.509 -36.930 1.00 95.94 411 TRP A CA 1
ATOM 3209 C C . TRP A 1 411 ? 22.549 -11.586 -37.961 1.00 95.94 411 TRP A C 1
ATOM 3211 O O . TRP A 1 411 ? 22.493 -11.350 -39.171 1.00 95.94 411 TRP A O 1
ATOM 3221 N N . ASN A 1 412 ? 22.823 -12.802 -37.490 1.00 94.94 412 ASN A N 1
ATOM 3222 C CA . ASN A 1 412 ? 23.007 -13.964 -38.346 1.00 94.94 412 ASN A CA 1
ATOM 3223 C C . ASN A 1 412 ? 21.732 -14.829 -38.378 1.00 94.94 412 ASN A C 1
ATOM 3225 O O . ASN A 1 412 ? 21.492 -15.616 -37.457 1.00 94.94 412 ASN A O 1
ATOM 3229 N N . PRO A 1 413 ? 20.934 -14.787 -39.462 1.00 92.69 413 PRO A N 1
ATOM 3230 C CA . PRO A 1 413 ? 19.664 -15.504 -39.529 1.00 92.69 413 PRO A CA 1
ATOM 3231 C C . PRO A 1 413 ? 19.823 -17.025 -39.650 1.00 92.69 413 PRO A C 1
ATOM 3233 O O . PRO A 1 413 ? 18.847 -17.738 -39.401 1.00 92.69 413 PRO A O 1
ATOM 3236 N N . LYS A 1 414 ? 21.009 -17.531 -40.028 1.00 92.38 414 LYS A N 1
ATOM 3237 C CA . LYS A 1 414 ? 21.290 -18.973 -40.130 1.00 92.38 414 LYS A CA 1
ATOM 3238 C C . LYS A 1 414 ? 21.604 -19.571 -38.766 1.00 92.38 414 LYS A C 1
ATOM 3240 O O . LYS A 1 414 ? 21.059 -20.612 -38.419 1.00 92.38 414 LYS A O 1
ATOM 3245 N N . THR A 1 415 ? 22.480 -18.914 -38.009 1.00 94.06 415 THR A N 1
ATOM 3246 C CA . THR A 1 415 ? 22.921 -19.398 -36.690 1.00 94.06 415 THR A CA 1
ATOM 3247 C C . THR A 1 415 ? 22.047 -18.900 -35.549 1.00 94.06 415 THR A C 1
ATOM 3249 O O . THR A 1 415 ? 22.148 -19.435 -34.450 1.00 94.06 415 THR A O 1
ATOM 3252 N N . LYS A 1 416 ? 21.178 -17.918 -35.820 1.00 94.81 416 LYS A N 1
ATOM 3253 C CA . LYS A 1 416 ? 20.319 -17.252 -34.839 1.00 94.81 416 LYS A CA 1
ATOM 3254 C C . LYS A 1 416 ? 21.100 -16.501 -33.761 1.00 94.81 416 LYS A C 1
ATOM 3256 O O . LYS A 1 416 ? 20.666 -16.419 -32.618 1.00 94.81 416 LYS A O 1
ATOM 3261 N N . LYS A 1 417 ? 22.263 -15.967 -34.132 1.00 95.62 417 LYS A N 1
ATOM 3262 C CA . LYS A 1 417 ? 23.174 -15.266 -33.225 1.00 95.62 417 LYS A CA 1
ATOM 3263 C C . LYS A 1 417 ? 23.217 -13.779 -33.529 1.00 95.62 417 LYS A C 1
ATOM 3265 O O . LYS A 1 417 ? 23.238 -13.389 -34.698 1.00 95.62 417 LYS A O 1
ATOM 3270 N N . LEU A 1 418 ? 23.275 -12.986 -32.468 1.00 96.19 418 LEU A N 1
ATOM 3271 C CA . LEU A 1 418 ? 23.483 -11.548 -32.505 1.00 96.19 418 LEU A CA 1
ATOM 3272 C C . LEU A 1 418 ? 24.907 -11.224 -32.050 1.00 96.19 418 LEU A C 1
ATOM 3274 O O . LEU A 1 418 ? 25.393 -11.767 -31.054 1.00 96.19 418 LEU A O 1
ATOM 3278 N N . TYR A 1 419 ? 25.568 -10.341 -32.788 1.00 94.75 419 TYR A N 1
ATOM 3279 C CA . TYR A 1 419 ? 26.940 -9.935 -32.524 1.00 94.75 419 TYR A CA 1
ATOM 3280 C C . TYR A 1 419 ? 27.072 -8.421 -32.371 1.00 94.75 419 TYR A C 1
ATOM 3282 O O . TYR A 1 419 ? 26.351 -7.669 -33.024 1.00 94.75 419 TYR A O 1
ATOM 3290 N N . TRP A 1 420 ? 28.046 -8.014 -31.560 1.00 92.94 420 TRP A N 1
ATOM 3291 C CA . TRP A 1 420 ? 28.484 -6.638 -31.337 1.00 92.94 420 TRP A CA 1
ATOM 3292 C C . TRP A 1 420 ? 29.910 -6.448 -31.858 1.00 92.94 420 TRP A C 1
ATOM 3294 O O . TRP A 1 420 ? 30.810 -7.196 -31.462 1.00 92.94 420 TRP A O 1
ATOM 3304 N N . ASP A 1 421 ? 30.136 -5.471 -32.739 1.00 90.12 421 ASP A N 1
ATOM 3305 C CA . ASP A 1 421 ? 31.477 -5.074 -33.186 1.00 90.12 421 ASP A CA 1
ATOM 3306 C C . ASP A 1 421 ? 32.105 -4.079 -32.201 1.00 90.12 421 ASP A C 1
ATOM 3308 O O . ASP A 1 421 ? 31.951 -2.864 -32.320 1.00 90.12 421 ASP A O 1
ATOM 3312 N N . VAL A 1 422 ? 32.817 -4.621 -31.209 1.00 81.62 422 VAL A N 1
ATOM 3313 C CA . VAL A 1 422 ? 33.326 -3.890 -30.033 1.00 81.62 422 VAL A CA 1
ATOM 3314 C C . VAL A 1 422 ? 34.146 -2.652 -30.392 1.00 81.62 422 VAL A C 1
ATOM 3316 O O . VAL A 1 422 ? 34.080 -1.642 -29.692 1.00 81.62 422 VAL A O 1
ATOM 3319 N N . ASP A 1 423 ? 34.950 -2.729 -31.452 1.00 73.31 423 ASP A N 1
ATOM 3320 C CA . ASP A 1 423 ? 35.850 -1.647 -31.850 1.00 73.31 423 ASP A CA 1
ATOM 3321 C C . ASP A 1 423 ? 35.324 -0.797 -33.012 1.00 73.31 423 ASP A C 1
ATOM 3323 O O . ASP A 1 423 ? 35.973 0.185 -33.384 1.00 73.31 423 ASP A O 1
ATOM 3327 N N . GLY A 1 424 ? 34.155 -1.147 -33.565 1.00 71.06 424 GLY A N 1
ATOM 3328 C CA . GLY A 1 424 ? 33.533 -0.434 -34.678 1.00 71.06 424 GLY A CA 1
ATOM 3329 C C . GLY A 1 424 ? 34.428 -0.327 -35.911 1.00 71.06 424 GLY A C 1
ATOM 3330 O O . GLY A 1 424 ? 34.349 0.650 -36.654 1.00 71.06 424 GLY A O 1
ATOM 3331 N N . SER A 1 425 ? 35.373 -1.253 -36.086 1.00 69.75 425 SER A N 1
ATOM 3332 C CA . SER A 1 425 ? 36.360 -1.200 -37.167 1.00 69.75 425 SER A CA 1
ATOM 3333 C C . SER A 1 425 ? 35.982 -2.065 -38.366 1.00 69.75 425 SER A C 1
ATOM 3335 O O . SER A 1 425 ? 36.697 -2.050 -39.373 1.00 69.75 425 SER A O 1
ATOM 3337 N N . GLY A 1 426 ? 34.918 -2.868 -38.254 1.00 65.75 426 GLY A N 1
ATOM 3338 C CA . GLY A 1 426 ? 34.433 -3.762 -39.300 1.00 65.75 426 GLY A CA 1
ATOM 3339 C C . GLY A 1 426 ? 35.350 -4.949 -39.618 1.00 65.75 426 GLY A C 1
ATOM 3340 O O . GLY A 1 426 ? 35.089 -5.689 -40.566 1.00 65.75 426 GLY A O 1
ATOM 3341 N N . SER A 1 427 ? 36.457 -5.143 -38.884 1.00 59.16 427 SER A N 1
ATOM 3342 C CA . SER A 1 427 ? 37.535 -6.056 -39.310 1.00 59.16 427 SER A CA 1
ATOM 3343 C C . SER A 1 427 ? 38.209 -6.894 -38.220 1.00 59.16 427 SER A C 1
ATOM 3345 O O . SER A 1 427 ? 38.907 -7.850 -38.570 1.00 59.16 427 SER A O 1
ATOM 3347 N N . LYS A 1 428 ? 38.039 -6.588 -36.922 1.00 60.66 428 LYS A N 1
ATOM 3348 C CA . LYS A 1 428 ? 38.962 -7.101 -35.891 1.00 60.66 428 LYS A CA 1
ATOM 3349 C C . LYS A 1 428 ? 38.377 -8.020 -34.828 1.00 60.66 428 LYS A C 1
ATOM 3351 O O . LYS A 1 428 ? 39.068 -8.995 -34.523 1.00 60.66 428 LYS A O 1
ATOM 3356 N N . GLN A 1 429 ? 37.163 -7.821 -34.302 1.00 69.56 429 GLN A N 1
ATOM 3357 C CA . GLN A 1 429 ? 36.486 -8.860 -33.507 1.00 69.56 429 GLN A CA 1
ATOM 3358 C C . GLN A 1 429 ? 35.061 -8.480 -33.091 1.00 69.56 429 GLN A C 1
ATOM 3360 O O . GLN A 1 429 ? 34.850 -7.835 -32.069 1.00 69.56 429 GLN A O 1
ATOM 3365 N N . MET A 1 430 ? 34.078 -9.023 -33.808 1.00 87.25 430 MET A N 1
ATOM 3366 C CA . MET A 1 430 ? 32.719 -9.086 -33.284 1.00 87.25 430 MET A CA 1
ATOM 3367 C C . MET A 1 430 ? 32.631 -10.124 -32.153 1.00 87.25 430 MET A C 1
ATOM 3369 O O . MET A 1 430 ? 33.231 -11.209 -32.230 1.00 87.25 430 MET A O 1
ATOM 3373 N N . VAL A 1 431 ? 31.882 -9.801 -31.104 1.00 91.69 431 VAL A N 1
ATOM 3374 C CA . VAL A 1 431 ? 31.582 -10.694 -29.981 1.00 91.69 431 VAL A CA 1
ATOM 3375 C C . VAL A 1 431 ? 30.119 -11.105 -30.032 1.00 91.69 431 VAL A C 1
ATOM 3377 O O . VAL A 1 431 ? 29.260 -10.316 -30.396 1.00 91.69 431 VAL A O 1
ATOM 3380 N N . GLU A 1 432 ? 29.836 -12.366 -29.724 1.00 93.56 432 GLU A N 1
ATOM 3381 C CA . GLU A 1 432 ? 28.462 -12.873 -29.655 1.00 93.56 432 GLU A CA 1
ATOM 3382 C C . GLU A 1 432 ? 27.821 -12.397 -28.351 1.00 93.56 432 GLU A C 1
ATOM 3384 O O . GLU A 1 432 ? 28.363 -12.702 -27.290 1.00 93.56 432 GLU A O 1
ATOM 3389 N N . ILE A 1 433 ? 26.701 -11.680 -28.460 1.00 93.88 433 ILE A N 1
ATOM 3390 C CA . ILE A 1 433 ? 25.935 -11.135 -27.330 1.00 93.88 433 ILE A CA 1
ATOM 3391 C C . ILE A 1 433 ? 24.832 -12.119 -26.937 1.00 93.88 433 ILE A C 1
ATOM 3393 O O . ILE A 1 433 ? 24.684 -12.455 -25.772 1.00 93.88 433 ILE A O 1
ATOM 3397 N N . ALA A 1 434 ? 24.090 -12.633 -27.925 1.00 96.75 434 ALA A N 1
ATOM 3398 C CA . ALA A 1 434 ? 22.903 -13.436 -27.664 1.00 96.75 434 ALA A CA 1
ATOM 3399 C C . ALA A 1 434 ? 22.630 -14.484 -28.745 1.00 96.75 434 ALA A C 1
ATOM 3401 O O . ALA A 1 434 ? 22.995 -14.327 -29.917 1.00 96.75 434 ALA A O 1
ATOM 3402 N N . THR A 1 435 ? 21.918 -15.538 -28.351 1.00 97.62 435 THR A N 1
ATOM 3403 C CA . THR A 1 435 ? 21.208 -16.447 -29.260 1.00 97.62 435 THR A CA 1
ATOM 3404 C C . THR A 1 435 ? 19.706 -16.171 -29.184 1.00 97.62 435 THR A C 1
ATOM 3406 O O . THR A 1 435 ? 19.136 -16.167 -28.100 1.00 97.62 435 THR A O 1
ATOM 3409 N N . ILE A 1 436 ? 19.044 -15.982 -30.328 1.00 97.00 436 ILE A N 1
ATOM 3410 C CA . ILE A 1 436 ? 17.642 -15.542 -30.392 1.00 97.00 436 ILE A CA 1
ATOM 3411 C C . ILE A 1 436 ? 16.801 -16.584 -31.124 1.00 97.00 436 ILE A C 1
ATOM 3413 O O . ILE A 1 436 ? 16.895 -16.756 -32.343 1.00 97.00 436 ILE A O 1
ATOM 3417 N N . LYS A 1 43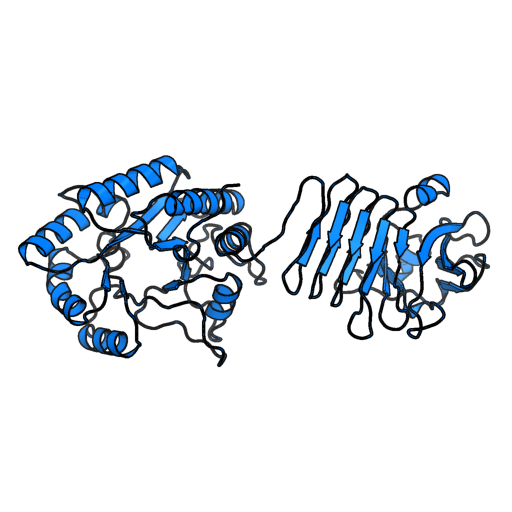7 ? 15.949 -17.293 -30.389 1.00 94.69 437 LYS A N 1
ATOM 3418 C CA . LYS A 1 437 ? 15.007 -18.250 -30.971 1.00 94.69 437 LYS A CA 1
ATOM 3419 C C . LYS A 1 437 ? 13.728 -17.522 -31.360 1.00 94.69 437 LYS A C 1
ATOM 3421 O O . LYS A 1 437 ? 13.056 -16.954 -30.513 1.00 94.69 437 LYS A O 1
ATOM 3426 N N . LEU A 1 438 ? 13.411 -17.558 -32.653 1.00 91.12 438 LEU A N 1
ATOM 3427 C CA . LEU A 1 438 ? 12.253 -16.858 -33.204 1.00 91.12 438 LEU A CA 1
ATOM 3428 C C . LEU A 1 438 ? 10.963 -17.670 -33.036 1.00 91.12 438 LEU A C 1
ATOM 3430 O O . LEU A 1 438 ? 10.951 -18.867 -33.352 1.00 91.12 438 LEU A O 1
ATOM 3434 N N . GLN A 1 439 ? 9.871 -17.016 -32.635 1.00 88.31 439 GLN A N 1
ATOM 3435 C CA . GLN A 1 439 ? 8.540 -17.621 -32.619 1.00 88.31 439 GLN A CA 1
ATOM 3436 C C . GLN A 1 439 ? 8.041 -17.915 -34.039 1.00 88.31 439 GLN A C 1
ATOM 3438 O O . GLN A 1 439 ? 8.212 -17.147 -34.992 1.00 88.31 439 GLN A O 1
ATOM 3443 N N . LYS A 1 440 ? 7.392 -19.070 -34.206 1.00 83.62 440 LYS A N 1
ATOM 3444 C CA . LYS A 1 440 ? 6.854 -19.484 -35.504 1.00 83.62 440 LYS A CA 1
ATOM 3445 C C . LYS A 1 440 ? 5.635 -18.630 -35.859 1.00 83.62 440 LYS A C 1
ATOM 3447 O O . LYS A 1 440 ? 4.622 -18.696 -35.179 1.00 83.62 440 LYS A O 1
ATOM 3452 N N . GLY A 1 441 ? 5.695 -17.937 -36.996 1.00 80.50 441 GLY A N 1
ATOM 3453 C CA . GLY A 1 441 ? 4.561 -17.171 -37.534 1.00 80.50 441 GLY A CA 1
ATOM 3454 C C . GLY A 1 441 ? 4.541 -15.688 -37.151 1.00 80.50 441 GLY A C 1
ATOM 3455 O O . GLY A 1 441 ? 3.629 -14.983 -37.574 1.00 80.50 441 GLY A O 1
ATOM 3456 N N . GLU A 1 442 ? 5.557 -15.206 -36.430 1.00 77.94 442 GLU A N 1
ATOM 3457 C CA . GLU A 1 442 ? 5.630 -13.823 -35.924 1.00 77.94 442 GLU A CA 1
ATOM 3458 C C . GLU A 1 442 ? 6.775 -13.009 -36.545 1.00 77.94 442 GLU A C 1
ATOM 3460 O O . GLU A 1 442 ? 7.131 -11.941 -36.070 1.00 77.94 442 GLU A O 1
ATOM 3465 N N . GLY A 1 443 ? 7.337 -13.503 -37.649 1.00 74.50 443 GLY A N 1
ATOM 3466 C CA . GLY A 1 443 ? 8.475 -12.902 -38.341 1.00 74.50 443 GLY A CA 1
ATOM 3467 C C . GLY A 1 443 ? 9.587 -13.921 -38.566 1.00 74.50 443 GLY A C 1
ATOM 3468 O O . GLY A 1 443 ? 9.676 -14.938 -37.883 1.00 74.50 443 GLY A O 1
ATOM 3469 N N . THR A 1 444 ? 10.422 -13.696 -39.581 1.00 76.94 444 THR A N 1
ATOM 3470 C CA . THR A 1 444 ? 11.494 -14.641 -39.955 1.00 76.94 444 THR A CA 1
ATOM 3471 C C . THR A 1 444 ? 12.891 -14.035 -39.898 1.00 76.94 444 THR A C 1
ATOM 3473 O O . THR A 1 444 ? 13.877 -14.763 -40.040 1.00 76.94 444 THR A O 1
ATOM 3476 N N . THR A 1 445 ? 12.998 -12.720 -39.700 1.00 85.44 445 THR A N 1
ATOM 3477 C CA . THR A 1 445 ? 14.271 -12.002 -39.600 1.00 85.44 445 THR A CA 1
ATOM 3478 C C . THR A 1 445 ? 14.136 -10.781 -38.709 1.00 85.44 445 THR A C 1
ATOM 3480 O O . THR A 1 445 ? 13.065 -10.187 -38.665 1.00 85.44 445 THR A O 1
ATOM 3483 N N . LEU A 1 446 ? 15.250 -10.404 -38.083 1.00 94.19 446 LEU A N 1
ATOM 3484 C CA . LEU A 1 446 ? 15.399 -9.125 -37.410 1.00 94.19 446 LEU A CA 1
ATOM 3485 C C . LEU A 1 446 ? 15.795 -8.028 -38.401 1.00 94.19 446 LEU A C 1
ATOM 3487 O O . LEU A 1 446 ? 16.455 -8.296 -39.416 1.00 94.19 446 LEU A O 1
ATOM 3491 N N . THR A 1 447 ? 15.415 -6.800 -38.081 1.00 94.38 447 THR A N 1
ATOM 3492 C CA . THR A 1 447 ? 15.777 -5.555 -38.754 1.00 94.38 447 THR A CA 1
ATOM 3493 C C . THR A 1 447 ? 16.169 -4.512 -37.714 1.00 94.38 447 THR A C 1
ATOM 3495 O O . THR A 1 447 ? 15.826 -4.649 -36.551 1.00 94.38 447 THR A O 1
ATOM 3498 N N . HIS A 1 448 ? 16.811 -3.416 -38.125 1.00 95.81 448 HIS A N 1
ATOM 3499 C CA . HIS A 1 448 ? 17.175 -2.322 -37.211 1.00 95.81 448 HIS A CA 1
ATOM 3500 C C . HIS A 1 448 ? 16.006 -1.759 -36.378 1.00 95.81 448 HIS A C 1
ATOM 3502 O O . HIS A 1 448 ? 16.257 -1.113 -35.371 1.00 95.81 448 HIS A O 1
ATOM 3508 N N . LYS A 1 449 ? 14.750 -1.968 -36.798 1.00 95.62 449 LYS A N 1
ATOM 3509 C CA . LYS A 1 449 ? 13.556 -1.494 -36.084 1.00 95.62 449 LYS A CA 1
ATOM 3510 C C . LYS A 1 449 ? 13.262 -2.269 -34.804 1.00 95.62 449 LYS A C 1
ATOM 3512 O O . LYS A 1 449 ? 12.528 -1.761 -33.971 1.00 95.62 449 LYS A O 1
ATOM 3517 N N . ASP A 1 450 ? 13.843 -3.453 -34.664 1.00 96.62 450 ASP A N 1
ATOM 3518 C CA . ASP A 1 450 ? 13.640 -4.314 -33.502 1.00 96.62 450 ASP A CA 1
ATOM 3519 C C . ASP A 1 450 ? 14.612 -3.942 -32.371 1.00 96.62 450 ASP A C 1
ATOM 3521 O O . ASP A 1 450 ? 14.622 -4.589 -31.332 1.00 96.62 450 ASP A O 1
ATOM 3525 N N . PHE A 1 451 ? 15.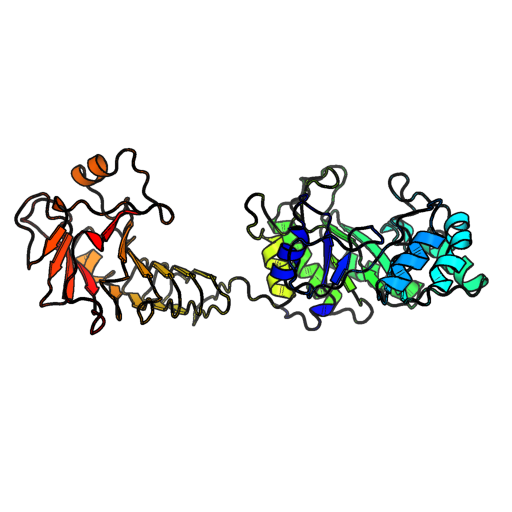464 -2.930 -32.581 1.00 98.00 451 PHE A N 1
ATOM 3526 C CA . PHE A 1 451 ? 16.567 -2.582 -31.697 1.00 98.00 451 PHE A CA 1
ATOM 3527 C C . PHE A 1 451 ? 16.477 -1.137 -31.217 1.00 98.00 451 PHE A C 1
ATOM 3529 O O . PHE A 1 451 ? 16.256 -0.219 -32.014 1.00 98.00 451 PHE A O 1
ATOM 3536 N N . PHE A 1 452 ? 16.736 -0.931 -29.931 1.00 98.44 452 PHE A N 1
ATOM 3537 C CA . PHE A 1 452 ? 16.680 0.373 -29.280 1.00 98.44 452 PHE A CA 1
ATOM 3538 C C . PHE A 1 452 ? 17.867 0.567 -28.334 1.00 98.44 452 PHE A C 1
ATOM 3540 O O . PHE A 1 452 ? 18.455 -0.400 -27.859 1.00 98.44 452 PHE A O 1
ATOM 3547 N N . PHE A 1 453 ? 18.221 1.822 -28.077 1.00 98.25 453 PHE A N 1
ATOM 3548 C CA . PHE A 1 453 ? 19.075 2.212 -26.961 1.00 98.25 453 PHE A CA 1
ATOM 3549 C C . PHE A 1 453 ? 18.216 2.701 -25.805 1.00 98.25 453 PHE A C 1
ATOM 3551 O O . PHE A 1 453 ? 17.234 3.412 -26.045 1.00 98.25 453 PHE A O 1
ATOM 3558 N N . VAL A 1 454 ? 18.625 2.354 -24.591 1.00 96.19 454 VAL A N 1
ATOM 3559 C CA . VAL A 1 454 ? 17.996 2.752 -23.329 1.00 96.19 454 VAL A CA 1
ATOM 3560 C C . VAL A 1 454 ? 19.000 3.290 -22.337 1.00 96.19 454 VAL A C 1
ATOM 3562 O O . VAL A 1 454 ? 20.212 3.047 -22.547 1.00 96.19 454 VAL A O 1
#

Organism: NCBI:txid186651

pLDDT: mean 88.9, std 12.42, range [35.62, 98.88]

InterPro domains:
  IPR001343 RTX calcium-binding nonapeptide repeat [PF00353] (274-303)
  IPR011049 Serralysin-like metalloprotease, C-terminal [G3DSA:2.150.10.10] (222-440)
  IPR011049 Serralysin-like metalloprotease, C-terminal [SSF51120] (267-376)
  IPR017853 Glycoside hydrolase superfamily [SSF51445] (78-256)
  IPR018511 Hemolysin-type calcium-binding conserved site [PS00330] (301-319)
  IPR024655 Asl1-like, glycosyl hydrolase catalytic domain [PF11790] (27-250)
  IPR053183 Alkali-sensitive linkage protein [PTHR34154] (9-252)

Radius of gyration: 29.49 Å; chains: 1; bounding box: 69×41×80 Å

Sequence (454 aa):
MHSIDHPEKIGISLWDKDDRGTALNDVDRVNFDWYYNWDFHALWDADATPERTHHVPMIWDETFAIEQILAQIKASGATTLLGFNEPDDLRQANMSVEQAIALWPLLQATGLRLGSPATTKNGALGQDSWLGRFMAEADKQGLRVDFISVHYYSTDGDVNAFKAWLEAVHKQYNKPIWVTEWVLADWNNPGRFTAAEQAAFARAGSEMMDDLPFVERQSWFAAYEGGDGWYLNSSLFDANNNLTPVGRVFAELTGLIVDHVVVGGAIKGVLDQNYLTGTAGADTIIGGNGNDQIFGQAGNDTLKGEGGNDILVGGAGRDKLYGGKGKLSQDAFVFDTKLTSKTVANKHKDTIYDFGPKYDSLWFDDAAFTNKTIANYLKGKAPSFDSPVALKASFFRVGDKALDKDDFFIWNPKTKKLYWDVDGSGSKQMVEIATIKLQKGEGTTLTHKDFFFV

Foldseek 3Di:
DDAQPCLQQEEFEDDDPDPAQCPLVLRVVLQHQEYEHLALDDGDHPDPDDRNYHYEHEDAADDPCLLVSLVVSLVVPHQEYEYYEACVDPVGNVDALVRSVVCQVSNVVSVHQYEDHAHELQQQDDCPRRVNVNLVVCVVVVGDHQAYEYEEAAQPLPLVVVLVSVVRSCVSNVHAYADNEYFHADPVCQQPDALQSRLVSLQSNSSSLSVPPSHRHYYYPHQDPCPVPGDNNNHQADPVRDGGSNVQSSSVNSPNDAEDPDDDEEAAADDAEHEYAADLEEYEHEQHAHEYEYHHAHYAYEYANAYYAYEYHNHWFEYEYHDYDDDRYQYEYEDEAADQDQVRLVGQEYEYAEDQQQRYAYEYECVRQDDPVVCVVCVPQPADPVRWAQFDQQCDEEDDFFDALSVQWYADLVQQWIWGPNRSHRPDDIYTHYRYHYHPPRDRDHGSRRYTYD

Secondary structure (DSSP, 8-state):
-PPPS-GGGEEEE----STT-HHHHHHHTTT-SEEE-SSSSPPP-SS-SPPSSEE--B--S--TTHHHHHHHHHHHT-SEEB--B-TTSTTTT---HHHHHHHHHHHHHT-SEEBPPBB-TTTSSSTTSHHHHHHHHHHHHT----BEEEEEEESS--HHHHHHHHHHHHHHH-S-EEEEEEEE--TTSGGGS-HHHHHHHHHHHHHHHHT-TTEEEEEEE-SSSSTTS---S--SB-TTS-B-HHHHHHHHHTT-------SSS-EE--SSS-EEE--SS--EEEEEES--EEE--BSS-EEEEEESS-EEE--BS--EEEEESSTT---EEEE-S---SHHHHTTS-EEEEEE-TTT-EEEE-TTTS--HHHHHHHTTT--BTTB-EEPPGGGEEESSS--SSS--EEEETTTTEEEEETTSSSSS-EEEEEEEEEPTTS-SS--GGGEEE-